Protein 9KGY (pdb70)

Sequence (500 aa):
KKIKLNIKEFKATAEGLSPEEKELWDKFAEKLKKELNNKIINLGEKIEIEEELKTPTKSIIKIITFSSLELVSEDTFKATTLKLEIKGKETIVEEETVEFKAGETVKLTIKLPDGKTTFTLELLKLEATKIKKIKLNIKEFKATAEGLSPEEKELWDKFAEKLKKELNNKIINLGEKIEIEEELKTPTKSIKITFSSLELVSEDTFKATLKLEIKGKETTIVEEETVEFKAGETVKLTIKLPDGKTFTLELLKLEATKIKKIKLNIKEFKATAEGLSPEEKELWDKFAEKLKKELNNKIINLGEKIEIEEELKTPTKSIIKITFSSLELVSEDTFKATLKLEIKGKETIVEEETVEFKAGETVKLTIKLPDGKTFTLELLKLEATKIKKIKLNIKEFKATAEGLSPEEKELWDKFAEKLKKELNNKIINLGEKIEIEEELKTPTKSIKITFSLELVSEDTFKATLKLEEIKGKETIVEEETVEFKAGETVKLTIKLPDGKTFTLELKLEATKI

Foldseek 3Di:
DKKWKAFPDKDKDKPDDDPVVVVQSVVQRVQCNVDRHRHIDDAAGKDKGKTWDDDPAKIKIWMWIWHNPDPFKIKIKIWIFMDGPDTDIWMDIDMDTQQDWDKYKTADPVGIIIIMITRMHMGDD/DKKFKAWPDKDKDKPDDDPVRVVQLVVQSVQVNVCNHRDIDDAQDKDKGKTWDDDPFKIKMWMWIWHRHDPFKIKIKIWIFMDGVDTDIDMDIDMDGAADKDKTWDADPVGIIIMIITHMHIGDD/DKKWKAFPDKDKDKPDDDPVVVVQQVVQSVQVNVCRHRHMDDAFDKDKGKTWDDDPAKIKMWMWIWHNPDPFKIKIKIWIFIDGPDTDIWMDIDMDGQQDWDKDKTADPVGIIIIMITRMHMGDD/DKWWKAWPDKDKDKPDDDPVRVVQLVVQSVVVCVQRHRHMDDAFDKDKGKTWDDDPFKIKIWMKIWHRPDDFKIKIKIWIWMDGPDTDIDMDIDMDGAQDKDKDWDADPVGIIIIIITHMHIGDD

Radius of gyration: 24.26 Å; Cα contacts (8 Å, |Δi|>4): 1290; chains: 4; bounding box: 66×67×54 Å

B-factor: mean 34.96, std 16.82, range [11.17, 131.75]

Solvent-accessible surface area: 24342 Å² total; per-residue (Å²): 155,44,18,39,0,33,5,65,77,2,28,3,15,0,43,40,7,41,104,79,5,53,82,8,3,35,82,0,7,71,53,0,31,127,61,0,48,82,55,43,2,66,97,43,66,109,6,96,2,72,18,70,27,103,22,109,108,68,26,5,58,2,17,1,15,1,36,6,54,42,155,65,15,2,73,0,16,0,61,1,27,6,92,49,213,90,104,35,87,45,106,55,72,49,112,7,106,44,53,88,57,3,120,2,59,7,120,7,97,87,31,34,17,2,23,4,65,3,65,5,69,30,62,160,41,164,54,9,77,0,43,28,108,59,38,117,36,56,41,112,61,35,30,110,69,9,116,125,9,6,56,114,0,8,126,89,0,103,168,73,0,64,74,58,80,0,5,75,44,20,94,16,116,8,83,21,75,44,154,55,141,97,47,34,3,64,1,16,0,5,0,50,2,53,53,129,46,14,0,25,0,17,0,34,1,34,16,119,38,198,143,31,12,6,1,7,26,8,13,42,2,97,34,42,72,77,9,120,1,34,1,119,14,98,102,34,44,9,5,13,1,42,1,63,0,77,20,68,152,115,168,42,14,46,0,19,4,57,74,1,44,1,21,1,53,34,10,38,88,83,14,47,98,6,4,29,74,0,0,56,67,0,27,128,59,0,41,74,64,16,1,48,98,47,71,117,10,107,6,79,18,30,48,82,27,61,111,43,15,3,51,1,10,1,10,0,34,4,56,44,158,65,13,1,69,0,15,0,56,1,27,6,94,50,170,51,103,40,88,44,106,56,70,53,106,5,110,47,55,86,54,2,118,0,59,7,141,10,104,89,39,40,19,2,23,0,61,2,78,9,73,31,63,122,49,142,43,10,66,1,62,29,118,85,44,131,33,57,36,113,62,32,29,114,69,9,97,129,10,3,53,120,0,9,122,69,0,104,144,64,0,70,78,48,70,2,2,76,38,10,111,12,106,9,79,16,73,47,156,55,138,102,51,17,1,62,2,20,0,6,2,54,2,60,48,140,59,6,0,30,0,20,0,35,2,29,22,120,38,204,145,29,14,6,3,21,25,10,11,45,3,105,27,43,72,62,7,119,0,17,2,114,14,97,102,44,41,10,3,20,0,61,1,50,0,60,26,53,147,106

Structure (mmCIF, N/CA/C/O backbone):
data_9KGY
#
_entry.id   9KGY
#
_cell.length_a   80.879
_cell.length_b   85.163
_cell.length_c   94.642
_cell.angle_alpha   90.00
_cell.angle_beta   90.00
_cell.angle_gamma   90.00
#
_symmetry.space_group_name_H-M   'P 21 21 21'
#
loop_
_entity.id
_entity.type
_entity.pdbx_description
1 polymer 'De novo designed monomeric mainly-beta protein B10'
2 water water
#
loop_
_atom_site.group_PDB
_atom_site.id
_atom_site.type_symbol
_atom_site.label_atom_id
_atom_site.label_alt_id
_atom_site.label_comp_id
_atom_site.label_asym_id
_atom_site.label_entity_id
_atom_site.label_seq_id
_atom_site.pdbx_PDB_ins_code
_atom_site.Cartn_x
_atom_site.Cartn_y
_atom_site.Cartn_z
_atom_site.occupancy
_atom_site.B_iso_or_equiv
_atom_site.auth_seq_id
_atom_site.auth_comp_id
_atom_site.auth_asym_id
_atom_site.auth_atom_id
_atom_site.pdbx_PDB_model_num
ATOM 1 N N . LYS A 1 1 ? -29.520 28.101 -9.237 1.00 64.82 1 LYS A N 1
ATOM 2 C CA . LYS A 1 1 ? -28.470 27.713 -8.284 1.00 57.44 1 LYS A CA 1
ATOM 3 C C . LYS A 1 1 ? -28.782 26.476 -7.403 1.00 47.30 1 LYS A C 1
ATOM 4 O O . LYS A 1 1 ? -28.517 25.321 -7.785 1.00 53.49 1 LYS A O 1
ATOM 10 N N . LYS A 1 2 ? -29.321 26.717 -6.207 1.00 49.52 2 LYS A N 1
ATOM 11 C CA . LYS A 1 2 ? -29.496 25.662 -5.220 1.00 51.40 2 LYS A CA 1
ATOM 12 C C . LYS A 1 2 ? -30.815 24.914 -5.416 1.00 32.63 2 LYS A C 1
ATOM 13 O O . LYS A 1 2 ? -31.855 25.518 -5.727 1.00 37.21 2 LYS A O 1
ATOM 19 N N . ILE A 1 3 ? -30.741 23.600 -5.256 1.00 31.59 3 ILE A N 1
ATOM 20 C CA . ILE A 1 3 ? -31.864 22.700 -5.397 1.00 33.14 3 ILE A CA 1
ATOM 21 C C . ILE A 1 3 ? -32.051 21.996 -4.069 1.00 32.78 3 ILE A C 1
ATOM 22 O O . ILE A 1 3 ? -31.075 21.558 -3.458 1.00 35.53 3 ILE A O 1
ATOM 27 N N . LYS A 1 4 ? -33.299 21.795 -3.673 1.00 26.81 4 LYS A N 1
ATOM 28 C CA . LYS A 1 4 ? -33.618 21.007 -2.491 1.00 25.65 4 LYS A CA 1
ATOM 29 C C . LYS A 1 4 ? -34.185 19.667 -2.919 1.00 23.36 4 LYS A C 1
ATOM 30 O O . LYS A 1 4 ? -35.046 19.610 -3.817 1.00 24.22 4 LYS A O 1
ATOM 36 N N . LEU A 1 5 ? -33.676 18.600 -2.302 1.00 23.22 5 LEU A N 1
ATOM 37 C CA . LEU A 1 5 ? -34.141 17.247 -2.543 1.00 20.56 5 LEU A CA 1
ATOM 38 C C . LEU A 1 5 ? -35.032 16.828 -1.396 1.00 24.28 5 LEU A C 1
ATOM 39 O O . LEU A 1 5 ? -34.715 17.080 -0.222 1.00 27.89 5 LEU A O 1
ATOM 44 N N . ASN A 1 6 ? -36.111 16.124 -1.743 1.00 23.57 6 ASN A N 1
ATOM 45 C CA . ASN A 1 6 ? -36.948 15.469 -0.750 1.00 24.76 6 ASN A CA 1
ATOM 46 C C . ASN A 1 6 ? -37.301 14.076 -1.216 1.00 22.49 6 ASN A C 1
ATOM 47 O O . ASN A 1 6 ? -37.592 13.845 -2.387 1.00 24.04 6 ASN A O 1
ATOM 52 N N . ILE A 1 7 ? -37.276 13.132 -0.309 1.00 20.59 7 ILE A N 1
ATOM 53 C CA . ILE A 1 7 ? -37.614 11.763 -0.674 1.00 18.61 7 ILE A CA 1
ATOM 54 C C . ILE A 1 7 ? -39.123 11.592 -0.613 1.00 29.39 7 ILE A C 1
ATOM 55 O O . ILE A 1 7 ? -39.739 11.867 0.421 1.00 35.60 7 ILE A O 1
ATOM 60 N N . LYS A 1 8 ? -39.735 11.246 -1.741 1.00 20.37 8 LYS A N 1
ATOM 61 C CA . LYS A 1 8 ? -41.182 10.987 -1.746 1.00 21.36 8 LYS A CA 1
ATOM 62 C C . LYS A 1 8 ? -41.449 9.505 -1.554 1.00 21.92 8 LYS A C 1
ATOM 63 O O . LYS A 1 8 ? -42.404 9.134 -0.876 1.00 25.74 8 LYS A O 1
ATOM 69 N N . GLU A 1 9 ? -40.606 8.650 -2.120 1.00 19.34 9 GLU A N 1
ATOM 70 C CA . GLU A 1 9 ? -40.771 7.204 -1.984 1.00 19.38 9 GLU A CA 1
ATOM 71 C C . GLU A 1 9 ? -39.382 6.598 -1.940 1.00 22.92 9 GLU A C 1
ATOM 72 O O . GLU A 1 9 ? -38.480 7.040 -2.663 1.00 19.05 9 GLU A O 1
ATOM 78 N N . PHE A 1 10 ? -39.212 5.607 -1.080 1.00 18.71 10 PHE A N 1
ATOM 79 C CA . PHE A 1 10 ? -37.908 4.959 -0.959 1.00 20.56 10 PHE A CA 1
ATOM 80 C C . PHE A 1 10 ? -38.145 3.487 -0.691 1.00 18.93 10 PHE A C 1
ATOM 81 O O . PHE A 1 10 ? -38.872 3.138 0.246 1.00 20.92 10 PHE A O 1
ATOM 89 N N . LYS A 1 11 ? -37.529 2.624 -1.486 1.00 15.10 11 LYS A N 1
ATOM 90 C CA . LYS A 1 11 ? -37.621 1.194 -1.194 1.00 15.10 11 LYS A CA 1
ATOM 91 C C . LYS A 1 11 ? -36.213 0.616 -1.255 1.00 19.80 11 LYS A C 1
ATOM 92 O O . LYS A 1 11 ? -35.497 0.799 -2.244 1.00 20.47 11 LYS A O 1
ATOM 98 N N . ALA A 1 12 ? -35.836 -0.126 -0.235 1.00 16.75 12 ALA A N 1
ATOM 99 C CA . ALA A 1 12 ? -34.538 -0.771 -0.170 1.00 14.70 12 ALA A CA 1
ATOM 100 C C . ALA A 1 12 ? -34.766 -2.252 0.053 1.00 16.77 12 ALA A C 1
ATOM 101 O O . ALA A 1 12 ? -35.526 -2.612 0.951 1.00 18.68 12 ALA A O 1
ATOM 103 N N . THR A 1 13 ? -34.066 -3.086 -0.722 1.00 14.41 13 THR A N 1
ATOM 104 C CA . THR A 1 13 ? -34.241 -4.533 -0.597 1.00 15.93 13 THR A CA 1
ATOM 105 C C . THR A 1 13 ? -32.862 -5.179 -0.617 1.00 21.60 13 THR A C 1
ATOM 106 O O . THR A 1 13 ? -32.025 -4.854 -1.472 1.00 15.87 13 THR A O 1
ATOM 110 N N . ALA A 1 14 ? -32.647 -6.163 0.252 1.00 17.51 14 ALA A N 1
ATOM 111 C CA . ALA A 1 14 ? -31.382 -6.891 0.183 1.00 15.21 14 ALA A CA 1
ATOM 112 C C . ALA A 1 14 ? -31.666 -8.353 0.451 1.00 20.42 14 ALA A C 1
ATOM 113 O O . ALA A 1 14 ? -32.390 -8.675 1.400 1.00 18.80 14 ALA A O 1
ATOM 115 N N . GLU A 1 15 ? -31.094 -9.224 -0.368 1.00 16.93 15 GLU A N 1
ATOM 116 C CA . GLU A 1 15 ? -31.353 -10.680 -0.231 1.00 19.48 15 GLU A CA 1
ATOM 117 C C . GLU A 1 15 ? -30.064 -11.436 -0.029 1.00 20.08 15 GLU A C 1
ATOM 118 O O . GLU A 1 15 ? -29.048 -11.145 -0.690 1.00 20.79 15 GLU A O 1
ATOM 124 N N . GLY A 1 16 ? -30.136 -12.479 0.832 1.00 20.03 16 GLY A N 1
ATOM 125 C CA . GLY A 1 16 ? -29.008 -13.358 0.998 1.00 21.56 16 GLY A CA 1
ATOM 126 C C . GLY A 1 16 ? -27.952 -12.897 1.969 1.00 19.93 16 GLY A C 1
ATOM 127 O O . GLY A 1 16 ? -26.888 -13.520 2.033 1.00 24.45 16 GLY A O 1
ATOM 128 N N . LEU A 1 17 ? -28.193 -11.817 2.736 1.00 23.53 17 LEU A N 1
ATOM 129 C CA . LEU A 1 17 ? -27.136 -11.272 3.585 1.00 20.01 17 LEU A CA 1
ATOM 130 C C . LEU A 1 17 ? -26.891 -12.087 4.855 1.00 20.32 17 LEU A C 1
ATOM 131 O O . LEU A 1 17 ? -27.822 -12.615 5.470 1.00 26.84 17 LEU A O 1
ATOM 136 N N . SER A 1 18 ? -25.611 -12.141 5.265 1.00 22.80 18 SER A N 1
ATOM 137 C CA . SER A 1 18 ? -25.260 -12.578 6.620 1.00 26.27 18 SER A CA 1
ATOM 138 C C . SER A 1 18 ? -25.770 -11.581 7.669 1.00 27.66 18 SER A C 1
ATOM 139 O O . SER A 1 18 ? -26.115 -10.429 7.352 1.00 24.61 18 SER A O 1
ATOM 142 N N . PRO A 1 19 ? -25.763 -11.961 8.950 1.00 27.41 19 PRO A N 1
ATOM 143 C CA . PRO A 1 19 ? -26.181 -10.969 9.962 1.00 29.05 19 PRO A CA 1
ATOM 144 C C . PRO A 1 19 ? -25.304 -9.710 9.957 1.00 26.96 19 PRO A C 1
ATOM 145 O O . PRO A 1 19 ? -25.853 -8.610 10.042 1.00 27.59 19 PRO A O 1
ATOM 149 N N . GLU A 1 20 ? -23.979 -9.858 9.818 1.00 29.05 20 GLU A N 1
ATOM 150 C CA . GLU A 1 20 ? -23.035 -8.742 9.670 1.00 32.55 20 GLU A CA 1
ATOM 151 C C . GLU A 1 20 ? -23.383 -7.837 8.486 1.00 30.98 20 GLU A C 1
ATOM 152 O O . GLU A 1 20 ? -23.373 -6.588 8.579 1.00 27.46 20 GLU A O 1
ATOM 158 N N . GLU A 1 21 ? -23.609 -8.463 7.321 1.00 27.63 21 GLU A N 1
ATOM 159 C CA . GLU A 1 21 ? -23.965 -7.735 6.115 1.00 24.36 21 GLU A CA 1
ATOM 160 C C . GLU A 1 21 ? -25.302 -7.026 6.277 1.00 24.96 21 GLU A C 1
ATOM 161 O O . GLU A 1 21 ? -25.503 -5.934 5.732 1.00 23.69 21 GLU A O 1
ATOM 167 N N . LYS A 1 22 ? -26.256 -7.669 6.960 1.00 25.99 22 LYS A N 1
ATOM 168 C CA . LYS A 1 22 ? -27.535 -7.005 7.184 1.00 22.11 22 LYS A CA 1
ATOM 169 C C . LYS A 1 22 ? -27.362 -5.757 8.040 1.00 22.88 22 LYS A C 1
ATOM 170 O O . LYS A 1 22 ? -27.979 -4.715 7.762 1.00 23.83 22 LYS A O 1
ATOM 176 N N . GLU A 1 23 ? -26.518 -5.835 9.066 1.00 25.87 23 GLU A N 1
ATOM 177 C CA . GLU A 1 23 ? -26.236 -4.646 9.877 1.00 26.36 23 GLU A CA 1
ATOM 178 C C . GLU A 1 23 ? -25.700 -3.510 9.026 1.00 28.26 23 GLU A C 1
ATOM 179 O O . GLU A 1 23 ? -26.167 -2.354 9.155 1.00 25.77 23 GLU A O 1
ATOM 185 N N . LEU A 1 24 ? -24.696 -3.824 8.157 1.00 24.11 24 LEU A N 1
ATOM 186 C CA . LEU A 1 24 ? -24.151 -2.841 7.208 1.00 20.32 24 LEU A CA 1
ATOM 187 C C . LEU A 1 24 ? -25.234 -2.248 6.310 1.00 21.78 24 LEU A C 1
ATOM 188 O O . LEU A 1 24 ? -25.320 -1.030 6.142 1.00 21.73 24 LEU A O 1
ATOM 193 N N . TRP A 1 25 ? -26.043 -3.107 5.691 1.00 19.28 25 TRP A N 1
ATOM 194 C CA . TRP A 1 25 ? -27.089 -2.625 4.782 1.00 17.94 25 TRP A CA 1
ATOM 195 C C . TRP A 1 25 ? -28.061 -1.696 5.513 1.00 23.16 25 TRP A C 1
ATOM 196 O O . TRP A 1 25 ? -28.443 -0.642 4.993 1.00 21.24 25 TRP A O 1
ATOM 207 N N . ASP A 1 26 ? -28.501 -2.113 6.708 1.00 23.85 26 ASP A N 1
ATOM 208 C CA . ASP A 1 26 ? -29.402 -1.292 7.500 1.00 25.37 26 ASP A CA 1
ATOM 209 C C . ASP A 1 26 ? -28.798 0.070 7.763 1.00 26.24 26 ASP A C 1
ATOM 210 O O . ASP A 1 26 ? -29.488 1.085 7.655 1.00 25.14 26 ASP A O 1
ATOM 215 N N . LYS A 1 27 ? -27.507 0.115 8.102 1.00 22.41 27 LYS A N 1
ATOM 216 C CA . LYS A 1 27 ? -26.865 1.415 8.335 1.00 24.02 27 LYS A CA 1
ATOM 217 C C . LYS A 1 27 ? -26.847 2.246 7.075 1.00 26.03 27 LYS A C 1
ATOM 218 O O . LYS A 1 27 ? -27.089 3.462 7.120 1.00 24.35 27 LYS A O 1
ATOM 224 N N . PHE A 1 28 ? -26.519 1.605 5.949 1.00 20.82 28 PHE A N 1
ATOM 225 C CA . PHE A 1 28 ? -26.420 2.330 4.694 1.00 20.03 28 PHE A CA 1
ATOM 226 C C . PHE A 1 28 ? -27.776 2.917 4.304 1.00 21.65 28 PHE A C 1
ATOM 227 O O . PHE A 1 28 ? -27.861 4.080 3.903 1.00 22.15 28 PHE A O 1
ATOM 235 N N . ALA A 1 29 ? -28.837 2.116 4.412 1.00 23.18 29 ALA A N 1
ATOM 236 C CA . ALA A 1 29 ? -30.197 2.576 4.077 1.00 24.71 29 ALA A CA 1
ATOM 237 C C . ALA A 1 29 ? -30.614 3.746 4.949 1.00 28.10 29 ALA A C 1
ATOM 238 O O . ALA A 1 29 ? -31.158 4.745 4.447 1.00 26.66 29 ALA A O 1
ATOM 240 N N . GLU A 1 30 ? -30.409 3.624 6.261 1.00 23.95 30 GLU A N 1
ATOM 241 C CA . GLU A 1 30 ? -30.714 4.720 7.190 1.00 28.74 30 GLU A CA 1
ATOM 242 C C . GLU A 1 30 ? -29.951 5.983 6.829 1.00 28.39 30 GLU A C 1
ATOM 243 O O . GLU A 1 30 ? -30.524 7.080 6.798 1.00 28.65 30 GLU A O 1
ATOM 249 N N . LYS A 1 31 ? -28.694 5.829 6.432 1.00 27.62 31 LYS A N 1
ATOM 250 C CA . LYS A 1 31 ? -27.886 6.982 6.097 1.00 27.06 31 LYS A CA 1
ATOM 251 C C . LYS A 1 31 ? -28.347 7.633 4.793 1.00 27.94 31 LYS A C 1
ATOM 252 O O . LYS A 1 31 ? -28.359 8.876 4.677 1.00 29.98 31 LYS A O 1
ATOM 258 N N . LEU A 1 32 ? -28.738 6.816 3.811 1.00 22.14 32 LEU A N 1
ATOM 259 C CA . LEU A 1 32 ? -29.277 7.350 2.552 1.00 24.31 32 LEU A CA 1
ATOM 260 C C . LEU A 1 32 ? -30.517 8.189 2.836 1.00 24.92 32 LEU A C 1
ATOM 261 O O . LEU A 1 32 ? -30.648 9.318 2.350 1.00 23.98 32 LEU A O 1
ATOM 266 N N . LYS A 1 33 ? -31.453 7.626 3.615 1.00 23.08 33 LYS A N 1
ATOM 267 C CA . LYS A 1 33 ? -32.696 8.321 3.942 1.00 26.47 33 LYS A CA 1
ATOM 268 C C . LYS A 1 33 ? -32.437 9.639 4.652 1.00 36.78 33 LYS A C 1
ATOM 269 O O . LYS A 1 33 ? -33.072 10.663 4.363 1.00 35.30 33 LYS A O 1
ATOM 275 N N . LYS A 1 34 ? -31.538 9.629 5.623 1.00 28.64 34 LYS A N 1
ATOM 276 C CA . LYS A 1 34 ? -31.274 10.852 6.350 1.00 29.28 34 LYS A CA 1
ATOM 277 C C . LYS A 1 34 ? -30.558 11.878 5.489 1.00 31.79 34 LYS A C 1
ATOM 278 O O . LYS A 1 34 ? -30.877 13.074 5.539 1.00 31.10 34 LYS A O 1
ATOM 284 N N . GLU A 1 35 ? -29.590 11.448 4.701 1.00 27.57 35 GLU A N 1
ATOM 285 C CA . GLU A 1 35 ? -28.768 12.433 4.027 1.00 30.33 35 GLU A CA 1
ATOM 286 C C . GLU A 1 35 ? -29.475 13.034 2.819 1.00 36.32 35 GLU A C 1
ATOM 287 O O . GLU A 1 35 ? -29.254 14.206 2.497 1.00 41.64 35 GLU A O 1
ATOM 293 N N . LEU A 1 36 ? -30.355 12.285 2.181 1.00 26.59 36 LEU A N 1
ATOM 294 C CA . LEU A 1 36 ? -30.969 12.824 0.970 1.00 22.34 36 LEU A CA 1
ATOM 295 C C . LEU A 1 36 ? -32.173 13.665 1.295 1.00 26.94 36 LEU A C 1
ATOM 296 O O . LEU A 1 36 ? -32.432 14.623 0.564 1.00 35.77 36 LEU A O 1
ATOM 301 N N . ASN A 1 37 ? -32.902 13.360 2.370 1.00 28.91 37 ASN A N 1
ATOM 302 C CA . ASN A 1 37 ? -34.113 14.130 2.651 1.00 28.89 37 ASN A CA 1
ATOM 303 C C . ASN A 1 37 ? -33.779 15.538 3.163 1.00 29.96 37 ASN A C 1
ATOM 304 O O . ASN A 1 37 ? -33.019 15.702 4.117 1.00 31.58 37 ASN A O 1
ATOM 309 N N . ASN A 1 38 ? -34.360 16.565 2.511 1.00 29.58 38 ASN A N 1
ATOM 310 C CA . ASN A 1 38 ? -34.088 17.980 2.797 1.00 35.08 38 ASN A CA 1
ATOM 311 C C . ASN A 1 38 ? -32.681 18.402 2.426 1.00 32.03 38 ASN A C 1
ATOM 312 O O . ASN A 1 38 ? -32.159 19.383 2.960 1.00 37.34 38 ASN A O 1
ATOM 317 N N . LYS A 1 39 ? -32.019 17.653 1.564 1.00 31.37 39 LYS A N 1
ATOM 318 C CA . LYS A 1 39 ? -30.641 17.993 1.233 1.00 35.16 39 LYS A CA 1
ATOM 319 C C . LYS A 1 39 ? -30.651 19.146 0.239 1.00 31.22 39 LYS A C 1
ATOM 320 O O . LYS A 1 39 ? -31.463 19.156 -0.672 1.00 29.86 39 LYS A O 1
ATOM 326 N N . ILE A 1 40 ? -29.751 20.112 0.409 1.00 33.28 40 ILE A N 1
ATOM 327 C CA . ILE A 1 40 ? -29.550 21.206 -0.558 1.00 33.92 40 ILE A CA 1
ATOM 328 C C . ILE A 1 40 ? -28.300 20.877 -1.356 1.00 40.48 40 ILE A C 1
ATOM 329 O O . ILE A 1 40 ? -27.240 20.626 -0.771 1.00 43.76 40 ILE A O 1
ATOM 334 N N . ILE A 1 41 ? -28.426 20.784 -2.672 1.00 37.53 41 ILE A N 1
ATOM 335 C CA . ILE A 1 41 ? -27.328 20.441 -3.573 1.00 42.76 41 ILE A CA 1
ATOM 336 C C . ILE A 1 41 ? -27.243 21.539 -4.632 1.00 46.91 41 ILE A C 1
ATOM 337 O O . ILE A 1 41 ? -28.182 22.317 -4.824 1.00 41.53 41 ILE A O 1
ATOM 342 N N . ASN A 1 42 ? -26.095 21.587 -5.330 1.00 43.52 42 ASN A N 1
ATOM 343 C CA . ASN A 1 42 ? -25.888 22.458 -6.479 1.00 41.92 42 ASN A CA 1
ATOM 344 C C . ASN A 1 42 ? -25.688 21.606 -7.732 1.00 43.88 42 ASN A C 1
ATOM 345 O O . ASN A 1 42 ? -25.242 20.459 -7.659 1.00 43.41 42 ASN A O 1
ATOM 350 N N . LEU A 1 43 ? -26.018 22.185 -8.892 1.00 41.71 43 LEU A N 1
ATOM 351 C CA . LEU A 1 43 ? -25.626 21.621 -10.181 1.00 44.85 43 LEU A CA 1
ATOM 352 C C . LEU A 1 43 ? -24.143 21.284 -10.201 1.00 42.79 43 LEU A C 1
ATOM 353 O O . LEU A 1 43 ? -23.299 22.103 -9.825 1.00 44.39 43 LEU A O 1
ATOM 358 N N . GLY A 1 44 ? -23.827 20.095 -10.688 1.00 42.12 44 GLY A N 1
ATOM 359 C CA . GLY A 1 44 ? -22.459 19.635 -10.791 1.00 47.15 44 GLY A CA 1
ATOM 360 C C . GLY A 1 44 ? -21.855 19.084 -9.520 1.00 44.84 44 GLY A C 1
ATOM 361 O O . GLY A 1 44 ? -20.724 18.594 -9.562 1.00 59.70 44 GLY A O 1
ATOM 362 N N . GLU A 1 45 ? -22.552 19.174 -8.394 1.00 42.57 45 GLU A N 1
ATOM 363 C CA . GLU A 1 45 ? -22.025 18.753 -7.098 1.00 46.95 45 GLU A CA 1
ATOM 364 C C . GLU A 1 45 ? -22.395 17.294 -6.880 1.00 41.30 45 GLU A C 1
ATOM 365 O O . GLU A 1 45 ? -23.583 16.956 -6.880 1.00 38.48 45 GLU A O 1
ATOM 371 N N . LYS A 1 46 ? -21.399 16.425 -6.728 1.00 35.56 46 LYS A N 1
ATOM 372 C CA . LYS A 1 46 ? -21.689 15.000 -6.539 1.00 32.61 46 LYS A CA 1
ATOM 373 C C . LYS A 1 46 ? -21.883 14.724 -5.048 1.00 33.83 46 LYS A C 1
ATOM 374 O O . LYS A 1 46 ? -21.102 15.210 -4.216 1.00 43.67 46 LYS A O 1
ATOM 380 N N . ILE A 1 47 ? -22.973 14.044 -4.715 1.00 29.03 47 ILE A N 1
ATOM 381 C CA . ILE A 1 47 ? -23.260 13.535 -3.371 1.00 25.45 47 ILE A CA 1
ATOM 382 C C . ILE A 1 47 ? -22.747 12.097 -3.316 1.00 24.72 47 ILE A C 1
ATOM 383 O O . ILE A 1 47 ? -23.018 11.293 -4.218 1.00 24.46 47 ILE A O 1
ATOM 388 N N . GLU A 1 48 ? -22.054 11.737 -2.241 1.00 22.82 48 GLU A N 1
ATOM 389 C CA . GLU A 1 48 ? -21.606 10.355 -2.100 1.00 21.65 48 GLU A CA 1
ATOM 390 C C . GLU A 1 48 ? -21.905 9.865 -0.687 1.00 23.64 48 GLU A C 1
ATOM 391 O O . GLU A 1 48 ? -21.633 10.579 0.289 1.00 27.47 48 GLU A O 1
ATOM 397 N N . ILE A 1 49 ? -22.478 8.678 -0.582 1.00 21.41 49 ILE A N 1
ATOM 398 C CA . ILE A 1 49 ? -22.920 8.124 0.692 1.00 20.57 49 ILE A CA 1
ATOM 399 C C . ILE A 1 49 ? -22.349 6.717 0.752 1.00 23.39 49 ILE A C 1
ATOM 400 O O . ILE A 1 49 ? -22.604 5.913 -0.147 1.00 22.14 49 ILE A O 1
ATOM 405 N N . GLU A 1 50 ? -21.541 6.429 1.788 1.00 22.15 50 GLU A N 1
ATOM 406 C CA . GLU A 1 50 ? -20.866 5.140 1.795 1.00 22.89 50 GLU A CA 1
ATOM 407 C C . GLU A 1 50 ? -20.919 4.506 3.177 1.00 17.72 50 GLU A C 1
ATOM 408 O O . GLU A 1 50 ? -20.919 5.174 4.219 1.00 24.75 50 GLU A O 1
ATOM 414 N N . GLU A 1 51 ? -20.944 3.179 3.159 1.00 19.04 51 GLU A N 1
ATOM 415 C CA . GLU A 1 51 ? -20.847 2.428 4.402 1.00 19.09 51 GLU A CA 1
ATOM 416 C C . GLU A 1 51 ? -19.905 1.248 4.171 1.00 20.09 51 GLU A C 1
ATOM 417 O O . GLU A 1 51 ? -19.936 0.605 3.117 1.00 20.29 51 GLU A O 1
ATOM 423 N N . GLU A 1 52 ? -19.074 0.962 5.167 1.00 20.73 52 GLU A N 1
ATOM 424 C CA . GLU A 1 52 ? -18.119 -0.133 5.016 1.00 21.94 52 GLU A CA 1
ATOM 425 C C . GLU A 1 52 ? -18.058 -1.019 6.257 1.00 19.57 52 GLU A C 1
ATOM 426 O O . GLU A 1 52 ? -18.328 -0.593 7.384 1.00 21.17 52 GLU A O 1
ATOM 432 N N . LEU A 1 53 ? -17.633 -2.268 6.047 1.00 19.63 53 LEU A N 1
ATOM 433 C CA . LEU A 1 53 ? -17.317 -3.168 7.137 1.00 20.97 53 LEU A CA 1
ATOM 434 C C . LEU A 1 53 ? -16.007 -3.870 6.815 1.00 23.46 53 LEU A C 1
ATOM 435 O O . LEU A 1 53 ? -15.858 -4.461 5.742 1.00 23.10 53 LEU A O 1
ATOM 440 N N . LYS A 1 54 ? -15.057 -3.790 7.737 1.00 22.37 54 LYS A N 1
ATOM 441 C CA . LYS A 1 54 ? -13.823 -4.561 7.670 1.00 23.26 54 LYS A CA 1
ATOM 442 C C . LYS A 1 54 ? -13.795 -5.569 8.795 1.00 24.51 54 LYS A C 1
ATOM 443 O O . LYS A 1 54 ? -13.879 -5.209 9.985 1.00 26.98 54 LYS A O 1
ATOM 449 N N . THR A 1 55 ? -13.565 -6.818 8.432 1.00 28.33 55 THR A N 1
ATOM 450 C CA . THR A 1 55 ? -13.554 -7.984 9.313 1.00 30.59 55 THR A CA 1
ATOM 451 C C . THR A 1 55 ? -12.204 -8.651 9.263 1.00 28.05 55 THR A C 1
ATOM 452 O O . THR A 1 55 ? -11.380 -8.313 8.410 1.00 29.37 55 THR A O 1
ATOM 456 N N . PRO A 1 56 ? -11.891 -9.563 10.195 1.00 32.54 56 PRO A N 1
ATOM 457 C CA . PRO A 1 56 ? -10.620 -10.292 10.064 1.00 39.24 56 PRO A CA 1
ATOM 458 C C . PRO A 1 56 ? -10.447 -11.016 8.741 1.00 41.74 56 PRO A C 1
ATOM 459 O O . PRO A 1 56 ? -9.306 -11.235 8.314 1.00 42.02 56 PRO A O 1
ATOM 463 N N . THR A 1 57 ? -11.529 -11.362 8.046 1.00 38.39 57 THR A N 1
ATOM 464 C CA . THR A 1 57 ? -11.431 -12.146 6.822 1.00 44.02 57 THR A CA 1
ATOM 465 C C . THR A 1 57 ? -11.900 -11.429 5.565 1.00 32.67 57 THR A C 1
ATOM 466 O O . THR A 1 57 ? -11.583 -11.895 4.471 1.00 34.56 57 THR A O 1
ATOM 470 N N . LYS A 1 58 ? -12.630 -10.322 5.682 1.00 30.03 58 LYS A N 1
ATOM 471 C CA . LYS A 1 58 ? -13.407 -9.797 4.569 1.00 29.01 58 LYS A CA 1
ATOM 472 C C . LYS A 1 58 ? -13.556 -8.280 4.724 1.00 27.65 58 LYS A C 1
ATOM 473 O O . LYS A 1 58 ? -13.608 -7.768 5.843 1.00 27.55 58 LYS A O 1
ATOM 479 N N . SER A 1 59 ? -13.639 -7.578 3.595 1.00 25.59 59 SER A N 1
ATOM 480 C CA . SER A 1 59 ? -13.985 -6.158 3.541 1.00 24.18 59 SER A CA 1
ATOM 481 C C . SER A 1 59 ? -15.173 -6.030 2.619 1.00 23.44 59 SER A C 1
ATOM 482 O O . SER A 1 59 ? -15.176 -6.639 1.538 1.00 27.06 59 SER A O 1
ATOM 485 N N A ILE A 1 60 ? -16.174 -5.217 2.993 0.50 21.02 60 ILE A N 1
ATOM 486 N N B ILE A 1 60 ? -16.136 -5.178 2.994 0.50 21.00 60 ILE A N 1
ATOM 487 C CA A ILE A 1 60 ? -17.285 -4.900 2.089 0.50 20.16 60 ILE A CA 1
ATOM 488 C CA B ILE A 1 60 ? -17.255 -4.859 2.118 0.50 20.13 60 ILE A CA 1
ATOM 489 C C A ILE A 1 60 ? -17.561 -3.414 2.159 0.50 22.69 60 ILE A C 1
ATOM 490 C C B ILE A 1 60 ? -17.415 -3.357 2.152 0.50 23.36 60 ILE A C 1
ATOM 491 O O A ILE A 1 60 ? -17.741 -2.874 3.260 0.50 21.22 60 ILE A O 1
ATOM 492 O O B ILE A 1 60 ? -17.350 -2.751 3.231 0.50 21.74 60 ILE A O 1
ATOM 501 N N . LYS A 1 61 ? -17.617 -2.748 0.992 1.00 18.47 61 LYS A N 1
ATOM 502 C CA . LYS A 1 61 ? -17.906 -1.304 0.953 1.00 18.07 61 LYS A CA 1
ATOM 503 C C . LYS A 1 61 ? -19.027 -1.055 -0.031 1.00 18.17 61 LYS A C 1
ATOM 504 O O . LYS A 1 61 ? -18.980 -1.571 -1.144 1.00 20.26 61 LYS A O 1
ATOM 510 N N A ILE A 1 62 ? -20.073 -0.342 0.403 0.50 16.75 62 ILE A N 1
ATOM 511 N N B ILE A 1 62 ? -20.013 -0.267 0.371 0.50 16.98 62 ILE A N 1
ATOM 512 C CA A ILE A 1 62 ? -21.197 0.006 -0.479 0.50 17.16 62 ILE A CA 1
ATOM 513 C CA B ILE A 1 62 ? -21.167 0.017 -0.482 0.50 17.17 62 ILE A CA 1
ATOM 514 C C A ILE A 1 62 ? -21.178 1.517 -0.630 0.50 18.54 62 ILE A C 1
ATOM 515 C C B ILE A 1 62 ? -21.262 1.524 -0.622 0.50 18.57 62 ILE A C 1
ATOM 516 O O A ILE A 1 62 ? -21.058 2.253 0.371 0.50 19.14 62 ILE A O 1
ATOM 517 O O B ILE A 1 62 ? -21.235 2.264 0.384 0.50 19.14 62 ILE A O 1
ATOM 526 N N . THR A 1 63 ? -21.294 1.985 -1.868 1.00 17.03 63 THR A N 1
ATOM 527 C CA . THR A 1 63 ? -21.272 3.423 -2.162 1.00 16.01 63 THR A CA 1
ATOM 528 C C . THR A 1 63 ? -22.436 3.785 -3.076 1.00 18.80 63 THR A C 1
ATOM 529 O O . THR A 1 63 ? -22.641 3.154 -4.104 1.00 19.12 63 THR A O 1
ATOM 533 N N . PHE A 1 64 ? -23.167 4.823 -2.710 1.00 15.39 64 PHE A N 1
ATOM 534 C CA . PHE A 1 64 ? -24.173 5.425 -3.566 1.00 17.69 64 PHE A CA 1
ATOM 535 C C . PHE A 1 64 ? -23.722 6.825 -3.938 1.00 19.06 64 PHE A C 1
ATOM 536 O O . PHE A 1 64 ? -23.212 7.575 -3.096 1.00 18.68 64 PHE A O 1
ATOM 544 N N A SER A 1 65 ? -23.861 7.183 -5.207 0.50 16.27 65 SER A N 1
ATOM 545 N N B SER A 1 65 ? -23.946 7.201 -5.192 0.50 16.27 65 SER A N 1
ATOM 546 C CA A SER A 1 65 ? -23.576 8.561 -5.571 0.50 17.51 65 SER A CA 1
ATOM 547 C CA B SER A 1 65 ? -23.542 8.525 -5.628 0.50 17.66 65 SER A CA 1
ATOM 548 C C A SER A 1 65 ? -24.757 9.143 -6.321 0.50 17.11 65 SER A C 1
ATOM 549 C C B SER A 1 65 ? -24.709 9.149 -6.377 0.50 17.19 65 SER A C 1
ATOM 550 O O A SER A 1 65 ? -25.509 8.439 -6.996 0.50 16.27 65 SER A O 1
ATOM 551 O O B SER A 1 65 ? -25.406 8.471 -7.128 0.50 16.88 65 SER A O 1
ATOM 556 N N . LEU A 1 66 ? -24.900 10.439 -6.183 1.00 17.41 66 LEU A N 1
ATOM 557 C CA . LEU A 1 66 ? -25.921 11.172 -6.922 1.00 19.03 66 LEU A CA 1
ATOM 558 C C . LEU A 1 66 ? -25.338 12.490 -7.410 1.00 21.08 66 LEU A C 1
ATOM 559 O O . LEU A 1 66 ? -24.742 13.250 -6.651 1.00 22.58 66 LEU A O 1
ATOM 564 N N . GLU A 1 67 ? -25.572 12.812 -8.671 1.00 17.99 67 GLU A N 1
ATOM 565 C CA . GLU A 1 67 ? -25.094 14.079 -9.197 1.00 26.29 67 GLU A CA 1
ATOM 566 C C . GLU A 1 67 ? -26.157 14.715 -10.071 1.00 24.11 67 GLU A C 1
ATOM 567 O O . GLU A 1 67 ? -26.745 14.033 -10.918 1.00 19.50 67 GLU A O 1
ATOM 573 N N . LEU A 1 68 ? -26.430 16.007 -9.858 1.00 22.40 68 LEU A N 1
ATOM 574 C CA . LEU A 1 68 ? -27.311 16.740 -10.759 1.00 26.31 68 LEU A CA 1
ATOM 575 C C . LEU A 1 68 ? -26.429 17.193 -11.912 1.00 29.95 68 LEU A C 1
ATOM 576 O O . LEU A 1 68 ? -25.661 18.142 -11.767 1.00 31.72 68 LEU A O 1
ATOM 581 N N . VAL A 1 69 ? -26.537 16.521 -13.064 1.00 24.00 69 VAL A N 1
ATOM 582 C CA . VAL A 1 69 ? -25.583 16.729 -14.142 1.00 27.17 69 VAL A CA 1
ATOM 583 C C . VAL A 1 69 ? -26.044 17.789 -15.142 1.00 38.98 69 VAL A C 1
ATOM 584 O O . VAL A 1 69 ? -25.216 18.290 -15.914 1.00 46.24 69 VAL A O 1
ATOM 588 N N . SER A 1 70 ? -27.340 18.106 -15.185 1.00 33.81 70 SER A N 1
ATOM 589 C CA . SER A 1 70 ? -27.857 19.233 -15.960 1.00 39.32 70 SER A CA 1
ATOM 590 C C . SER A 1 70 ? -29.077 19.727 -15.202 1.00 32.47 70 SER A C 1
ATOM 591 O O . SER A 1 70 ? -29.461 19.128 -14.199 1.00 34.83 70 SER A O 1
ATOM 594 N N . GLU A 1 71 ? -29.714 20.811 -15.695 1.00 32.53 71 GLU A N 1
ATOM 595 C CA . GLU A 1 71 ? -30.769 21.411 -14.885 1.00 35.02 71 GLU A CA 1
ATOM 596 C C . GLU A 1 71 ? -31.903 20.433 -14.567 1.00 36.59 71 GLU A C 1
ATOM 597 O O . GLU A 1 71 ? -32.596 20.629 -13.568 1.00 39.45 71 GLU A O 1
ATOM 603 N N . ASP A 1 72 ? -32.085 19.384 -15.371 1.00 28.78 72 ASP A N 1
ATOM 604 C CA . ASP A 1 72 ? -33.235 18.497 -15.204 1.00 37.49 72 ASP A CA 1
ATOM 605 C C . ASP A 1 72 ? -32.855 17.032 -15.208 1.00 39.82 72 ASP A C 1
ATOM 606 O O . ASP A 1 72 ? -33.758 16.195 -15.340 1.00 29.83 72 ASP A O 1
ATOM 611 N N . THR A 1 73 ? -31.563 16.708 -15.118 1.00 24.61 73 THR A N 1
ATOM 612 C CA . THR A 1 73 ? -31.095 15.332 -15.268 1.00 21.07 73 THR A CA 1
ATOM 613 C C . THR A 1 73 ? -30.129 14.981 -14.144 1.00 26.95 73 THR A C 1
ATOM 614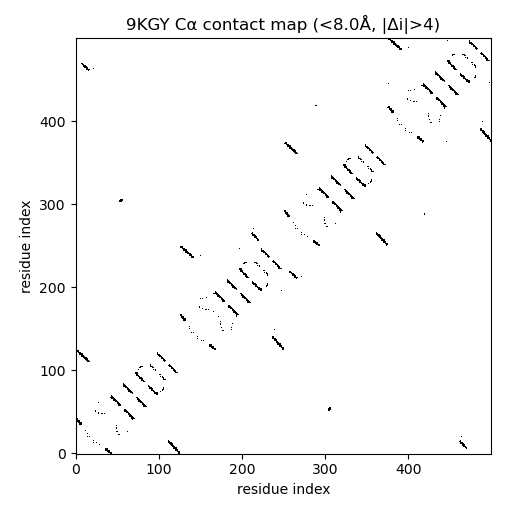 O O . THR A 1 73 ? -29.187 15.724 -13.871 1.00 22.14 73 THR A O 1
ATOM 618 N N . PHE A 1 74 ? -30.337 13.834 -13.547 1.00 20.22 74 PHE A N 1
ATOM 619 C CA . PHE A 1 74 ? -29.496 13.286 -12.507 1.00 16.07 74 PHE A CA 1
ATOM 620 C C . PHE A 1 74 ? -28.750 12.059 -13.020 1.00 16.69 74 PHE A C 1
ATOM 621 O O . PHE A 1 74 ? -29.198 11.363 -13.933 1.00 20.44 74 PHE A O 1
ATOM 629 N N . LYS A 1 75 ? -27.630 11.754 -12.369 1.00 16.51 75 LYS A N 1
ATOM 630 C CA . LYS A 1 75 ? -26.892 10.496 -12.565 1.00 15.75 75 LYS A CA 1
ATOM 631 C C . LYS A 1 75 ? -26.720 9.848 -11.199 1.00 18.47 75 LYS A C 1
ATOM 632 O O . LYS A 1 75 ? -26.195 10.490 -10.291 1.00 18.04 75 LYS A O 1
ATOM 638 N N . ALA A 1 76 ? -27.179 8.591 -11.034 1.00 15.77 76 ALA A N 1
ATOM 639 C CA . ALA A 1 76 ? -27.010 7.923 -9.744 1.00 15.32 76 ALA A CA 1
ATOM 640 C C . ALA A 1 76 ? -26.206 6.648 -9.960 1.00 17.48 76 ALA A C 1
ATOM 641 O O . ALA A 1 76 ? -26.321 5.992 -11.000 1.00 16.07 76 ALA A O 1
ATOM 643 N N A THR A 1 77 ? -25.439 6.276 -8.943 0.50 13.79 77 THR A N 1
ATOM 644 N N B THR A 1 77 ? -25.400 6.285 -8.963 0.50 13.84 77 THR A N 1
ATOM 645 C CA A THR A 1 77 ? -24.609 5.082 -9.047 0.50 16.25 77 THR A CA 1
ATOM 646 C CA B THR A 1 77 ? -24.623 5.057 -9.078 0.50 16.21 77 THR A CA 1
ATOM 647 C C A THR A 1 77 ? -24.740 4.286 -7.761 0.50 15.87 77 THR A C 1
ATOM 648 C C B THR A 1 77 ? -24.760 4.283 -7.777 0.50 15.85 77 THR A C 1
ATOM 649 O O A THR A 1 77 ? -24.867 4.863 -6.674 0.50 15.74 77 THR A O 1
ATOM 650 O O B THR A 1 77 ? -24.872 4.870 -6.695 0.50 15.73 77 THR A O 1
ATOM 657 N N . LEU A 1 78 ? -24.722 2.969 -7.895 1.00 14.57 78 LEU A N 1
ATOM 658 C CA . LEU A 1 78 ? -24.574 2.084 -6.728 1.00 12.59 78 LEU A CA 1
ATOM 659 C C . LEU A 1 78 ? -23.397 1.147 -6.991 1.00 13.21 78 LEU A C 1
ATOM 660 O O . LEU A 1 78 ? -23.293 0.545 -8.072 1.00 14.76 78 LEU A O 1
ATOM 665 N N . LYS A 1 79 ? -22.508 1.030 -6.006 1.00 14.48 79 LYS A N 1
ATOM 666 C CA . LYS A 1 79 ? -21.257 0.296 -6.211 1.00 13.07 79 LYS A CA 1
ATOM 667 C C . LYS A 1 79 ? -21.036 -0.555 -4.980 1.00 11.97 79 LYS A C 1
ATOM 668 O O . LYS A 1 79 ? -21.257 -0.121 -3.837 1.00 17.32 79 LYS A O 1
ATOM 674 N N . LEU A 1 80 ? -20.636 -1.814 -5.227 1.00 12.63 80 LEU A N 1
ATOM 675 C CA . LEU A 1 80 ? -20.297 -2.702 -4.127 1.00 14.41 80 LEU A CA 1
ATOM 676 C C . LEU A 1 80 ? -18.906 -3.251 -4.374 1.00 14.23 80 LEU A C 1
ATOM 677 O O . LEU A 1 80 ? -18.615 -3.705 -5.482 1.00 16.38 80 LEU A O 1
ATOM 682 N N . GLU A 1 81 ? -18.047 -3.188 -3.357 1.00 15.33 81 GLU A N 1
ATOM 683 C CA . GLU A 1 81 ? -16.670 -3.720 -3.433 1.00 16.75 81 GLU A CA 1
ATOM 684 C C . GLU A 1 81 ? -16.479 -4.703 -2.312 1.00 18.22 81 GLU A C 1
ATOM 685 O O . GLU A 1 81 ? -16.658 -4.354 -1.126 1.00 19.72 81 GLU A O 1
ATOM 691 N N . ILE A 1 82 ? -16.072 -5.930 -2.674 1.00 18.79 82 ILE A N 1
ATOM 692 C CA . ILE A 1 82 ? -15.767 -6.993 -1.725 1.00 20.81 82 ILE A CA 1
ATOM 693 C C . ILE A 1 82 ? -14.298 -7.369 -1.875 1.00 23.07 82 ILE A C 1
ATOM 694 O O . ILE A 1 82 ? -13.770 -7.434 -2.993 1.00 22.64 82 ILE A O 1
ATOM 699 N N . LYS A 1 83 ? -13.632 -7.542 -0.747 1.00 24.46 83 LYS A N 1
ATOM 700 C CA . LYS A 1 83 ? -12.222 -7.941 -0.741 1.00 27.21 83 LYS A CA 1
ATOM 701 C C . LYS A 1 83 ? -12.033 -9.034 0.293 1.00 30.03 83 LYS A C 1
ATOM 702 O O . LYS A 1 83 ? -12.789 -9.148 1.272 1.00 29.70 83 LYS A O 1
ATOM 708 N N . GLY A 1 84 ? -10.977 -9.848 0.094 1.00 33.28 84 GLY A N 1
ATOM 709 C CA . GLY A 1 84 ? -10.675 -10.937 1.013 1.00 33.34 84 GLY A CA 1
ATOM 710 C C . GLY A 1 84 ? -10.467 -12.249 0.268 1.00 37.18 84 GLY A C 1
ATOM 711 O O . GLY A 1 84 ? -9.621 -12.320 -0.638 1.00 50.58 84 GLY A O 1
ATOM 712 N N . LYS A 1 85 ? -11.283 -13.268 0.589 1.00 38.55 85 LYS A N 1
ATOM 713 C CA . LYS A 1 85 ? -11.263 -14.521 -0.172 1.00 52.35 85 LYS A CA 1
ATOM 714 C C . LYS A 1 85 ? -11.620 -14.283 -1.630 1.00 47.96 85 LYS A C 1
ATOM 715 O O . LYS A 1 85 ? -11.132 -14.998 -2.511 1.00 45.85 85 LYS A O 1
ATOM 721 N N . GLU A 1 86 ? -12.495 -13.310 -1.888 1.00 31.87 86 GLU A N 1
ATOM 722 C CA . GLU A 1 86 ? -12.917 -12.937 -3.230 1.00 30.26 86 GLU A CA 1
ATOM 723 C C . GLU A 1 86 ? -12.753 -11.438 -3.335 1.00 33.66 86 GLU A C 1
ATOM 724 O O . GLU A 1 86 ? -13.024 -10.719 -2.376 1.00 34.34 86 GLU A O 1
ATOM 730 N N . THR A 1 87 ? -12.337 -10.966 -4.501 1.00 26.12 87 THR A N 1
ATOM 731 C CA . THR A 1 87 ? -12.211 -9.540 -4.761 1.00 24.62 87 THR A CA 1
ATOM 732 C C . THR A 1 87 ? -13.084 -9.262 -5.970 1.00 23.08 87 THR A C 1
ATOM 733 O O . THR A 1 87 ? -12.771 -9.740 -7.075 1.00 24.31 87 THR A O 1
ATOM 737 N N . ILE A 1 88 ? -14.180 -8.547 -5.728 1.00 21.06 88 ILE A N 1
ATOM 738 C CA . ILE A 1 88 ? -15.226 -8.331 -6.730 1.00 19.82 88 ILE A CA 1
ATOM 739 C C . ILE A 1 88 ? -15.666 -6.887 -6.613 1.00 17.95 88 ILE A C 1
ATOM 740 O O . ILE A 1 88 ? -15.800 -6.374 -5.495 1.00 20.46 88 ILE A O 1
ATOM 745 N N . VAL A 1 89 ? -15.919 -6.253 -7.747 1.00 17.35 89 VAL A N 1
ATOM 746 C CA . VAL A 1 89 ? -16.572 -4.945 -7.771 1.00 16.46 89 VAL A CA 1
ATOM 747 C C . VAL A 1 89 ? -17.782 -5.052 -8.692 1.00 15.08 89 VAL A C 1
ATOM 748 O O . VAL A 1 89 ? -17.685 -5.584 -9.820 1.00 16.30 89 VAL A O 1
ATOM 752 N N . GLU A 1 90 ? -18.909 -4.538 -8.236 1.00 14.44 90 GLU A N 1
ATOM 753 C CA . GLU A 1 90 ? -20.103 -4.438 -9.054 1.00 15.72 90 GLU A CA 1
ATOM 754 C C . GLU A 1 90 ? -20.537 -2.982 -9.078 1.00 13.03 90 GLU A C 1
ATOM 755 O O . GLU A 1 90 ? -20.624 -2.345 -8.019 1.00 15.94 90 GLU A O 1
ATOM 761 N N . GLU A 1 91 ? -20.879 -2.485 -10.253 1.00 13.49 91 GLU A N 1
ATOM 762 C CA . GLU A 1 91 ? -21.311 -1.083 -10.259 1.00 15.20 91 GLU A CA 1
ATOM 763 C C . GLU A 1 91 ? -22.401 -0.908 -11.320 1.00 11.52 91 GLU A C 1
ATOM 764 O O . GLU A 1 91 ? -22.344 -1.492 -12.426 1.00 17.14 91 GLU A O 1
ATOM 770 N N . GLU A 1 92 ? -23.412 -0.107 -10.971 1.00 12.51 92 GLU A N 1
ATOM 771 C CA . GLU A 1 92 ? -24.465 0.257 -11.940 1.00 11.17 92 GLU A CA 1
ATOM 772 C C . GLU A 1 92 ? -24.689 1.758 -11.841 1.00 12.49 92 GLU A C 1
ATOM 773 O O . GLU A 1 92 ? -24.839 2.296 -10.726 1.00 15.46 92 GLU A O 1
ATOM 779 N N . THR A 1 93 ? -24.748 2.397 -13.020 1.00 14.42 93 THR A N 1
ATOM 780 C CA . THR A 1 93 ? -25.021 3.834 -13.170 1.00 15.50 93 THR A CA 1
ATOM 781 C C . THR A 1 93 ? -26.246 4.027 -14.054 1.00 12.06 93 THR A C 1
ATOM 782 O O . THR A 1 93 ? -26.319 3.459 -15.155 1.00 16.40 93 THR A O 1
ATOM 786 N N . VAL A 1 94 ? -27.198 4.886 -13.606 1.00 14.78 94 VAL A N 1
ATOM 787 C CA . VAL A 1 94 ? -28.416 5.178 -14.391 1.00 13.91 94 VAL A CA 1
ATOM 788 C C . VAL A 1 94 ? -28.598 6.689 -14.408 1.00 15.93 94 VAL A C 1
ATOM 789 O O . VAL A 1 94 ? -28.579 7.323 -13.343 1.00 17.49 94 VAL A O 1
ATOM 793 N N . GLU A 1 95 ? -28.777 7.267 -15.597 1.00 15.58 95 GLU A N 1
ATOM 794 C CA . GLU A 1 95 ? -29.212 8.672 -15.682 1.00 17.89 95 GLU A CA 1
ATOM 795 C C . GLU A 1 95 ? -30.741 8.706 -15.670 1.00 21.20 95 GLU A C 1
ATOM 796 O O . GLU A 1 95 ? -31.393 7.840 -16.268 1.00 23.46 95 GLU A O 1
ATOM 802 N N . PHE A 1 96 ? -31.321 9.735 -15.040 1.00 16.99 96 PHE A N 1
ATOM 803 C CA . PHE A 1 96 ? -32.781 9.850 -15.007 1.00 16.33 96 PHE A CA 1
ATOM 804 C C . PHE A 1 96 ? -33.156 11.310 -14.938 1.00 20.01 96 PHE A C 1
ATOM 805 O O . PHE A 1 96 ? -32.389 12.133 -14.458 1.00 21.18 96 PHE A O 1
ATOM 813 N N . LYS A 1 97 ? -34.365 11.610 -15.399 1.00 20.63 97 LYS A N 1
ATOM 814 C CA . LYS A 1 97 ? -34.856 12.968 -15.348 1.00 19.89 97 LYS A CA 1
ATOM 815 C C . LYS A 1 97 ? -35.388 13.287 -13.954 1.00 23.08 97 LYS A C 1
ATOM 816 O O . LYS A 1 97 ? -35.935 12.438 -13.277 1.00 23.42 97 LYS A O 1
ATOM 822 N N . ALA A 1 98 ? -35.302 14.554 -13.541 1.00 22.62 98 ALA A N 1
ATOM 823 C CA . ALA A 1 98 ? -36.032 14.939 -12.329 1.00 22.06 98 ALA A CA 1
ATOM 824 C C . ALA A 1 98 ? -37.545 14.700 -12.494 1.00 22.20 98 ALA A C 1
ATOM 825 O O . ALA A 1 98 ? -38.123 15.070 -13.521 1.00 25.84 98 ALA A O 1
ATOM 827 N N . GLY A 1 99 ? -38.151 14.037 -11.509 1.00 22.20 99 GLY A N 1
ATOM 828 C CA . GLY A 1 99 ? -39.511 13.551 -11.607 1.00 30.11 99 GLY A CA 1
ATOM 829 C C . GLY A 1 99 ? -39.603 12.082 -11.933 1.00 28.14 99 GLY A C 1
ATOM 830 O O . GLY A 1 99 ? -40.704 11.495 -11.874 1.00 25.25 99 GLY A O 1
ATOM 831 N N . GLU A 1 100 ? -38.504 11.468 -12.313 1.00 18.71 100 GLU A N 1
ATOM 832 C CA . GLU A 1 100 ? -38.483 10.029 -12.543 1.00 21.76 100 GLU A CA 1
ATOM 833 C C . GLU A 1 100 ? -38.002 9.320 -11.279 1.00 20.79 100 GLU A C 1
ATOM 834 O O . GLU A 1 100 ? -37.073 9.780 -10.613 1.00 20.64 100 GLU A O 1
ATOM 840 N N . THR A 1 101 ? -38.561 8.145 -11.039 1.00 16.59 101 THR A N 1
ATOM 841 C CA . THR A 1 101 ? -38.018 7.237 -10.047 1.00 17.50 101 THR A CA 1
ATOM 842 C C . THR A 1 101 ? -36.746 6.624 -10.621 1.00 21.50 101 THR A C 1
ATOM 843 O O . THR A 1 101 ? -36.652 6.369 -11.833 1.00 21.04 101 THR A O 1
ATOM 847 N N . VAL A 1 102 ? -35.761 6.389 -9.775 1.00 17.19 102 VAL A N 1
ATOM 848 C CA . VAL A 1 102 ? -34.549 5.693 -10.219 1.00 16.59 102 VAL A CA 1
ATOM 849 C C . VAL A 1 102 ? -34.471 4.363 -9.491 1.00 17.41 102 VAL A C 1
ATOM 850 O O . VAL A 1 102 ? -34.769 4.298 -8.301 1.00 18.12 102 VAL A O 1
ATOM 854 N N . LYS A 1 103 ? -34.099 3.291 -10.211 1.00 14.76 103 LYS A N 1
ATOM 855 C CA . LYS A 1 103 ? -33.953 1.992 -9.558 1.00 17.98 103 LYS A CA 1
ATOM 856 C C . LYS A 1 103 ? -32.522 1.559 -9.818 1.00 16.38 103 LYS A C 1
ATOM 857 O O . LYS A 1 103 ? -32.109 1.567 -10.977 1.00 18.22 103 LYS A O 1
ATOM 863 N N . LEU A 1 104 ? -31.816 1.123 -8.769 1.00 12.64 104 LEU A N 1
ATOM 864 C CA . LEU A 1 104 ? -30.432 0.665 -8.917 1.00 15.03 104 LEU A CA 1
ATOM 865 C C . LEU A 1 104 ? -30.366 -0.728 -8.322 1.00 20.17 104 LEU A C 1
ATOM 866 O O . LEU A 1 104 ? -30.860 -0.936 -7.232 1.00 17.19 104 LEU A O 1
ATOM 871 N N . THR A 1 105 ? -29.752 -1.685 -9.018 1.00 15.53 105 THR A N 1
ATOM 872 C CA . THR A 1 105 ? -29.651 -2.998 -8.379 1.00 14.22 105 THR A CA 1
ATOM 873 C C . THR A 1 105 ? -28.262 -3.550 -8.669 1.00 15.62 105 THR A C 1
ATOM 874 O O . THR A 1 105 ? -27.724 -3.363 -9.780 1.00 20.27 105 THR A O 1
ATOM 878 N N . ILE A 1 106 ? -27.730 -4.257 -7.683 1.00 12.84 106 ILE A N 1
ATOM 879 C CA . ILE A 1 106 ? -26.426 -4.935 -7.759 1.00 14.52 106 ILE A CA 1
ATOM 880 C C . ILE A 1 106 ? -26.643 -6.386 -7.388 1.00 18.82 106 ILE A C 1
ATOM 881 O O . ILE A 1 106 ? -27.351 -6.664 -6.429 1.00 20.02 106 ILE A O 1
ATOM 886 N N . LYS A 1 107 ? -25.989 -7.310 -8.084 1.00 15.94 107 LYS A N 1
ATOM 887 C CA . LYS A 1 107 ? -26.077 -8.714 -7.668 1.00 16.57 107 LYS A CA 1
ATOM 888 C C . LYS A 1 107 ? -24.671 -9.258 -7.683 1.00 17.28 107 LYS A C 1
ATOM 889 O O . LYS A 1 107 ? -23.981 -9.165 -8.724 1.00 21.30 107 LYS A O 1
ATOM 895 N N . LEU A 1 108 ? -24.272 -9.922 -6.585 1.00 15.90 108 LEU A N 1
ATOM 896 C CA . LEU A 1 108 ? -22.957 -10.528 -6.555 1.00 15.61 108 LEU A CA 1
ATOM 897 C C . LEU A 1 108 ? -23.004 -11.896 -7.191 1.00 20.90 108 LEU A C 1
ATOM 898 O O . LEU A 1 108 ? -24.070 -12.512 -7.296 1.00 23.87 108 LEU A O 1
ATOM 903 N N . PRO A 1 109 ? -21.854 -12.421 -7.596 1.00 22.18 109 PRO A N 1
ATOM 904 C CA . PRO A 1 109 ? -21.867 -13.754 -8.212 1.00 21.49 109 PRO A CA 1
ATOM 905 C C . PRO A 1 109 ? -22.445 -14.824 -7.305 1.00 29.92 109 PRO A C 1
ATOM 906 O O . PRO A 1 109 ? -22.985 -15.798 -7.828 1.00 34.54 109 PRO A O 1
ATOM 910 N N . ASP A 1 110 ? -22.417 -14.650 -5.976 1.00 23.10 110 ASP A N 1
ATOM 911 C CA . ASP A 1 110 ? -22.953 -15.656 -5.063 1.00 27.90 110 ASP A CA 1
ATOM 912 C C . ASP A 1 110 ? -24.451 -15.508 -4.837 1.00 26.80 110 ASP A C 1
ATOM 913 O O . ASP A 1 110 ? -25.022 -16.274 -4.055 1.00 31.69 110 ASP A O 1
ATOM 918 N N . GLY A 1 111 ? -25.092 -14.572 -5.523 1.00 24.52 111 GLY A N 1
ATOM 919 C CA . GLY A 1 111 ? -26.524 -14.426 -5.484 1.00 24.24 111 GLY A CA 1
ATOM 920 C C . GLY A 1 111 ? -27.020 -13.339 -4.559 1.00 24.06 111 GLY A C 1
ATOM 921 O O . GLY A 1 111 ? -28.215 -12.997 -4.639 1.00 26.49 111 GLY A O 1
ATOM 922 N N . LYS A 1 112 ? -26.154 -12.783 -3.691 1.00 21.31 112 LYS A N 1
ATOM 923 C CA . LYS A 1 112 ? -26.585 -11.667 -2.837 1.00 20.09 112 LYS A CA 1
ATOM 924 C C . LYS A 1 112 ? -27.018 -10.522 -3.698 1.00 21.53 112 LYS A C 1
ATOM 925 O O . LYS A 1 112 ? -26.353 -10.195 -4.692 1.00 19.96 112 LYS A O 1
ATOM 931 N N A THR A 1 113 ? -28.140 -9.879 -3.331 0.50 15.93 113 THR A N 1
ATOM 932 N N B THR A 1 113 ? -28.107 -9.866 -3.315 0.50 15.93 113 THR A N 1
ATOM 933 C CA A THR A 1 113 ? -28.663 -8.792 -4.169 0.50 16.79 113 THR A CA 1
ATOM 934 C CA B THR A 1 113 ? -28.579 -8.780 -4.166 0.50 16.84 113 THR A CA 1
ATOM 935 C C A THR A 1 113 ? -29.036 -7.598 -3.323 0.50 16.27 113 THR A C 1
ATOM 936 C C B THR A 1 113 ? -28.958 -7.598 -3.298 0.50 16.43 113 THR A C 1
ATOM 937 O O A THR A 1 113 ? -29.587 -7.751 -2.227 0.50 16.59 113 THR A O 1
ATOM 938 O O B THR A 1 113 ? -29.339 -7.751 -2.129 0.50 17.59 113 THR A O 1
ATOM 945 N N . PHE A 1 114 ? -28.749 -6.415 -3.873 1.00 14.76 114 PHE A N 1
ATOM 946 C CA . PHE A 1 114 ? -28.976 -5.151 -3.183 1.00 16.42 114 PHE A CA 1
ATOM 947 C C . PHE A 1 114 ? -29.739 -4.237 -4.122 1.00 17.45 114 PHE A C 1
ATOM 948 O O . PHE A 1 114 ? -29.280 -4.011 -5.245 1.00 17.24 114 PHE A O 1
ATOM 956 N N . THR A 1 115 ? -30.880 -3.697 -3.678 1.00 14.39 115 THR A N 1
ATOM 957 C CA . THR A 1 115 ? -31.669 -2.872 -4.592 1.00 14.53 115 THR A CA 1
ATOM 958 C C . THR A 1 115 ? -32.134 -1.605 -3.885 1.00 11.88 115 THR A C 1
ATOM 959 O O . THR A 1 115 ? -32.540 -1.665 -2.731 1.00 15.01 115 THR A O 1
ATOM 963 N N . LEU A 1 116 ? -32.076 -0.481 -4.605 1.00 13.72 116 LEU A N 1
ATOM 964 C CA . LEU A 1 116 ? -32.614 0.794 -4.118 1.00 15.40 116 LEU A CA 1
ATOM 965 C C . LEU A 1 116 ? -33.597 1.313 -5.143 1.00 16.74 116 LEU A C 1
ATOM 966 O O . LEU A 1 116 ? -33.308 1.302 -6.343 1.00 19.91 116 LEU A O 1
ATOM 971 N N . GLU A 1 117 ? -34.770 1.781 -4.698 1.00 13.59 117 GLU A N 1
ATOM 972 C CA . GLU A 1 117 ? -35.663 2.447 -5.623 1.00 14.44 117 GLU A CA 1
ATOM 973 C C . GLU A 1 117 ? -36.026 3.768 -4.966 1.00 20.01 117 GLU A C 1
ATOM 974 O O . GLU A 1 117 ? -36.513 3.774 -3.839 1.00 17.93 117 GLU A O 1
ATOM 980 N N A LEU A 1 118 ? -35.806 4.874 -5.666 0.50 15.19 118 LEU A N 1
ATOM 981 N N B LEU A 1 118 ? -35.749 4.878 -5.653 0.50 15.10 118 LEU A N 1
ATOM 982 C CA A LEU A 1 118 ? -35.883 6.156 -4.984 0.50 16.25 118 LEU A CA 1
ATOM 983 C CA B LEU A 1 118 ? -35.826 6.206 -5.052 0.50 16.54 118 LEU A CA 1
ATOM 984 C C A LEU A 1 118 ? -36.628 7.134 -5.871 0.50 16.65 118 LEU A C 1
ATOM 985 C C B LEU A 1 118 ? -36.686 7.103 -5.924 0.50 16.55 118 LEU A C 1
ATOM 986 O O A LEU A 1 118 ? -36.213 7.333 -7.018 0.50 17.06 118 LEU A O 1
ATOM 987 O O B LEU A 1 118 ? -36.383 7.257 -7.108 0.50 18.99 118 LEU A O 1
ATOM 996 N N . LYS A 1 119 ? -37.691 7.749 -5.333 1.00 16.80 119 LYS A N 1
ATOM 997 C CA . LYS A 1 119 ? -38.409 8.817 -6.032 1.00 17.20 119 LYS A CA 1
ATOM 998 C C . LYS A 1 119 ? -38.067 10.106 -5.290 1.00 17.15 119 LYS A C 1
ATOM 999 O O . LYS A 1 119 ? -38.537 10.317 -4.167 1.00 19.71 119 LYS A O 1
ATOM 1005 N N . LEU A 1 120 ? -37.228 10.934 -5.908 1.00 17.28 120 LEU A N 1
ATOM 1006 C CA . LEU A 1 120 ? -36.827 12.216 -5.316 1.00 19.10 120 LEU A CA 1
ATOM 1007 C C . LEU A 1 120 ? -37.645 13.309 -5.946 1.00 19.65 120 LEU A C 1
ATOM 1008 O O . LEU A 1 120 ? -37.864 13.275 -7.157 1.00 20.68 120 LEU A O 1
ATOM 1013 N N . GLU A 1 121 ? -38.035 14.303 -5.147 1.00 17.47 121 GLU A N 1
ATOM 1014 C CA . GLU A 1 121 ? -38.567 15.540 -5.656 1.00 17.38 121 GLU A CA 1
ATOM 1015 C C . GLU A 1 121 ? -37.440 16.565 -5.544 1.00 23.48 121 GLU A C 1
ATOM 1016 O O . GLU A 1 121 ? -36.898 16.759 -4.453 1.00 23.77 121 GLU A O 1
ATOM 1022 N N . ALA A 1 122 ? -37.079 17.193 -6.651 1.00 18.47 122 ALA A N 1
ATOM 1023 C CA . ALA A 1 122 ? -36.046 18.231 -6.651 1.00 18.65 122 ALA A CA 1
ATOM 1024 C C . ALA A 1 122 ? -36.676 19.551 -7.026 1.00 26.05 122 ALA A C 1
ATOM 1025 O O . ALA A 1 122 ? -37.327 19.634 -8.065 1.00 22.85 122 ALA A O 1
ATOM 1027 N N . THR A 1 123 ? -36.502 20.590 -6.188 1.00 22.12 123 THR A N 1
ATOM 1028 C CA . THR A 1 123 ? -37.115 21.889 -6.442 1.00 24.02 123 THR A CA 1
ATOM 1029 C C . THR A 1 123 ? -36.088 22.978 -6.273 1.00 31.79 123 THR A C 1
ATOM 1030 O O . THR A 1 123 ? -35.129 22.814 -5.532 1.00 27.65 123 THR A O 1
ATOM 1034 N N . LYS A 1 124 ? -36.278 24.065 -7.007 1.00 27.80 124 LYS A N 1
ATOM 1035 C CA . LYS A 1 124 ? -35.353 25.187 -6.913 1.00 30.39 124 LYS A CA 1
ATOM 1036 C C . LYS A 1 124 ? -35.591 25.895 -5.593 1.00 40.66 124 LYS A C 1
ATOM 1037 O O . LYS A 1 124 ? -36.719 25.966 -5.102 1.00 44.24 124 LYS A O 1
ATOM 1043 N N . ILE A 1 125 ? -34.508 26.355 -4.981 1.00 44.54 125 ILE A N 1
ATOM 1044 C CA . ILE A 1 125 ? -34.642 27.092 -3.739 1.00 54.02 125 ILE A CA 1
ATOM 1045 C C . ILE A 1 125 ? -33.649 28.243 -3.754 1.00 43.58 125 ILE A C 1
ATOM 1046 O O . ILE A 1 125 ? -34.095 29.382 -3.746 1.00 47.37 125 ILE A O 1
ATOM 1051 N N . LYS B 1 1 ? -39.833 31.182 5.042 1.00 74.14 1 LYS B N 1
ATOM 1052 C CA . LYS B 1 1 ? -39.278 31.009 3.701 1.00 67.41 1 LYS B CA 1
ATOM 1053 C C . LYS B 1 1 ? -37.768 31.353 3.648 1.00 50.52 1 LYS B C 1
ATOM 1054 O O . LYS B 1 1 ? -36.925 30.476 3.861 1.00 55.54 1 LYS B O 1
ATOM 1060 N N . LYS B 1 2 ? -37.453 32.615 3.336 1.00 49.51 2 LYS B N 1
ATOM 1061 C CA . LYS B 1 2 ? -36.092 33.143 3.329 1.00 51.66 2 LYS B CA 1
ATOM 1062 C C . LYS B 1 2 ? -36.002 34.273 4.344 1.00 51.62 2 LYS B C 1
ATOM 1063 O O . LYS B 1 2 ? -36.957 35.036 4.515 1.00 49.13 2 LYS B O 1
ATOM 1069 N N . ILE B 1 3 ? -34.851 34.397 5.013 1.00 44.88 3 ILE B N 1
ATOM 1070 C CA . ILE B 1 3 ? -34.595 35.578 5.824 1.00 45.94 3 ILE B CA 1
ATOM 1071 C C . ILE B 1 3 ? -33.203 36.109 5.511 1.00 41.29 3 ILE B C 1
ATOM 1072 O O . ILE B 1 3 ? -32.320 35.370 5.072 1.00 45.43 3 ILE B O 1
ATOM 1077 N N . LYS B 1 4 ? -33.023 37.413 5.703 1.00 38.50 4 LYS B N 1
ATOM 1078 C CA . LYS B 1 4 ? -31.717 38.067 5.676 1.00 37.62 4 LYS B CA 1
ATOM 1079 C C . LYS B 1 4 ? -31.254 38.310 7.102 1.00 31.37 4 LYS B C 1
ATOM 1080 O O . LYS B 1 4 ? -32.008 38.865 7.906 1.00 35.93 4 LYS B O 1
ATOM 1086 N N . LEU B 1 5 ? -30.012 37.892 7.404 1.00 29.81 5 LEU B N 1
ATOM 1087 C CA . LEU B 1 5 ? -29.434 38.001 8.731 1.00 28.74 5 LEU B CA 1
ATOM 1088 C C . LEU B 1 5 ? -28.732 39.327 8.874 1.00 41.62 5 LEU B C 1
ATOM 1089 O O . LEU B 1 5 ? -28.016 39.750 7.970 1.00 42.38 5 LEU B O 1
ATOM 1094 N N . ASN B 1 6 ? -28.883 39.962 10.028 1.00 34.29 6 ASN B N 1
ATOM 1095 C CA . ASN B 1 6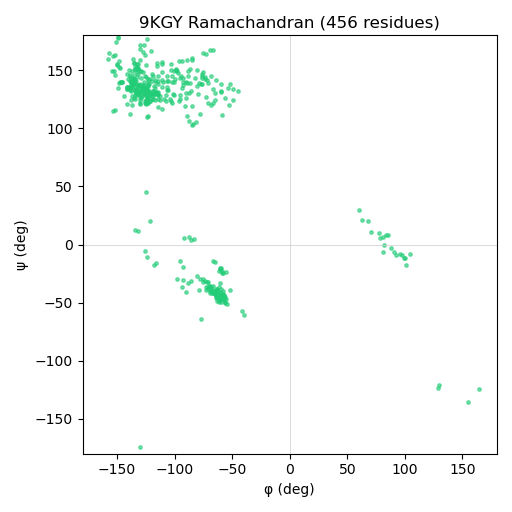 ? -28.014 41.093 10.313 1.00 47.05 6 ASN B CA 1
ATOM 1096 C C . ASN B 1 6 ? -27.390 40.950 11.697 1.00 36.91 6 ASN B C 1
ATOM 1097 O O . ASN B 1 6 ? -28.089 40.687 12.682 1.00 42.52 6 ASN B O 1
ATOM 1102 N N . ILE B 1 7 ? -26.064 41.052 11.742 1.00 42.71 7 ILE B N 1
ATOM 1103 C CA . ILE B 1 7 ? -25.327 40.993 12.999 1.00 34.32 7 ILE B CA 1
ATOM 1104 C C . ILE B 1 7 ? -25.649 42.252 13.791 1.00 39.20 7 ILE B C 1
ATOM 1105 O O . ILE B 1 7 ? -25.418 43.374 13.318 1.00 40.07 7 ILE B O 1
ATOM 1110 N N . LYS B 1 8 ? -26.209 42.085 14.983 1.00 34.44 8 LYS B N 1
ATOM 1111 C CA . LYS B 1 8 ? -26.410 43.180 15.922 1.00 34.67 8 LYS B CA 1
ATOM 1112 C C . LYS B 1 8 ? -25.319 43.256 16.974 1.00 36.98 8 LYS B C 1
ATOM 1113 O O . LYS B 1 8 ? -25.032 44.343 17.484 1.00 40.69 8 LYS B O 1
ATOM 1119 N N . GLU B 1 9 ? -24.733 42.129 17.328 1.00 31.28 9 GLU B N 1
ATOM 1120 C CA . GLU B 1 9 ? -23.613 42.097 18.262 1.00 33.01 9 GLU B CA 1
ATOM 1121 C C . GLU B 1 9 ? -22.729 40.927 17.873 1.00 31.62 9 GLU B C 1
ATOM 1122 O O . GLU B 1 9 ? -23.243 39.866 17.501 1.00 28.21 9 GLU B O 1
ATOM 1128 N N . PHE B 1 10 ? -21.414 41.135 17.926 1.00 29.41 10 PHE B N 1
ATOM 1129 C CA . PHE B 1 10 ? -20.464 40.089 17.578 1.00 23.38 10 PHE B CA 1
ATOM 1130 C C . PHE B 1 10 ? -19.187 40.329 18.354 1.00 29.43 10 PHE B C 1
ATOM 1131 O O . PHE B 1 10 ? -18.515 41.339 18.145 1.00 32.06 10 PHE B O 1
ATOM 1139 N N . LYS B 1 11 ? -18.821 39.417 19.239 1.00 23.96 11 LYS B N 1
ATOM 1140 C CA . LYS B 1 11 ? -17.592 39.588 20.006 1.00 26.25 11 LYS B CA 1
ATOM 1141 C C . LYS B 1 11 ? -16.934 38.228 20.150 1.00 26.48 11 LYS B C 1
ATOM 1142 O O . LYS B 1 11 ? -17.554 37.311 20.687 1.00 26.80 11 LYS B O 1
ATOM 1148 N N . ALA B 1 12 ? -15.692 38.101 19.668 1.00 24.07 12 ALA B N 1
ATOM 1149 C CA . ALA B 1 12 ? -14.887 36.903 19.855 1.00 20.64 12 ALA B CA 1
ATOM 1150 C C . ALA B 1 12 ? -13.791 37.201 20.867 1.00 36.43 12 ALA B C 1
ATOM 1151 O O . ALA B 1 12 ? -13.101 38.229 20.763 1.00 32.15 12 ALA B O 1
ATOM 1153 N N . THR B 1 13 ? -13.677 36.354 21.890 1.00 23.60 13 THR B N 1
ATOM 1154 C CA . THR B 1 13 ? -12.614 36.505 22.876 1.00 26.31 13 THR B CA 1
ATOM 1155 C C . THR B 1 13 ? -11.928 35.158 23.054 1.00 30.54 13 THR B C 1
ATOM 1156 O O . THR B 1 13 ? -12.428 34.123 22.607 1.00 26.91 13 THR B O 1
ATOM 1160 N N . ALA B 1 14 ? -10.787 35.173 23.732 1.00 27.22 14 ALA B N 1
ATOM 1161 C CA . ALA B 1 14 ? -10.069 33.924 23.951 1.00 24.65 14 ALA B CA 1
ATOM 1162 C C . ALA B 1 14 ? -9.155 34.089 25.151 1.00 31.34 14 ALA B C 1
ATOM 1163 O O . ALA B 1 14 ? -8.825 35.211 25.564 1.00 34.95 14 ALA B O 1
ATOM 1165 N N . GLU B 1 15 ? -8.761 32.968 25.724 1.00 25.67 15 GLU B N 1
ATOM 1166 C CA . GLU B 1 15 ? -7.821 32.974 26.842 1.00 26.33 15 GLU B CA 1
ATOM 1167 C C . GLU B 1 15 ? -6.796 31.886 26.636 1.00 27.23 15 GLU B C 1
ATOM 1168 O O . GLU B 1 15 ? -7.133 30.773 26.213 1.00 27.56 15 GLU B O 1
ATOM 1174 N N . GLY B 1 16 ? -5.538 32.221 26.915 1.00 28.37 16 GLY B N 1
ATOM 1175 C CA . GLY B 1 16 ? -4.487 31.228 26.954 1.00 27.95 16 GLY B CA 1
ATOM 1176 C C . GLY B 1 16 ? -3.943 30.739 25.626 1.00 24.81 16 GLY B C 1
ATOM 1177 O O . GLY B 1 16 ? -3.179 29.773 25.628 1.00 31.58 16 GLY B O 1
ATOM 1178 N N . LEU B 1 17 ? -4.289 31.363 24.505 1.00 23.59 17 LEU B N 1
ATOM 1179 C CA . LEU B 1 17 ? -3.946 30.802 23.206 1.00 22.30 17 LEU B CA 1
ATOM 1180 C C . LEU B 1 17 ? -2.467 31.028 22.885 1.00 23.14 17 LEU B C 1
ATOM 1181 O O . LEU B 1 17 ? -1.886 32.067 23.214 1.00 25.83 17 LEU B O 1
ATOM 1186 N N . SER B 1 18 ? -1.884 30.064 22.177 1.00 25.10 18 SER B N 1
ATOM 1187 C CA . SER B 1 18 ? -0.565 30.289 21.582 1.00 27.61 18 SER B CA 1
ATOM 1188 C C . SER B 1 18 ? -0.684 31.245 20.386 1.00 28.06 18 SER B C 1
ATOM 1189 O O . SER B 1 18 ? -1.774 31.443 19.855 1.00 27.26 18 SER B O 1
ATOM 1192 N N . PRO B 1 19 ? 0.432 31.837 19.914 1.00 27.88 19 PRO B N 1
ATOM 1193 C CA . PRO B 1 19 ? 0.296 32.839 18.835 1.00 26.46 19 PRO B CA 1
ATOM 1194 C C . PRO B 1 19 ? -0.352 32.316 17.555 1.00 23.47 19 PRO B C 1
ATOM 1195 O O . PRO B 1 19 ? -1.148 33.054 16.946 1.00 23.90 19 PRO B O 1
ATOM 1199 N N . GLU B 1 20 ? -0.058 31.075 17.139 1.00 25.47 20 GLU B N 1
ATOM 1200 C CA . GLU B 1 20 ? -0.716 30.561 15.933 1.00 24.18 20 GLU B CA 1
ATOM 1201 C C . GLU B 1 20 ? -2.177 30.247 16.176 1.00 25.75 20 GLU B C 1
ATOM 1202 O O . GLU B 1 20 ? -3.000 30.416 15.254 1.00 22.68 20 GLU B O 1
ATOM 1208 N N . GLU B 1 21 ? -2.535 29.821 17.411 1.00 21.84 21 GLU B N 1
ATOM 1209 C CA . GLU B 1 21 ? -3.945 29.622 17.729 1.00 24.28 21 GLU B CA 1
ATOM 1210 C C . GLU B 1 21 ? -4.690 30.944 17.726 1.00 22.79 21 GLU B C 1
ATOM 1211 O O . GLU B 1 21 ? -5.837 31.017 17.259 1.00 20.00 21 GLU B O 1
ATOM 1217 N N . LYS B 1 22 ? -4.057 32.001 18.250 1.00 23.37 22 LYS B N 1
ATOM 1218 C CA . LYS B 1 22 ? -4.774 33.263 18.301 1.00 19.88 22 LYS B CA 1
ATOM 1219 C C . LYS B 1 22 ? -4.929 33.812 16.890 1.00 24.27 22 LYS B C 1
ATOM 1220 O O . LYS B 1 22 ? -5.976 34.384 16.557 1.00 22.32 22 LYS B O 1
ATOM 1226 N N . GLU B 1 23 ? -3.920 33.608 16.024 1.00 22.82 23 GLU B N 1
ATOM 1227 C CA . GLU B 1 23 ? -4.059 34.084 14.647 1.00 21.86 23 GLU B CA 1
ATOM 1228 C C . GLU B 1 23 ? -5.195 33.349 13.935 1.00 21.21 23 GLU B C 1
ATOM 1229 O O . GLU B 1 23 ? -5.983 33.964 13.189 1.00 21.43 23 GLU B O 1
ATOM 1235 N N . LEU B 1 24 ? -5.257 32.023 14.120 1.00 17.94 24 LEU B N 1
ATOM 1236 C CA . LEU B 1 24 ? -6.342 31.227 13.534 1.00 16.43 24 LEU B CA 1
ATOM 1237 C C . LEU B 1 24 ? -7.721 31.680 14.045 1.00 19.66 24 LEU B C 1
ATOM 1238 O O . LEU B 1 24 ? -8.660 31.886 13.266 1.00 18.90 24 LEU B O 1
ATOM 1243 N N . TRP B 1 25 ? -7.846 31.887 15.348 1.00 18.96 25 TRP B N 1
ATOM 1244 C CA . TRP B 1 25 ? -9.132 32.306 15.909 1.00 22.21 25 TRP B CA 1
ATOM 1245 C C . TRP B 1 25 ? -9.535 33.694 15.414 1.00 23.90 25 TRP B C 1
ATOM 1246 O O . TRP B 1 25 ? -10.704 33.920 15.093 1.00 20.16 25 TRP B O 1
ATOM 1257 N N . ASP B 1 26 ? -8.589 34.617 15.327 1.00 20.89 26 ASP B N 1
ATOM 1258 C CA . ASP B 1 26 ? -8.912 35.955 14.827 1.00 22.96 26 ASP B CA 1
ATOM 1259 C C . ASP B 1 26 ? -9.344 35.899 13.359 1.00 24.46 26 ASP 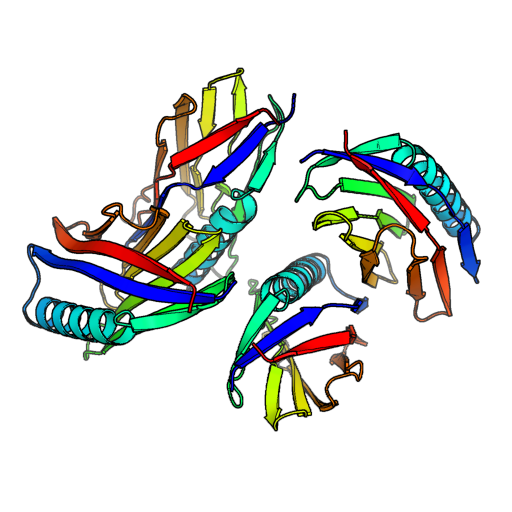B C 1
ATOM 1260 O O . ASP B 1 26 ? -10.268 36.621 12.936 1.00 25.16 26 ASP B O 1
ATOM 1265 N N . LYS B 1 27 ? -8.662 35.073 12.555 1.00 20.58 27 LYS B N 1
ATOM 1266 C CA . LYS B 1 27 ? -9.015 34.960 11.149 1.00 25.63 27 LYS B CA 1
ATOM 1267 C C . LYS B 1 27 ? -10.401 34.366 11.011 1.00 25.31 27 LYS B C 1
ATOM 1268 O O . LYS B 1 27 ? -11.236 34.857 10.221 1.00 23.70 27 LYS B O 1
ATOM 1274 N N . PHE B 1 28 ? -10.674 33.333 11.815 1.00 19.45 28 PHE B N 1
ATOM 1275 C CA . PHE B 1 28 ? -11.967 32.669 11.798 1.00 18.52 28 PHE B CA 1
ATOM 1276 C C . PHE B 1 28 ? -13.056 33.651 12.187 1.00 23.53 28 PHE B C 1
ATOM 1277 O O . PHE B 1 28 ? -14.101 33.707 11.548 1.00 21.50 28 PHE B O 1
ATOM 1285 N N . ALA B 1 29 ? -12.840 34.393 13.281 1.00 21.43 29 ALA B N 1
ATOM 1286 C CA . ALA B 1 29 ? -13.866 35.317 13.766 1.00 26.78 29 ALA B CA 1
ATOM 1287 C C . ALA B 1 29 ? -14.169 36.420 12.749 1.00 24.41 29 ALA B C 1
ATOM 1288 O O . ALA B 1 29 ? -15.343 36.765 12.541 1.00 24.23 29 ALA B O 1
ATOM 1290 N N . GLU B 1 30 ? -13.140 36.967 12.084 1.00 23.47 30 GLU B N 1
ATOM 1291 C CA . GLU B 1 30 ? -13.385 37.975 11.050 1.00 29.17 30 GLU B CA 1
ATOM 1292 C C . GLU B 1 30 ? -14.133 37.380 9.867 1.00 24.36 30 GLU B C 1
ATOM 1293 O O . GLU B 1 30 ? -15.050 38.025 9.304 1.00 27.89 30 GLU B O 1
ATOM 1299 N N . LYS B 1 31 ? -13.773 36.142 9.483 1.00 21.65 31 LYS B N 1
ATOM 1300 C CA . LYS B 1 31 ? -14.443 35.492 8.361 1.00 23.85 31 LYS B CA 1
ATOM 1301 C C . LYS B 1 31 ? -15.905 35.217 8.689 1.00 24.63 31 LYS B C 1
ATOM 1302 O O . LYS B 1 31 ? -16.794 35.417 7.851 1.00 25.82 31 LYS B O 1
ATOM 1308 N N . LEU B 1 32 ? -16.166 34.765 9.914 1.00 21.12 32 LEU B N 1
ATOM 1309 C CA . LEU B 1 32 ? -17.529 34.465 10.360 1.00 22.64 32 LEU B CA 1
ATOM 1310 C C . LEU B 1 32 ? -18.387 35.729 10.372 1.00 22.07 32 LEU B C 1
ATOM 1311 O O . LEU B 1 32 ? -19.522 35.721 9.879 1.00 25.48 32 LEU B O 1
ATOM 1316 N N . LYS B 1 33 ? -17.870 36.811 10.972 1.00 22.45 33 LYS B N 1
ATOM 1317 C CA . LYS B 1 33 ? -18.641 38.059 11.025 1.00 24.42 33 LYS B CA 1
ATOM 1318 C C . LYS B 1 33 ? -19.027 38.512 9.639 1.00 30.70 33 LYS B C 1
ATOM 1319 O O . LYS B 1 33 ? -20.186 38.886 9.385 1.00 29.66 33 LYS B O 1
ATOM 1325 N N . LYS B 1 34 ? -18.072 38.474 8.718 1.00 23.67 34 LYS B N 1
ATOM 1326 C CA . LYS B 1 34 ? -18.373 38.966 7.389 1.00 31.25 34 LYS B CA 1
ATOM 1327 C C . LYS B 1 34 ? -19.348 38.046 6.670 1.00 29.87 34 LYS B C 1
ATOM 1328 O O . LYS B 1 34 ? -20.216 38.516 5.917 1.00 32.40 34 LYS B O 1
ATOM 1334 N N . GLU B 1 35 ? -19.240 36.738 6.887 1.00 24.02 35 GLU B N 1
ATOM 1335 C CA . GLU B 1 35 ? -20.142 35.845 6.176 1.00 23.27 35 GLU B CA 1
ATOM 1336 C C . GLU B 1 35 ? -21.556 35.916 6.713 1.00 31.09 35 GLU B C 1
ATOM 1337 O O . GLU B 1 35 ? -22.507 35.865 5.931 1.00 33.15 35 GLU B O 1
ATOM 1343 N N . LEU B 1 36 ? -21.716 36.081 8.024 1.00 26.36 36 LEU B N 1
ATOM 1344 C CA . LEU B 1 36 ? -23.056 36.146 8.595 1.00 26.34 36 LEU B CA 1
ATOM 1345 C C . LEU B 1 36 ? -23.760 37.454 8.232 1.00 25.98 36 LEU B C 1
ATOM 1346 O O . LEU B 1 36 ? -24.982 37.469 8.073 1.00 29.74 36 LEU B O 1
ATOM 1351 N N . ASN B 1 37 ? -23.030 38.570 8.169 1.00 27.83 37 ASN B N 1
ATOM 1352 C CA . ASN B 1 37 ? -23.701 39.840 7.930 1.00 28.48 37 ASN B CA 1
ATOM 1353 C C . ASN B 1 37 ? -24.352 39.887 6.553 1.00 32.01 37 ASN B C 1
ATOM 1354 O O . ASN B 1 37 ? -23.690 39.694 5.531 1.00 37.45 37 ASN B O 1
ATOM 1359 N N . ASN B 1 38 ? -25.658 40.159 6.539 1.00 32.47 38 ASN B N 1
ATOM 1360 C CA . ASN B 1 38 ? -26.460 40.274 5.327 1.00 34.14 38 ASN B CA 1
ATOM 1361 C C . ASN B 1 38 ? -26.677 38.939 4.639 1.00 38.84 38 ASN B C 1
ATOM 1362 O O . ASN B 1 38 ? -27.222 38.912 3.513 1.00 44.62 38 ASN B O 1
ATOM 1367 N N . LYS B 1 39 ? -26.322 37.834 5.291 1.00 33.36 39 LYS B N 1
ATOM 1368 C CA . LYS B 1 39 ? -26.504 36.509 4.713 1.00 35.46 39 LYS B CA 1
ATOM 1369 C C . LYS B 1 39 ? -27.988 36.204 4.519 1.00 34.84 39 LYS B C 1
ATOM 1370 O O . LYS B 1 39 ? -28.800 36.391 5.426 1.00 37.90 39 LYS B O 1
ATOM 1376 N N . ILE B 1 40 ? -28.350 35.752 3.334 1.00 34.49 40 ILE B N 1
ATOM 1377 C CA . ILE B 1 40 ? -29.686 35.203 3.119 1.00 32.05 40 ILE B CA 1
ATOM 1378 C C . ILE B 1 40 ? -29.641 33.711 3.405 1.00 47.84 40 ILE B C 1
ATOM 1379 O O . ILE B 1 40 ? -28.745 33.011 2.915 1.00 48.21 40 ILE B O 1
ATOM 1384 N N . ILE B 1 41 ? -30.586 33.231 4.233 1.00 38.33 41 ILE B N 1
ATOM 1385 C CA . ILE B 1 41 ? -30.613 31.835 4.683 1.00 37.67 41 ILE B CA 1
ATOM 1386 C C . ILE B 1 41 ? -32.046 31.312 4.583 1.00 47.31 41 ILE B C 1
ATOM 1387 O O . ILE B 1 41 ? -33.015 32.058 4.760 1.00 39.28 41 ILE B O 1
ATOM 1392 N N . ASN B 1 42 ? -32.182 30.029 4.253 1.00 44.26 42 ASN B N 1
ATOM 1393 C CA . ASN B 1 42 ? -33.500 29.437 4.064 1.00 42.41 42 ASN B CA 1
ATOM 1394 C C . ASN B 1 42 ? -33.938 28.692 5.312 1.00 45.46 42 ASN B C 1
ATOM 1395 O O . ASN B 1 42 ? -33.114 28.161 6.063 1.00 47.23 42 ASN B O 1
ATOM 1400 N N . LEU B 1 43 ? -35.254 28.670 5.529 1.00 43.91 43 LEU B N 1
ATOM 1401 C CA . LEU B 1 43 ? -35.830 27.833 6.572 1.00 47.92 43 LEU B CA 1
ATOM 1402 C C . LEU B 1 43 ? -35.368 26.386 6.432 1.00 52.37 43 LEU B C 1
ATOM 1403 O O . LEU B 1 43 ? -35.603 25.735 5.413 1.00 49.04 43 LEU B O 1
ATOM 1408 N N . GLY B 1 44 ? -34.707 25.887 7.472 1.00 50.96 44 GLY B N 1
ATOM 1409 C CA . GLY B 1 44 ? -34.270 24.517 7.503 1.00 49.37 44 GLY B CA 1
ATOM 1410 C C . GLY B 1 44 ? -32.877 24.307 6.988 1.00 44.95 44 GLY B C 1
ATOM 1411 O O . GLY B 1 44 ? -32.342 23.205 7.132 1.00 53.45 44 GLY B O 1
ATOM 1412 N N . GLU B 1 45 ? -32.277 25.336 6.400 1.00 37.58 45 GLU B N 1
ATOM 1413 C CA . GLU B 1 45 ? -30.940 25.262 5.857 1.00 35.98 45 GLU B CA 1
ATOM 1414 C C . GLU B 1 45 ? -29.942 25.451 6.987 1.00 40.94 45 GLU B C 1
ATOM 1415 O O . GLU B 1 45 ? -30.186 26.228 7.918 1.00 42.05 45 GLU B O 1
ATOM 1421 N N . LYS B 1 46 ? -28.831 24.716 6.913 1.00 35.18 46 LYS B N 1
ATOM 1422 C CA . LYS B 1 46 ? -27.714 24.828 7.840 1.00 32.90 46 LYS B CA 1
ATOM 1423 C C . LYS B 1 46 ? -26.520 25.351 7.058 1.00 40.33 46 LYS B C 1
ATOM 1424 O O . LYS B 1 46 ? -26.071 24.702 6.108 1.00 48.09 46 LYS B O 1
ATOM 1430 N N . ILE B 1 47 ? -26.027 26.515 7.431 1.00 35.60 47 ILE B N 1
ATOM 1431 C CA . ILE B 1 47 ? -24.857 27.102 6.787 1.00 29.72 47 ILE B CA 1
ATOM 1432 C C . ILE B 1 47 ? -23.643 26.859 7.663 1.00 27.87 47 ILE B C 1
ATOM 1433 O O . ILE B 1 47 ? -23.752 26.724 8.893 1.00 29.64 47 ILE B O 1
ATOM 1438 N N . GLU B 1 48 ? -22.471 26.736 7.036 1.00 30.10 48 GLU B N 1
ATOM 1439 C CA . GLU B 1 48 ? -21.253 26.415 7.782 1.00 26.82 48 GLU B CA 1
ATOM 1440 C C . GLU B 1 48 ? -20.114 27.332 7.344 1.00 27.30 48 GLU B C 1
ATOM 1441 O O . GLU B 1 48 ? -19.976 27.657 6.158 1.00 29.60 48 GLU B O 1
ATOM 1447 N N . ILE B 1 49 ? -19.307 27.755 8.303 1.00 22.56 49 ILE B N 1
ATOM 1448 C CA . ILE B 1 49 ? -18.105 28.547 8.070 1.00 24.81 49 ILE B CA 1
ATOM 1449 C C . ILE B 1 49 ? -16.950 27.833 8.754 1.00 23.35 49 ILE B C 1
ATOM 1450 O O . ILE B 1 49 ? -17.034 27.507 9.942 1.00 23.45 49 ILE B O 1
ATOM 1455 N N . GLU B 1 50 ? -15.869 27.598 8.020 1.00 22.25 50 GLU B N 1
ATOM 1456 C CA . GLU B 1 50 ? -14.752 26.866 8.623 1.00 22.84 50 GLU B CA 1
ATOM 1457 C C . GLU B 1 50 ? -13.420 27.550 8.316 1.00 21.12 50 GLU B C 1
ATOM 1458 O O . GLU B 1 50 ? -13.255 28.186 7.270 1.00 25.83 50 GLU B O 1
ATOM 1464 N N . GLU B 1 51 ? -12.467 27.395 9.239 1.00 20.26 51 GLU B N 1
ATOM 1465 C CA . GLU B 1 51 ? -11.093 27.834 9.023 1.00 21.19 51 GLU B CA 1
ATOM 1466 C C . GLU B 1 51 ? -10.154 26.781 9.616 1.00 22.90 51 GLU B C 1
ATOM 1467 O O . GLU B 1 51 ? -10.396 26.264 10.717 1.00 21.35 51 GLU B O 1
ATOM 1473 N N . GLU B 1 52 ? -9.117 26.417 8.864 1.00 18.57 52 GLU B N 1
ATOM 1474 C CA . GLU B 1 52 ? -8.214 25.348 9.292 1.00 17.71 52 GLU B CA 1
ATOM 1475 C C . GLU B 1 52 ? -6.773 25.856 9.300 1.00 20.15 52 GLU B C 1
ATOM 1476 O O . GLU B 1 52 ? -6.360 26.656 8.437 1.00 21.29 52 GLU B O 1
ATOM 1482 N N . LEU B 1 53 ? -6.008 25.380 10.262 1.00 16.07 53 LEU B N 1
ATOM 1483 C CA . LEU B 1 53 ? -4.558 25.567 10.286 1.00 17.64 53 LEU B CA 1
ATOM 1484 C C . LEU B 1 53 ? -3.900 24.201 10.199 1.00 18.41 53 LEU B C 1
ATOM 1485 O O . LEU B 1 53 ? -4.173 23.333 11.028 1.00 18.57 53 LEU B O 1
ATOM 1490 N N . LYS B 1 54 ? -2.947 24.066 9.282 1.00 19.03 54 LYS B N 1
ATOM 1491 C CA . LYS B 1 54 ? -2.135 22.833 9.219 1.00 18.99 54 LYS B CA 1
ATOM 1492 C C . LYS B 1 54 ? -0.677 23.215 9.534 1.00 20.45 54 LYS B C 1
ATOM 1493 O O . LYS B 1 54 ? -0.202 24.204 8.975 1.00 23.04 54 LYS B O 1
ATOM 1499 N N . THR B 1 55 ? -0.044 22.480 10.433 1.00 18.34 55 THR B N 1
ATOM 1500 C CA . THR B 1 55 ? 1.347 22.722 10.821 1.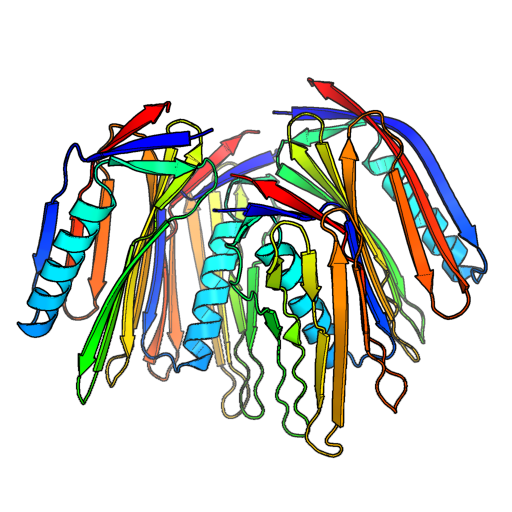00 20.44 55 THR B CA 1
ATOM 1501 C C . THR B 1 55 ? 2.072 21.389 10.731 1.00 21.96 55 THR B C 1
ATOM 1502 O O . THR B 1 55 ? 1.420 20.380 10.475 1.00 25.11 55 THR B O 1
ATOM 1506 N N . PRO B 1 56 ? 3.409 21.344 10.867 1.00 22.37 56 PRO B N 1
ATOM 1507 C CA . PRO B 1 56 ? 4.170 20.067 10.834 1.00 25.07 56 PRO B CA 1
ATOM 1508 C C . PRO B 1 56 ? 3.754 19.079 11.923 1.00 29.84 56 PRO B C 1
ATOM 1509 O O . PRO B 1 56 ? 4.034 17.878 11.755 1.00 35.99 56 PRO B O 1
ATOM 1513 N N . THR B 1 57 ? 3.121 19.546 12.989 1.00 25.64 57 THR B N 1
ATOM 1514 C CA . THR B 1 57 ? 2.815 18.648 14.123 1.00 32.14 57 THR B CA 1
ATOM 1515 C C . THR B 1 57 ? 1.352 18.634 14.509 1.00 35.03 57 THR B C 1
ATOM 1516 O O . THR B 1 57 ? 1.000 17.777 15.325 1.00 28.88 57 THR B O 1
ATOM 1520 N N . LYS B 1 58 ? 0.509 19.468 13.908 1.00 25.32 58 LYS B N 1
ATOM 1521 C CA . LYS B 1 58 ? -0.862 19.653 14.422 1.00 27.36 58 LYS B CA 1
ATOM 1522 C C . LYS B 1 58 ? -1.731 20.105 13.252 1.00 26.91 58 LYS B C 1
ATOM 1523 O O . LYS B 1 58 ? -1.262 20.794 12.353 1.00 25.15 58 LYS B O 1
ATOM 1529 N N . SER B 1 59 ? -3.003 19.761 13.268 1.00 20.33 59 SER B N 1
ATOM 1530 C CA . SER B 1 59 ? -4.026 20.466 12.503 1.00 21.72 59 SER B CA 1
ATOM 1531 C C . SER B 1 59 ? -5.058 20.972 13.493 1.00 20.44 59 SER B C 1
ATOM 1532 O O . SER B 1 59 ? -5.418 20.262 14.432 1.00 22.10 59 SER B O 1
ATOM 1535 N N . ILE B 1 60 ? -5.583 22.167 13.257 1.00 17.65 60 ILE B N 1
ATOM 1536 C CA . ILE B 1 60 ? -6.682 22.670 14.063 1.00 17.89 60 ILE B CA 1
ATOM 1537 C C . ILE B 1 60 ? -7.740 23.150 13.094 1.00 20.92 60 ILE B C 1
ATOM 1538 O O . ILE B 1 60 ? -7.447 23.940 12.193 1.00 22.05 60 ILE B O 1
ATOM 1543 N N . LYS B 1 61 ? -8.977 22.717 13.279 1.00 15.57 61 LYS B N 1
ATOM 1544 C CA . LYS B 1 61 ? -10.081 23.177 12.431 1.00 14.98 61 LYS B CA 1
ATOM 1545 C C . LYS B 1 61 ? -11.188 23.742 13.314 1.00 18.41 61 LYS B C 1
ATOM 1546 O O . LYS B 1 61 ? -11.609 23.085 14.267 1.00 19.59 61 LYS B O 1
ATOM 1552 N N . ILE B 1 62 ? -11.654 24.949 12.996 1.00 15.60 62 ILE B N 1
ATOM 1553 C CA . ILE B 1 62 ? -12.756 25.590 13.726 1.00 18.27 62 ILE B CA 1
ATOM 1554 C C . ILE B 1 62 ? -13.911 25.713 12.761 1.00 18.80 62 ILE B C 1
ATOM 1555 O O . ILE B 1 62 ? -13.725 26.164 11.629 1.00 20.27 62 ILE B O 1
ATOM 1560 N N . THR B 1 63 ? -15.088 25.294 13.190 1.00 18.33 63 THR B N 1
ATOM 1561 C CA . THR B 1 63 ? -16.272 25.326 12.338 1.00 20.32 63 THR B CA 1
ATOM 1562 C C . THR B 1 63 ? -17.389 25.998 13.120 1.00 21.47 63 THR B C 1
ATOM 1563 O O . THR B 1 63 ? -17.564 25.741 14.309 1.00 23.04 63 THR B O 1
ATOM 1567 N N . PHE B 1 64 ? -18.140 26.861 12.465 1.00 17.51 64 PHE B N 1
ATOM 1568 C CA . PHE B 1 64 ? -19.377 27.387 13.023 1.00 18.17 64 PHE B CA 1
ATOM 1569 C C . PHE B 1 64 ? -20.499 27.013 12.076 1.00 23.41 64 PHE B C 1
ATOM 1570 O O . PHE B 1 64 ? -20.368 27.205 10.869 1.00 23.54 64 PHE B O 1
ATOM 1578 N N A SER B 1 65 ? -21.593 26.472 12.600 0.50 19.97 65 SER B N 1
ATOM 1579 N N B SER B 1 65 ? -21.612 26.554 12.636 0.50 20.03 65 SER B N 1
ATOM 1580 C CA A SER B 1 65 ? -22.767 26.239 11.778 0.50 23.70 65 SER B CA 1
ATOM 1581 C CA B SER B 1 65 ? -22.789 26.159 11.886 0.50 23.43 65 SER B CA 1
ATOM 1582 C C A SER B 1 65 ? -23.964 26.982 12.354 0.50 25.82 65 SER B C 1
ATOM 1583 C C B SER B 1 65 ? -23.987 26.965 12.380 0.50 25.86 65 SER B C 1
ATOM 1584 O O A SER B 1 65 ? -24.073 27.188 13.566 0.50 22.81 65 SER B O 1
ATOM 1585 O O B SER B 1 65 ? -24.120 27.213 13.582 0.50 22.74 65 SER B O 1
ATOM 1590 N N . LEU B 1 66 ? -24.878 27.347 11.472 1.00 24.02 66 LEU B N 1
ATOM 1591 C CA . LEU B 1 66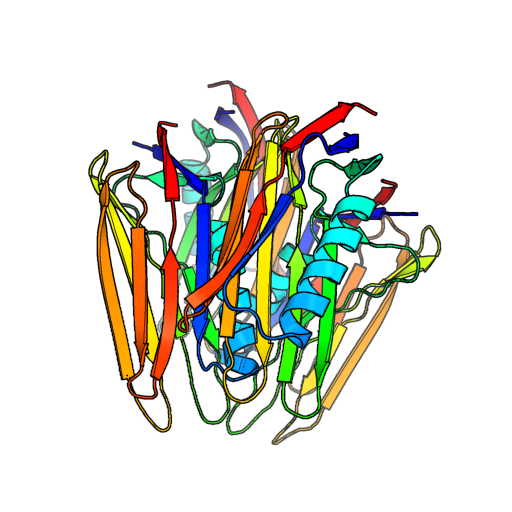 ? -26.086 28.063 11.873 1.00 22.61 66 LEU B CA 1
ATOM 1592 C C . LEU B 1 66 ? -27.258 27.463 11.133 1.00 26.98 66 LEU B C 1
ATOM 1593 O O . LEU B 1 66 ? -27.223 27.324 9.903 1.00 29.68 66 LEU B O 1
ATOM 1598 N N . GLU B 1 67 ? -28.299 27.120 11.881 1.00 29.87 67 GLU B N 1
ATOM 1599 C CA . GLU B 1 67 ? -29.515 26.542 11.320 1.00 30.00 67 GLU B CA 1
ATOM 1600 C C . GLU B 1 67 ? -30.684 27.415 11.717 1.00 31.79 67 GLU B C 1
ATOM 1601 O O . GLU B 1 67 ? -30.876 27.720 12.901 1.00 37.42 67 GLU B O 1
ATOM 1607 N N . LEU B 1 68 ? -31.446 27.830 10.726 1.00 35.83 68 LEU B N 1
ATOM 1608 C CA . LEU B 1 68 ? -32.733 28.475 10.964 1.00 35.29 68 LEU B CA 1
ATOM 1609 C C . LEU B 1 68 ? -33.785 27.382 11.141 1.00 39.77 68 LEU B C 1
ATOM 1610 O O . LEU B 1 68 ? -34.219 26.773 10.169 1.00 42.36 68 LEU B O 1
ATOM 1615 N N . VAL B 1 69 ? -34.191 27.116 12.383 1.00 37.06 69 VAL B N 1
ATOM 1616 C CA . VAL B 1 69 ? -35.098 25.996 12.638 1.00 43.63 69 VAL B CA 1
ATOM 1617 C C . VAL B 1 69 ? -36.550 26.433 12.567 1.00 54.63 69 VAL B C 1
ATOM 1618 O O . VAL B 1 69 ? -37.388 25.721 12.014 1.00 54.32 69 VAL B O 1
ATOM 1622 N N . SER B 1 70 ? -36.854 27.608 13.107 1.00 43.88 70 SER B N 1
ATOM 1623 C CA . SER B 1 70 ? -38.188 28.175 13.060 1.00 49.67 70 SER B CA 1
ATOM 1624 C C . SER B 1 70 ? -38.110 29.602 12.556 1.00 54.82 70 SER B C 1
ATOM 1625 O O . SER B 1 70 ? -37.028 30.055 12.170 1.00 56.94 70 SER B O 1
ATOM 1628 N N . GLU B 1 71 ? -39.249 30.310 12.576 1.00 52.51 71 GLU B N 1
ATOM 1629 C CA . GLU B 1 71 ? -39.333 31.655 12.014 1.00 65.22 71 GLU B CA 1
ATOM 1630 C C . GLU B 1 71 ? -38.295 32.592 12.620 1.00 74.26 71 GLU B C 1
ATOM 1631 O O . GLU B 1 71 ? -37.612 33.342 11.903 1.00 68.24 71 GLU B O 1
ATOM 1637 N N . ASP B 1 72 ? -38.185 32.577 13.950 1.00 49.62 72 ASP B N 1
ATOM 1638 C CA . ASP B 1 72 ? -37.307 33.462 14.708 1.00 44.05 72 ASP B CA 1
ATOM 1639 C C . ASP B 1 72 ? -36.309 32.671 15.556 1.00 42.99 72 ASP B C 1
ATOM 1640 O O . ASP B 1 72 ? -35.810 33.197 16.557 1.00 47.93 72 ASP B O 1
ATOM 1645 N N . THR B 1 73 ? -36.064 31.404 15.231 1.00 43.72 73 THR B N 1
ATOM 1646 C CA . THR B 1 73 ? -35.284 30.533 16.121 1.00 37.20 73 THR B CA 1
ATOM 1647 C C . THR B 1 73 ? -34.132 29.846 15.394 1.00 34.80 73 THR B C 1
ATOM 1648 O O . THR B 1 73 ? -34.295 29.322 14.287 1.00 38.72 73 THR B O 1
ATOM 1652 N N . PHE B 1 74 ? -32.966 29.832 16.036 1.00 32.99 74 PHE B N 1
ATOM 1653 C CA . PHE B 1 74 ? -31.722 29.364 15.451 1.00 30.10 74 PHE B CA 1
ATOM 1654 C C . PHE B 1 74 ? -31.105 28.289 16.328 1.00 28.32 74 PHE B C 1
ATOM 1655 O O . PHE B 1 74 ? -31.277 28.299 17.546 1.00 31.80 74 PHE B O 1
ATOM 1663 N N . LYS B 1 75 ? -30.308 27.434 15.711 1.00 28.66 75 LYS B N 1
ATOM 1664 C CA . LYS B 1 75 ? -29.376 26.594 16.458 1.00 28.28 75 LYS B CA 1
ATOM 1665 C C . LYS B 1 75 ? -27.998 26.919 15.923 1.00 25.46 75 LYS B C 1
ATOM 1666 O O . LYS B 1 75 ? -27.777 26.848 14.705 1.00 27.43 75 LYS B O 1
ATOM 1672 N N . ALA B 1 76 ? -27.086 27.336 16.810 1.00 22.97 76 ALA B N 1
ATOM 1673 C CA . ALA B 1 76 ? -25.705 27.641 16.437 1.00 23.63 76 ALA B CA 1
ATOM 1674 C C . ALA B 1 76 ? -24.800 26.569 17.023 1.00 24.88 76 ALA B C 1
ATOM 1675 O O . ALA B 1 76 ? -25.013 26.149 18.156 1.00 23.76 76 ALA B O 1
ATOM 1677 N N . THR B 1 77 ? -23.786 26.144 16.253 1.00 19.41 77 THR B N 1
ATOM 1678 C CA . THR B 1 77 ? -22.799 25.170 16.723 1.00 20.33 77 THR B CA 1
ATOM 1679 C C . THR B 1 77 ? -21.403 25.759 16.547 1.00 21.96 77 THR B C 1
ATOM 1680 O O . THR B 1 77 ? -21.097 26.326 15.498 1.00 22.49 77 THR B O 1
ATOM 1684 N N . LEU B 1 78 ? -20.572 25.691 17.589 1.00 19.15 78 LEU B N 1
ATOM 1685 C CA . LEU B 1 78 ? -19.149 26.031 17.449 1.00 15.11 78 LEU B CA 1
ATOM 1686 C C . LEU B 1 78 ? -18.387 24.738 17.712 1.00 18.66 78 LEU B C 1
ATOM 1687 O O . LEU B 1 78 ? -18.646 24.067 18.717 1.00 18.23 78 LEU B O 1
ATOM 1692 N N . LYS B 1 79 ? -17.455 24.385 16.819 1.00 17.56 79 LYS B N 1
ATOM 1693 C CA . LYS B 1 79 ? -16.760 23.103 16.954 1.00 17.99 79 LYS B CA 1
ATOM 1694 C C . LYS B 1 79 ? -15.276 23.340 16.739 1.00 18.89 79 LYS B C 1
ATOM 1695 O O . LYS B 1 79 ? -14.874 24.123 15.862 1.00 20.34 79 LYS B O 1
ATOM 1701 N N . LEU B 1 80 ? -14.465 22.647 17.520 1.00 19.01 80 LEU B N 1
ATOM 1702 C CA . LEU B 1 80 ? -13.007 22.756 17.367 1.00 16.42 80 LEU B CA 1
ATOM 1703 C C . LEU B 1 80 ? -12.471 21.343 17.344 1.00 17.48 80 LEU B C 1
ATOM 1704 O O . LEU B 1 80 ? -12.855 20.498 18.166 1.00 18.31 80 LEU B O 1
ATOM 1709 N N . GLU B 1 81 ? -11.586 21.079 16.376 1.00 18.22 81 GLU B N 1
ATOM 1710 C CA . GLU B 1 81 ? -10.965 19.750 16.260 1.00 19.33 81 GLU B CA 1
ATOM 1711 C C . GLU B 1 81 ? -9.460 19.938 16.173 1.00 18.94 81 GLU B C 1
ATOM 1712 O O . GLU B 1 81 ? -8.985 20.696 15.311 1.00 18.03 81 GLU B O 1
ATOM 1718 N N . ILE B 1 82 ? -8.718 19.258 17.055 1.00 18.40 82 ILE B N 1
ATOM 1719 C CA . ILE B 1 82 ? -7.252 19.272 16.994 1.00 19.45 82 ILE B CA 1
ATOM 1720 C C . ILE B 1 82 ? -6.766 17.859 16.745 1.00 23.06 82 ILE B C 1
ATOM 1721 O O . ILE B 1 82 ? -7.190 16.902 17.427 1.00 24.54 82 ILE B O 1
ATOM 1726 N N . LYS B 1 83 ? -5.917 17.714 15.727 1.00 24.23 83 LYS B N 1
ATOM 1727 C CA . LYS B 1 83 ? -5.262 16.435 15.477 1.00 29.33 83 LYS B CA 1
ATOM 1728 C C . LYS B 1 83 ? -3.763 16.635 15.645 1.00 30.57 83 LYS B C 1
ATOM 1729 O O . LYS B 1 83 ? -3.206 17.593 15.139 1.00 29.08 83 LYS B O 1
ATOM 1735 N N . GLY B 1 84 ? -3.092 15.717 16.344 1.00 35.47 84 GLY B N 1
ATOM 1736 C CA . GLY B 1 84 ? -1.643 15.746 16.442 1.00 40.17 84 GLY B CA 1
ATOM 1737 C C . GLY B 1 84 ? -1.233 14.846 17.581 1.00 54.79 84 GLY B C 1
ATOM 1738 O O . GLY B 1 84 ? -1.618 13.673 17.599 1.00 81.27 84 GLY B O 1
ATOM 1739 N N . LYS B 1 85 ? -0.484 15.374 18.552 1.00 53.19 85 LYS B N 1
ATOM 1740 C CA . LYS B 1 85 ? -0.280 14.622 19.792 1.00 69.02 85 LYS B CA 1
ATOM 1741 C C . LYS B 1 85 ? -1.523 14.727 20.665 1.00 64.78 85 LYS B C 1
ATOM 1742 O O . LYS B 1 85 ? -2.178 13.724 20.966 1.00 84.16 85 LYS B O 1
ATOM 1748 N N . GLU B 1 86 ? -1.838 15.944 21.104 1.00 57.01 86 GLU B N 1
ATOM 1749 C CA . GLU B 1 86 ? -3.064 16.206 21.840 1.00 56.14 86 GLU B CA 1
ATOM 1750 C C . GLU B 1 86 ? -4.181 16.252 20.812 1.00 51.02 86 GLU B C 1
ATOM 1751 O O . GLU B 1 86 ? -4.357 17.247 20.111 1.00 58.58 86 GLU B O 1
ATOM 1757 N N A THR B 1 87 ? -4.904 15.144 20.646 0.50 36.63 87 THR B N 1
ATOM 1758 N N B THR B 1 87 ? -4.936 15.179 20.739 0.50 36.65 87 THR B N 1
ATOM 1759 C CA A THR B 1 87 ? -6.109 15.191 19.831 0.50 29.48 87 THR B CA 1
ATOM 1760 C CA B THR B 1 87 ? -6.105 15.124 19.894 0.50 29.49 87 THR B CA 1
ATOM 1761 C C A THR B 1 87 ? -7.300 15.439 20.736 0.50 27.17 87 THR B C 1
ATOM 1762 C C B THR B 1 87 ? -7.339 15.393 20.741 0.50 27.20 87 THR B C 1
ATOM 1763 O O A THR B 1 87 ? -7.357 14.948 21.872 0.50 27.81 87 THR B O 1
ATOM 1764 O O B THR B 1 87 ? -7.441 14.901 21.871 0.50 27.97 87 THR B O 1
ATOM 1771 N N . ILE B 1 88 ? -8.221 16.246 20.229 1.00 24.30 88 ILE B N 1
ATOM 1772 C CA . ILE B 1 88 ? -9.432 16.610 20.968 1.00 22.67 88 ILE B CA 1
ATOM 1773 C C . ILE B 1 88 ? -10.447 17.099 19.976 1.00 21.13 88 ILE B C 1
ATOM 1774 O O . ILE B 1 88 ? -10.112 17.734 18.967 1.00 22.82 88 ILE B O 1
ATOM 1779 N N . VAL B 1 89 ? -11.703 16.792 20.242 1.00 19.32 89 VAL B N 1
ATOM 1780 C CA . VAL B 1 89 ? -12.792 17.358 19.461 1.00 17.98 89 VAL B CA 1
ATOM 1781 C C . VAL B 1 89 ? -13.811 17.838 20.484 1.00 17.33 89 VAL B C 1
ATOM 1782 O O . VAL B 1 89 ? -14.060 17.157 21.488 1.00 19.74 89 VAL B O 1
ATOM 1786 N N . GLU B 1 90 ? -14.262 19.067 20.311 1.00 17.08 90 GLU B N 1
ATOM 1787 C CA . GLU B 1 90 ? -15.300 19.612 21.178 1.00 16.81 90 GLU B CA 1
ATOM 1788 C C . GLU B 1 90 ? -16.306 20.391 20.344 1.00 16.27 90 GLU B C 1
ATOM 1789 O O . GLU B 1 90 ? -15.922 21.200 19.484 1.00 20.70 90 GLU B O 1
ATOM 1795 N N . GLU B 1 91 ? -17.596 20.256 20.677 1.00 17.92 91 GLU B N 1
ATOM 1796 C CA . GLU B 1 91 ? -18.580 21.104 20.042 1.00 21.33 91 GLU B CA 1
ATOM 1797 C C . GLU B 1 91 ? -19.607 21.570 21.064 1.00 22.66 91 GLU B C 1
ATOM 1798 O O . GLU B 1 91 ? -19.955 20.835 21.991 1.00 23.02 91 GLU B O 1
ATOM 1804 N N . GLU B 1 92 ? -20.096 22.789 20.880 1.00 18.46 92 GLU B N 1
ATOM 1805 C CA . GLU B 1 92 ? -21.232 23.284 21.642 1.00 19.40 92 GLU B CA 1
ATOM 1806 C C . GLU B 1 92 ? -22.317 23.765 20.688 1.00 19.24 92 GLU B C 1
ATOM 1807 O O . GLU B 1 92 ? -22.049 24.540 19.770 1.00 21.61 92 GLU B O 1
ATOM 1813 N N . THR B 1 93 ? -23.539 23.308 20.914 1.00 19.07 93 THR B N 1
ATOM 1814 C CA . THR B 1 93 ? -24.693 23.726 20.121 1.00 19.90 93 THR B CA 1
ATOM 1815 C C . THR B 1 93 ? -25.727 24.353 21.058 1.00 20.30 93 THR B C 1
ATOM 1816 O O . THR B 1 93 ? -26.075 23.760 22.095 1.00 24.24 93 THR B O 1
ATOM 1820 N N . VAL B 1 94 ? -26.199 25.565 20.725 1.00 19.52 94 VAL B N 1
ATOM 1821 C CA . VAL B 1 94 ? -27.187 26.276 21.554 1.00 22.46 94 VAL B CA 1
ATOM 1822 C C . VAL B 1 94 ? -28.347 26.755 20.696 1.00 26.92 94 VAL B C 1
ATOM 1823 O O . VAL B 1 94 ? -28.139 27.285 19.595 1.00 28.06 94 VAL B O 1
ATOM 1827 N N . GLU B 1 95 ? -29.585 26.589 21.194 1.00 23.79 95 GLU B N 1
ATOM 1828 C CA . GLU B 1 95 ? -30.690 27.205 20.481 1.00 29.40 95 GLU B CA 1
ATOM 1829 C C . GLU B 1 95 ? -30.957 28.594 21.065 1.00 36.80 95 GLU B C 1
ATOM 1830 O O . GLU B 1 95 ? -30.848 28.821 22.276 1.00 35.93 95 GLU B O 1
ATOM 1836 N N . PHE B 1 96 ? -31.243 29.547 20.185 1.00 29.76 96 PHE B N 1
ATOM 1837 C CA . PHE B 1 96 ? -31.506 30.901 20.638 1.00 29.75 96 PHE B CA 1
ATOM 1838 C C . PHE B 1 96 ? -32.435 31.562 19.635 1.00 32.07 96 PHE B C 1
ATOM 1839 O O . PHE B 1 96 ? -32.577 31.100 18.504 1.00 34.45 96 PHE B O 1
ATOM 1847 N N . LYS B 1 97 ? -33.050 32.661 20.046 1.00 37.72 97 LYS B N 1
ATOM 1848 C CA . LYS B 1 97 ? -33.948 33.399 19.157 1.00 36.18 97 LYS B CA 1
ATOM 1849 C C . LYS B 1 97 ? -33.320 34.666 18.575 1.00 46.66 97 LYS B C 1
ATOM 1850 O O . LYS B 1 97 ? -32.376 35.241 19.112 1.00 38.21 97 LYS B O 1
ATOM 1856 N N . ALA B 1 98 ? -33.850 35.080 17.427 1.00 37.49 98 ALA B N 1
ATOM 1857 C CA . ALA B 1 98 ? -33.554 36.414 16.919 1.00 48.23 98 ALA B CA 1
ATOM 1858 C C . ALA B 1 98 ? -33.664 37.444 18.039 1.00 39.62 98 ALA B C 1
ATOM 1859 O O . ALA B 1 98 ? -34.626 37.441 18.812 1.00 42.73 98 ALA B O 1
ATOM 1861 N N . GLY B 1 99 ? -32.653 38.301 18.149 1.00 39.72 99 GLY B N 1
ATOM 1862 C CA . GLY B 1 99 ? -32.723 39.424 19.048 1.00 49.07 99 GLY B CA 1
ATOM 1863 C C . GLY B 1 99 ? -32.206 39.160 20.436 1.00 47.19 99 GLY B C 1
ATOM 1864 O O . GLY B 1 99 ? -32.148 40.099 21.240 1.00 51.41 99 GLY B O 1
ATOM 1865 N N . GLU B 1 100 ? -31.862 37.920 20.749 1.00 40.34 100 GLU B N 1
ATOM 1866 C CA . GLU B 1 100 ? -31.217 37.568 22.008 1.00 49.39 100 GLU B CA 1
ATOM 1867 C C . GLU B 1 100 ? -29.742 37.224 21.840 1.00 41.26 100 GLU B C 1
ATOM 1868 O O . GLU B 1 100 ? -29.311 36.637 20.832 1.00 33.96 100 GLU B O 1
ATOM 1874 N N . THR B 1 101 ? -28.969 37.591 22.854 1.00 43.31 101 THR B N 1
ATOM 1875 C CA . THR B 1 101 ? -27.555 37.306 22.844 1.00 32.15 101 THR B CA 1
ATOM 1876 C C . THR B 1 101 ? -27.321 35.841 23.186 1.00 32.20 101 THR B C 1
ATOM 1877 O O . THR B 1 101 ? -28.010 35.257 24.028 1.00 40.72 101 THR B O 1
ATOM 1881 N N . VAL B 1 102 ? -26.405 35.243 22.467 1.00 28.64 102 VAL B N 1
ATOM 1882 C CA . VAL B 1 102 ? -26.024 33.856 22.698 1.00 29.48 102 VAL B CA 1
ATOM 1883 C C . VAL B 1 102 ? -24.524 33.803 22.846 1.00 27.61 102 VAL B C 1
ATOM 1884 O O . VAL B 1 102 ? -23.794 34.560 22.197 1.00 24.45 102 VAL B O 1
ATOM 1888 N N . LYS B 1 103 ? -24.064 32.858 23.665 1.00 25.93 103 LYS B N 1
ATOM 1889 C CA . LYS B 1 103 ? -22.642 32.677 23.931 1.00 21.57 103 LYS B CA 1
ATOM 1890 C C . LYS B 1 103 ? -22.278 31.218 23.705 1.00 25.08 103 LYS B C 1
ATOM 1891 O O . LYS B 1 103 ? -22.901 30.321 24.287 1.00 29.58 103 LYS B O 1
ATOM 1897 N N . LEU B 1 104 ? -21.255 30.991 22.904 1.00 22.11 104 LEU B N 1
ATOM 1898 C CA . LEU B 1 104 ? -20.735 29.656 22.636 1.00 21.34 104 LEU B CA 1
ATOM 1899 C C . LEU B 1 104 ? -19.305 29.678 23.117 1.00 26.03 104 LEU B C 1
ATOM 1900 O O . LEU B 1 104 ? -18.580 30.624 22.803 1.00 24.21 104 LEU B O 1
ATOM 1905 N N . THR B 1 105 ? -18.902 28.659 23.883 1.00 23.56 105 THR B N 1
ATOM 1906 C CA . THR B 1 105 ? -17.545 28.579 24.423 1.00 22.76 105 THR B CA 1
ATOM 1907 C C . THR B 1 105 ? -16.975 27.192 24.210 1.00 21.98 105 THR B C 1
ATOM 1908 O O . THR B 1 105 ? -17.633 26.197 24.547 1.00 31.55 105 THR B O 1
ATOM 1912 N N . ILE B 1 106 ? -15.739 27.150 23.742 1.00 23.61 106 ILE B N 1
ATOM 1913 C CA . ILE B 1 106 ? -14.926 25.934 23.700 1.00 18.98 106 ILE B CA 1
ATOM 1914 C C . ILE B 1 106 ? -13.837 26.083 24.745 1.00 23.12 106 ILE B C 1
ATOM 1915 O O . ILE B 1 106 ? -13.078 27.055 24.706 1.00 25.74 106 ILE B O 1
ATOM 1920 N N . LYS B 1 107 ? -13.744 25.121 25.653 1.00 23.60 107 LYS B N 1
ATOM 1921 C CA . LYS B 1 107 ? -12.708 25.119 26.675 1.00 26.59 107 LYS B CA 1
ATOM 1922 C C . LYS B 1 107 ? -11.939 23.823 26.610 1.00 38.52 107 LYS B C 1
ATOM 1923 O O . LYS B 1 107 ? -12.518 22.729 26.721 1.00 31.56 107 LYS B O 1
ATOM 1929 N N . LEU B 1 108 ? -10.669 23.948 26.461 1.00 28.45 108 LEU B N 1
ATOM 1930 C CA . LEU B 1 108 ? -9.772 22.799 26.442 1.00 28.47 108 LEU B CA 1
ATOM 1931 C C . LEU B 1 108 ? -9.287 22.437 27.846 1.00 36.21 108 LEU B C 1
ATOM 1932 O O . LEU B 1 108 ? -9.333 23.264 28.764 1.00 37.96 108 LEU B O 1
ATOM 1937 N N . PRO B 1 109 ? -8.823 21.193 28.054 1.00 37.79 109 PRO B N 1
ATOM 1938 C CA . PRO B 1 109 ? -8.368 20.796 29.403 1.00 44.25 109 PRO B CA 1
ATOM 1939 C C . PRO B 1 109 ? -7.199 21.602 29.934 1.00 51.01 109 PRO B C 1
ATOM 1940 O O . PRO B 1 109 ? -7.014 21.651 31.158 1.00 52.81 109 PRO B O 1
ATOM 1944 N N . ASP B 1 110 ? -6.386 22.226 29.079 1.00 39.90 110 ASP B N 1
ATOM 1945 C CA . ASP B 1 110 ? -5.287 22.995 29.651 1.00 45.12 110 ASP B CA 1
ATOM 1946 C C . ASP B 1 110 ? -5.687 24.423 29.987 1.00 47.29 110 ASP B C 1
ATOM 1947 O O . ASP B 1 110 ? -4.820 25.220 30.352 1.00 49.31 110 ASP B O 1
ATOM 1952 N N . GLY B 1 111 ? -6.973 24.770 29.865 1.00 40.28 111 GLY B N 1
ATOM 1953 C CA . GLY B 1 111 ? -7.442 26.079 30.219 1.00 39.49 111 GLY B CA 1
ATOM 1954 C C . GLY B 1 111 ? -7.666 27.012 29.049 1.00 37.52 111 GLY B C 1
ATOM 1955 O O . GLY B 1 111 ? -8.350 28.025 29.225 1.00 39.39 111 GLY B O 1
ATOM 1956 N N . LYS B 1 112 ? -7.098 26.718 27.867 1.00 34.95 112 LYS B N 1
ATOM 1957 C CA . LYS B 1 112 ? -7.385 27.518 26.673 1.00 28.26 112 LYS B CA 1
ATOM 1958 C C . LYS B 1 112 ? -8.892 27.646 26.453 1.00 31.85 112 LYS B C 1
ATOM 1959 O O . LYS B 1 112 ? -9.633 26.668 26.571 1.00 29.46 112 LYS B O 1
ATOM 1965 N N . THR B 1 113 ? -9.338 28.840 26.094 1.00 24.70 113 THR B N 1
ATOM 1966 C CA . THR B 1 113 ? -10.773 29.096 25.905 1.00 27.61 113 THR B CA 1
ATOM 1967 C C . THR B 1 113 ? -10.991 29.899 24.641 1.00 26.37 113 THR B C 1
ATOM 1968 O O . THR B 1 113 ? -10.182 30.774 24.305 1.00 27.86 113 THR B O 1
ATOM 1972 N N . PHE B 1 114 ? -12.082 29.589 23.923 1.00 22.25 114 PHE B N 1
ATOM 1973 C CA . PHE B 1 114 ? -12.492 30.322 22.713 1.00 22.46 114 PHE B CA 1
ATOM 1974 C C . PHE B 1 114 ? -13.962 30.669 22.888 1.00 25.85 114 PHE B C 1
ATOM 1975 O O . PHE B 1 114 ? -14.770 29.762 23.073 1.00 23.68 114 PHE B O 1
ATOM 1983 N N . THR B 1 115 ? -14.319 31.962 22.855 1.00 20.53 115 THR B N 1
ATOM 1984 C CA . THR B 1 115 ? -15.703 32.354 23.164 1.00 22.75 115 THR B CA 1
ATOM 1985 C C . THR B 1 115 ? -16.248 33.243 22.061 1.00 25.12 115 THR B C 1
ATOM 1986 O O . THR B 1 115 ? -15.599 34.200 21.642 1.00 22.31 115 THR B O 1
ATOM 1990 N N . LEU B 1 116 ? -17.441 32.924 21.594 1.00 21.20 116 LEU B N 1
ATOM 1991 C CA . LEU B 1 116 ? -18.164 33.774 20.658 1.00 24.09 116 LEU B CA 1
ATOM 1992 C C . LEU B 1 116 ? -19.450 34.238 21.322 1.00 24.68 116 LEU B C 1
ATOM 1993 O O . LEU B 1 116 ? -20.172 33.415 21.886 1.00 23.59 116 LEU B O 1
ATOM 1998 N N . GLU B 1 117 ? -19.720 35.546 21.264 1.00 24.48 117 GLU B N 1
ATOM 1999 C CA . GLU B 1 117 ? -20.975 36.156 21.717 1.00 27.95 117 GLU B CA 1
ATOM 2000 C C . GLU B 1 117 ? -21.625 36.839 20.532 1.00 29.62 117 GLU B C 1
ATOM 2001 O O . GLU B 1 117 ? -20.989 37.649 19.867 1.00 32.22 117 GLU B O 1
ATOM 2007 N N A LEU B 1 118 ? -22.898 36.555 20.302 0.50 28.52 118 LEU B N 1
ATOM 2008 N N B LEU B 1 118 ? -22.883 36.491 20.270 0.50 28.43 118 LEU B N 1
ATOM 2009 C CA A LEU B 1 118 ? -23.516 36.881 19.024 0.50 33.72 118 LEU B CA 1
ATOM 2010 C CA B LEU B 1 118 ? -23.574 36.843 19.037 0.50 33.88 118 LEU B CA 1
ATOM 2011 C C A LEU B 1 118 ? -24.972 37.260 19.241 0.50 30.18 118 LEU B C 1
ATOM 2012 C C B LEU B 1 118 ? -24.961 37.365 19.356 0.50 30.43 118 LEU B C 1
ATOM 2013 O O A LEU B 1 118 ? -25.656 36.634 20.052 0.50 27.14 118 LEU B O 1
ATOM 2014 O O B LEU B 1 118 ? -25.586 36.935 20.324 0.50 29.91 118 LEU B O 1
ATOM 2023 N N . LYS B 1 119 ? -25.446 38.279 18.526 1.00 30.33 119 LYS B N 1
ATOM 2024 C CA . LYS B 1 119 ? -26.870 38.622 18.515 1.00 29.67 119 LYS B CA 1
ATOM 2025 C C . LYS B 1 119 ? -27.269 38.850 17.072 1.00 32.62 119 LYS B C 1
ATOM 2026 O O . LYS B 1 119 ? -26.638 39.651 16.372 1.00 32.18 119 LYS B O 1
ATOM 2032 N N . LEU B 1 120 ? -28.293 38.142 16.624 1.00 32.02 120 LEU B N 1
ATOM 2033 C CA . LEU B 1 120 ? -28.743 38.228 15.242 1.00 29.99 120 LEU B CA 1
ATOM 2034 C C . LEU B 1 120 ? -30.160 38.783 15.182 1.00 34.48 120 LEU B C 1
ATOM 2035 O O . LEU B 1 120 ? -31.021 38.416 15.989 1.00 46.99 120 LEU B O 1
ATOM 2040 N N . GLU B 1 121 ? -30.386 39.640 14.198 1.00 37.28 121 GLU B N 1
ATOM 2041 C CA . GLU B 1 121 ? -31.722 39.983 13.741 1.00 44.77 121 GLU B CA 1
ATOM 2042 C C . GLU B 1 121 ? -32.019 39.250 12.436 1.00 41.08 121 GLU B C 1
ATOM 2043 O O . GLU B 1 121 ? -31.117 38.950 11.650 1.00 43.31 121 GLU B O 1
ATOM 2049 N N . ALA B 1 122 ? -33.292 38.956 12.218 1.00 43.59 122 ALA B N 1
ATOM 2050 C CA . ALA B 1 122 ? -33.760 38.249 11.034 1.00 47.25 122 ALA B CA 1
ATOM 2051 C C . ALA B 1 122 ? -34.823 39.082 10.353 1.00 55.72 122 ALA B C 1
ATOM 2052 O O . ALA B 1 122 ? -35.768 39.527 11.011 1.00 56.91 122 ALA B O 1
ATOM 2054 N N . THR B 1 123 ? -34.690 39.279 9.041 1.00 47.83 123 THR B N 1
ATOM 2055 C CA . THR B 1 123 ? -35.632 40.098 8.292 1.00 52.69 123 THR B CA 1
ATOM 2056 C C . THR B 1 123 ? -36.191 39.236 7.178 1.00 54.33 123 THR B C 1
ATOM 2057 O O . THR B 1 123 ? -35.427 38.626 6.428 1.00 52.30 123 THR B O 1
ATOM 2061 N N . LYS B 1 124 ? -37.511 39.159 7.092 1.00 58.37 124 LYS B N 1
ATOM 2062 C CA . LYS B 1 124 ? -38.150 38.346 6.070 1.00 60.73 124 LYS B CA 1
ATOM 2063 C C . LYS B 1 124 ? -37.868 38.941 4.699 1.00 62.96 124 LYS B C 1
ATOM 2064 O O . LYS B 1 124 ? -38.005 40.151 4.496 1.00 69.61 124 LYS B O 1
ATOM 2070 N N . ILE B 1 125 ? -37.480 38.083 3.762 1.00 66.15 125 ILE B N 1
ATOM 2071 C CA . ILE B 1 125 ? -37.013 38.506 2.447 1.00 64.16 125 ILE B CA 1
ATOM 2072 C C . ILE B 1 125 ? -37.473 37.487 1.420 1.00 69.79 125 ILE B C 1
ATOM 2073 O O . ILE B 1 125 ? -38.591 36.970 1.508 1.00 74.52 125 ILE B O 1
ATOM 2078 N N . LYS C 1 1 ? -48.705 12.255 31.139 1.00 77.13 1 LYS C N 1
ATOM 2079 C CA . LYS C 1 1 ? -48.417 11.094 30.307 1.00 62.43 1 LYS C CA 1
ATOM 2080 C C . LYS C 1 1 ? -47.208 11.312 29.369 1.00 51.51 1 LYS C C 1
ATOM 2081 O O . LYS C 1 1 ? -46.120 10.792 29.650 1.00 57.18 1 LYS C O 1
ATOM 2087 N N . LYS C 1 2 ? -47.406 12.063 28.277 1.00 46.74 2 LYS C N 1
ATOM 2088 C CA . LYS C 1 2 ? -46.400 12.258 27.238 1.00 49.18 2 LYS C CA 1
ATOM 2089 C C . LYS C 1 2 ? -45.735 13.616 27.387 1.00 40.72 2 LYS C C 1
ATOM 2090 O O . LYS C 1 2 ? -46.383 14.617 27.725 1.00 36.90 2 LYS C O 1
ATOM 2096 N N . ILE C 1 3 ? -44.459 13.661 27.065 1.00 29.15 3 ILE C N 1
ATOM 2097 C CA . ILE C 1 3 ? -43.727 14.914 27.136 1.00 27.30 3 ILE C CA 1
ATOM 2098 C C . ILE C 1 3 ? -42.954 15.060 25.848 1.00 26.27 3 ILE C C 1
ATOM 2099 O O . ILE C 1 3 ? -42.625 14.082 25.160 1.00 27.58 3 ILE C O 1
ATOM 2104 N N . LYS C 1 4 ? -42.671 16.305 25.522 1.00 25.47 4 LYS C N 1
ATOM 2105 C CA . LYS C 1 4 ? -41.809 16.657 24.409 1.00 24.73 4 LYS C CA 1
ATOM 2106 C C . LYS C 1 4 ? -40.465 17.161 24.902 1.00 23.11 4 LYS C C 1
ATOM 2107 O O . LYS C 1 4 ? -40.410 17.957 25.822 1.00 23.03 4 LYS C O 1
ATOM 2113 N N . LEU C 1 5 ? -39.402 16.685 24.270 1.00 22.16 5 LEU C N 1
ATOM 2114 C CA . LEU C 1 5 ? -38.039 17.041 24.578 1.00 20.76 5 LEU C CA 1
ATOM 2115 C C . LEU C 1 5 ? -37.497 17.970 23.504 1.00 28.72 5 LEU C C 1
ATOM 2116 O O . LEU C 1 5 ? -37.727 17.768 22.294 1.00 25.51 5 LEU C O 1
ATOM 2121 N N . ASN C 1 6 ? -36.717 18.956 23.945 1.00 23.66 6 ASN C N 1
ATOM 2122 C CA . ASN C 1 6 ? -35.945 19.772 23.013 1.00 26.10 6 ASN C CA 1
ATOM 2123 C C . ASN C 1 6 ? -34.580 20.049 23.629 1.00 27.10 6 ASN C C 1
ATOM 2124 O O . ASN C 1 6 ? -34.487 20.277 24.823 1.00 23.54 6 ASN C O 1
ATOM 2129 N N . ILE C 1 7 ? -33.520 20.066 22.835 1.00 21.93 7 ILE C N 1
ATOM 2130 C CA . ILE C 1 7 ? -32.181 20.339 23.367 1.00 20.10 7 ILE C CA 1
ATOM 2131 C C . ILE C 1 7 ? -31.930 21.832 23.340 1.00 22.89 7 ILE C C 1
ATOM 2132 O O . ILE C 1 7 ? -31.819 22.434 22.266 1.00 34.16 7 ILE C O 1
ATOM 2137 N N . LYS C 1 8 ? -31.875 22.448 24.502 1.00 20.08 8 LYS C N 1
ATOM 2138 C CA . LYS C 1 8 ? -31.520 23.870 24.531 1.00 21.65 8 LYS C CA 1
ATOM 2139 C C . LYS C 1 8 ? -30.025 24.072 24.395 1.00 21.93 8 LYS C C 1
ATOM 2140 O O . LYS C 1 8 ? -29.588 25.049 23.778 1.00 24.08 8 LYS C O 1
ATOM 2146 N N . GLU C 1 9 ? -29.226 23.214 25.030 1.00 19.81 9 GLU C N 1
ATOM 2147 C CA . GLU C 1 9 ? -27.762 23.320 25.000 1.00 20.84 9 GLU C CA 1
ATOM 2148 C C . GLU C 1 9 ? -27.196 21.912 24.915 1.00 19.30 9 GLU C C 1
ATOM 2149 O O . GLU C 1 9 ? -27.685 20.992 25.594 1.00 17.13 9 GLU C O 1
ATOM 2155 N N . PHE C 1 10 ? -26.224 21.708 24.013 1.00 17.50 10 PHE C N 1
ATOM 2156 C CA . PHE C 1 10 ? -25.567 20.397 23.936 1.00 17.40 10 PHE C CA 1
ATOM 2157 C C . PHE C 1 10 ? -24.070 20.594 23.780 1.00 21.90 10 PHE C C 1
ATOM 2158 O O . PHE C 1 10 ? -23.642 21.311 22.880 1.00 19.50 10 PHE C O 1
ATOM 2166 N N . LYS C 1 11 ? -23.258 19.948 24.626 1.00 17.76 11 LYS C N 1
ATOM 2167 C CA . LYS C 1 11 ? -21.800 20.036 24.447 1.00 15.65 11 LYS C CA 1
ATOM 2168 C C . LYS C 1 11 ? -21.263 18.620 24.438 1.00 17.38 11 LYS C C 1
ATOM 2169 O O . LYS C 1 11 ? -21.635 17.819 25.286 1.00 20.01 11 LYS C O 1
ATOM 2175 N N . ALA C 1 12 ? -20.417 18.311 23.481 1.00 17.25 12 ALA C N 1
ATOM 2176 C CA . ALA C 1 12 ? -19.811 16.983 23.420 1.00 15.93 12 ALA C CA 1
ATOM 2177 C C . ALA C 1 12 ? -18.315 17.204 23.307 1.00 14.65 12 ALA C C 1
ATOM 2178 O O . ALA C 1 12 ? -17.883 18.059 22.530 1.00 16.54 12 ALA C O 1
ATOM 2180 N N . THR C 1 13 ? -17.525 16.435 24.081 1.00 14.82 13 THR C N 1
ATOM 2181 C CA . THR C 1 13 ? -16.063 16.567 24.064 1.00 15.28 13 THR C CA 1
ATOM 2182 C C . THR C 1 13 ? -15.476 15.166 24.068 1.00 16.35 13 THR C C 1
ATOM 2183 O O . THR C 1 13 ? -15.908 14.307 24.851 1.00 16.64 13 THR C O 1
ATOM 2187 N N . ALA C 1 14 ? -14.479 14.939 23.231 1.00 16.40 14 ALA C N 1
ATOM 2188 C CA . ALA C 1 14 ? -13.770 13.649 23.310 1.00 17.16 14 ALA C CA 1
ATOM 2189 C C . ALA C 1 14 ? -12.270 13.898 23.155 1.00 20.58 14 ALA C C 1
ATOM 2190 O O . ALA C 1 14 ? -11.858 14.674 22.288 1.00 20.10 14 ALA C O 1
ATOM 2192 N N . GLU C 1 15 ? -11.465 13.281 24.010 1.00 18.06 15 GLU C N 1
ATOM 2193 C CA . GLU C 1 15 ? -10.006 13.466 23.945 1.00 18.14 15 GLU C CA 1
ATOM 2194 C C . GLU C 1 15 ? -9.315 12.159 23.643 1.00 20.82 15 GLU C C 1
ATOM 2195 O O . GLU C 1 15 ? -9.666 11.130 24.202 1.00 23.04 15 GLU C O 1
ATOM 2201 N N . GLY C 1 16 ? -8.247 12.239 22.812 1.00 19.74 16 GLY C N 1
ATOM 2202 C CA . GLY C 1 16 ? -7.400 11.087 22.600 1.00 20.93 16 GLY C CA 1
ATOM 2203 C C . GLY C 1 16 ? -7.860 10.120 21.532 1.00 22.47 16 GLY C C 1
ATOM 2204 O O . GLY C 1 16 ? -7.264 9.033 21.407 1.00 25.10 16 GLY C O 1
ATOM 2205 N N . LEU C 1 17 ? -8.886 10.458 20.758 1.00 21.01 17 LEU C N 1
ATOM 2206 C CA . LEU C 1 17 ? -9.443 9.506 19.802 1.00 24.73 17 LEU C CA 1
ATOM 2207 C C . LEU C 1 17 ? -8.568 9.362 18.568 1.00 34.71 17 LEU C C 1
ATOM 2208 O O . LEU C 1 17 ? -8.007 10.342 18.067 1.00 30.61 17 LEU C O 1
ATOM 2213 N N . SER C 1 18 ? -8.497 8.133 18.057 1.00 27.71 18 SER C N 1
ATOM 2214 C CA . SER C 1 18 ? -7.962 7.901 16.713 1.00 27.53 18 SER C CA 1
ATOM 2215 C C . SER C 1 18 ? -8.927 8.451 15.657 1.00 27.86 18 SER C C 1
ATOM 2216 O O . SER C 1 18 ? -10.095 8.731 15.938 1.00 27.22 18 SER C O 1
ATOM 2219 N N . PRO C 1 19 ? -8.481 8.563 14.401 1.00 30.52 19 PRO C N 1
ATOM 2220 C CA . PRO C 1 19 ? -9.411 9.067 13.372 1.00 32.06 19 PRO C CA 1
ATOM 2221 C C . PRO C 1 19 ? -10.681 8.236 13.242 1.00 34.15 19 PRO C C 1
ATOM 2222 O O . PRO C 1 19 ? -11.778 8.816 13.156 1.00 27.87 19 PRO C O 1
ATOM 2226 N N . GLU C 1 20 ? -10.584 6.900 13.271 1.00 32.74 20 GLU C N 1
ATOM 2227 C CA . GLU C 1 20 ? -11.819 6.103 13.182 1.00 27.61 20 GLU C CA 1
ATOM 2228 C C . GLU C 1 20 ? -12.706 6.286 14.413 1.00 25.14 20 GLU C C 1
ATOM 2229 O O . GLU C 1 20 ? -13.936 6.281 14.296 1.00 26.87 20 GLU C O 1
ATOM 2235 N N . GLU C 1 21 ? -12.109 6.448 15.606 1.00 27.16 21 GLU C N 1
ATOM 2236 C CA . GLU C 1 21 ? -12.905 6.671 16.803 1.00 21.33 21 GLU C CA 1
ATOM 2237 C C . GLU C 1 21 ? -13.582 8.026 16.759 1.00 22.20 21 GLU C C 1
ATOM 2238 O O . GLU C 1 21 ? -14.742 8.152 17.177 1.00 22.63 21 GLU C O 1
ATOM 2244 N N . LYS C 1 22 ? -12.872 9.031 16.243 1.00 22.62 22 LYS C N 1
ATOM 2245 C CA . LYS C 1 22 ? -13.454 10.358 16.099 1.00 21.56 22 LYS C CA 1
ATOM 2246 C C . LYS C 1 22 ? -14.627 10.319 15.114 1.00 22.55 22 LYS C C 1
ATOM 2247 O O . LYS C 1 22 ? -15.663 10.959 15.361 1.00 21.62 22 LYS C O 1
ATOM 2253 N N . GLU C 1 23 ? -14.515 9.528 14.041 1.00 25.54 23 GLU C N 1
ATOM 2254 C CA . GLU C 1 23 ? -15.644 9.405 13.118 1.00 22.08 23 GLU C CA 1
ATOM 2255 C C . GLU C 1 23 ? -16.857 8.790 13.824 1.00 25.23 23 GLU C C 1
ATOM 2256 O O . GLU C 1 23 ? -17.992 9.261 13.648 1.00 23.88 23 GLU C O 1
ATOM 2262 N N . LEU C 1 24 ? -16.630 7.721 14.614 1.00 22.29 24 LEU C N 1
ATOM 2263 C CA . LEU C 1 24 ? -17.710 7.128 15.426 1.00 18.50 24 LEU C CA 1
ATOM 2264 C C . LEU C 1 24 ? -18.327 8.155 16.368 1.00 18.37 24 LEU C C 1
ATOM 2265 O O . LEU C 1 24 ? -19.548 8.271 16.475 1.00 17.98 24 LEU C O 1
ATOM 2270 N N . TRP C 1 25 ? -17.486 8.945 17.025 1.00 17.35 25 TRP C N 1
ATOM 2271 C CA . TRP C 1 25 ? -17.993 9.875 18.005 1.00 16.04 25 TRP C CA 1
ATOM 2272 C C . TRP C 1 25 ? -18.819 10.976 17.344 1.00 20.15 25 TRP C C 1
ATOM 2273 O O . TRP C 1 25 ? -19.872 11.362 17.858 1.00 18.59 25 TRP C O 1
ATOM 2284 N N . ASP C 1 26 ? -18.352 11.496 16.210 1.00 20.75 26 ASP C N 1
ATOM 2285 C CA . ASP C 1 26 ? -19.136 12.497 15.500 1.00 20.53 26 ASP C CA 1
ATOM 2286 C C . ASP C 1 26 ? -20.499 11.927 15.095 1.00 21.04 26 ASP C C 1
ATOM 2287 O O . ASP C 1 26 ? -21.535 12.624 15.170 1.00 21.33 26 ASP C O 1
ATOM 2292 N N . LYS C 1 27 ? -20.504 10.680 14.582 1.00 19.10 27 LYS C N 1
ATOM 2293 C CA . LYS C 1 27 ? -21.786 10.073 14.196 1.00 18.83 27 LYS C CA 1
ATOM 2294 C C . LYS C 1 27 ? -22.713 9.964 15.399 1.00 19.44 27 LYS C C 1
ATOM 2295 O O . LYS C 1 27 ? -23.944 10.211 15.303 1.00 20.25 27 LYS C O 1
ATOM 2301 N N . PHE C 1 28 ? -22.136 9.584 16.543 1.00 16.67 28 PHE C N 1
ATOM 2302 C CA . PHE C 1 28 ? -22.918 9.420 17.771 1.00 16.48 28 PHE C CA 1
ATOM 2303 C C . PHE C 1 28 ? -23.507 10.764 18.204 1.00 17.04 28 PHE C C 1
ATOM 2304 O O . PHE C 1 28 ? -24.693 10.862 18.555 1.00 19.36 28 PHE C O 1
ATOM 2312 N N . ALA C 1 29 ? -22.681 11.820 18.194 1.00 18.86 29 ALA C N 1
ATOM 2313 C CA . ALA C 1 29 ? -23.169 13.130 18.654 1.00 20.25 29 ALA C CA 1
ATOM 2314 C C . ALA C 1 29 ? -24.276 13.637 17.733 1.00 23.15 29 ALA C C 1
ATOM 2315 O O . ALA C 1 29 ? -25.282 14.207 18.203 1.00 21.92 29 ALA C O 1
ATOM 2317 N N . GLU C 1 30 ? -24.122 13.432 16.415 1.00 20.45 30 GLU C N 1
ATOM 2318 C CA . GLU C 1 30 ? -25.163 13.872 15.487 1.00 23.85 30 GLU C CA 1
ATOM 2319 C C . GLU C 1 30 ? -26.451 13.115 15.726 1.00 22.33 30 GLU C C 1
ATOM 2320 O O . GLU C 1 30 ? -27.543 13.701 15.651 1.00 23.13 30 GLU C O 1
ATOM 2326 N N . LYS C 1 31 ? -26.341 11.787 15.962 1.00 20.27 31 LYS C N 1
ATOM 2327 C CA . LYS C 1 31 ? -27.529 10.971 16.184 1.00 22.37 31 LYS C CA 1
ATOM 2328 C C . LYS C 1 31 ? -28.258 11.410 17.443 1.00 19.05 31 LYS C C 1
ATOM 2329 O O . LYS C 1 31 ? -29.491 11.463 17.460 1.00 24.14 31 LYS C O 1
ATOM 2335 N N . LEU C 1 32 ? -27.499 11.746 18.486 1.00 19.17 32 LEU C N 1
ATOM 2336 C CA . LEU C 1 32 ? -28.068 12.212 19.747 1.00 20.34 32 LEU C CA 1
ATOM 2337 C C . LEU C 1 32 ? -28.849 13.500 19.526 1.00 21.52 32 LEU C C 1
ATOM 2338 O O . LEU C 1 32 ? -30.024 13.639 19.941 1.00 22.14 32 LEU C O 1
ATOM 2343 N N . LYS C 1 33 ? -28.242 14.441 18.796 1.00 20.93 33 LYS C N 1
ATOM 2344 C CA . LYS C 1 33 ? -28.890 15.720 18.570 1.00 20.79 33 LYS C CA 1
ATOM 2345 C C . LYS C 1 33 ? -30.165 15.536 17.751 1.00 29.94 33 LYS C C 1
ATOM 2346 O O . LYS C 1 33 ? -31.196 16.175 18.013 1.00 28.26 33 LYS C O 1
ATOM 2352 N N . LYS C 1 34 ? -30.108 14.671 16.749 1.00 22.50 34 LYS C N 1
ATOM 2353 C CA . LYS C 1 34 ? -31.287 14.479 15.923 1.00 20.81 34 LYS C CA 1
ATOM 2354 C C . LYS C 1 34 ? -32.394 13.706 16.647 1.00 25.13 34 LYS C C 1
ATOM 2355 O O . LYS C 1 34 ? -33.578 14.024 16.471 1.00 26.32 34 LYS C O 1
ATOM 2361 N N . GLU C 1 35 ? -32.046 12.692 17.434 1.00 23.97 35 GLU C N 1
ATOM 2362 C CA . GLU C 1 35 ? -33.070 11.871 18.076 1.00 27.04 35 GLU C CA 1
ATOM 2363 C C . GLU C 1 35 ? -33.721 12.573 19.248 1.00 26.20 35 GLU C C 1
ATOM 2364 O O . GLU C 1 35 ? -34.929 12.405 19.460 1.00 34.09 35 GLU C O 1
ATOM 2370 N N . LEU C 1 36 ? -32.978 13.408 19.949 1.00 22.42 36 LEU C N 1
ATOM 2371 C CA . LEU C 1 36 ? -33.549 14.080 21.121 1.00 21.54 36 LEU C CA 1
ATOM 2372 C C . LEU C 1 36 ? -34.389 15.276 20.730 1.00 27.40 36 LEU C C 1
ATOM 2373 O O . LEU C 1 36 ? -35.302 15.635 21.472 1.00 35.56 36 LEU C O 1
ATOM 2378 N N . ASN C 1 37 ? -34.109 15.906 19.596 1.00 25.06 37 ASN C N 1
ATOM 2379 C CA . ASN C 1 37 ? -34.803 17.134 19.252 1.00 31.34 37 ASN C CA 1
ATOM 2380 C C . ASN C 1 37 ? -36.254 16.883 18.878 1.00 27.52 37 ASN C C 1
ATOM 2381 O O . ASN C 1 37 ? -36.555 16.081 17.993 1.00 30.72 37 ASN C O 1
ATOM 2386 N N . ASN C 1 38 ? -37.146 17.535 19.615 1.00 27.79 38 ASN C N 1
ATOM 2387 C CA . ASN C 1 38 ? -38.589 17.430 19.417 1.00 28.41 38 ASN C CA 1
ATOM 2388 C C . ASN C 1 38 ? -39.085 16.005 19.594 1.00 29.77 38 ASN C C 1
ATOM 2389 O O . ASN C 1 38 ? -40.074 15.613 18.987 1.00 32.70 38 ASN C O 1
ATOM 2394 N N . LYS C 1 39 ? -38.398 15.236 20.437 1.00 25.16 39 LYS C N 1
ATOM 2395 C CA . LYS C 1 39 ? -38.725 13.833 20.690 1.00 24.32 39 LYS C CA 1
ATOM 2396 C C . LYS C 1 39 ? -39.885 13.726 21.672 1.00 24.25 39 LYS C C 1
ATOM 2397 O O . LYS C 1 39 ? -39.864 14.365 22.724 1.00 23.95 39 LYS C O 1
ATOM 2403 N N . ILE C 1 40 ? -40.909 12.939 21.320 1.00 25.03 40 ILE C N 1
ATOM 2404 C CA . ILE C 1 40 ? -42.050 12.675 22.219 1.00 25.40 40 ILE C CA 1
ATOM 2405 C C . ILE C 1 40 ? -41.790 11.381 22.965 1.00 37.74 40 ILE C C 1
ATOM 2406 O O . ILE C 1 40 ? -41.589 10.328 22.337 1.00 39.34 40 ILE C O 1
ATOM 2411 N N . ILE C 1 41 ? -41.839 11.432 24.299 1.00 31.57 41 ILE C N 1
ATOM 2412 C CA . ILE C 1 41 ? -41.577 10.252 25.115 1.00 35.57 41 ILE C CA 1
ATOM 2413 C C . ILE C 1 41 ? -42.628 10.127 26.203 1.00 41.02 41 ILE C C 1
ATOM 2414 O O . ILE C 1 41 ? -43.185 11.117 26.682 1.00 39.23 41 ILE C O 1
ATOM 2419 N N . ASN C 1 42 ? -42.879 8.887 26.607 1.00 38.82 42 ASN C N 1
ATOM 2420 C CA . ASN C 1 42 ? -43.799 8.607 27.696 1.00 32.40 42 ASN C CA 1
ATOM 2421 C C . ASN C 1 42 ? -43.055 8.425 29.019 1.00 31.13 42 ASN C C 1
ATOM 2422 O O . ASN C 1 42 ? -41.885 8.030 29.057 1.00 33.95 42 ASN C O 1
ATOM 2427 N N . LEU C 1 43 ? -43.785 8.627 30.118 1.00 34.80 43 LEU C N 1
ATOM 2428 C CA . LEU C 1 43 ? -43.244 8.267 31.416 1.00 44.50 43 LEU C CA 1
ATOM 2429 C C . LEU C 1 43 ? -42.925 6.770 31.429 1.00 42.63 43 LEU C C 1
ATOM 2430 O O . LEU C 1 43 ? -43.710 5.941 30.948 1.00 38.22 43 LEU C O 1
ATOM 2435 N N . GLY C 1 44 ? -41.724 6.438 31.907 1.00 36.95 44 GLY C N 1
ATOM 2436 C CA . GLY C 1 44 ? -41.259 5.077 32.021 1.00 43.47 44 GLY C CA 1
ATOM 2437 C C . GLY C 1 44 ? -40.701 4.489 30.750 1.00 39.78 44 GLY C C 1
ATOM 2438 O O . GLY C 1 44 ? -40.275 3.332 30.764 1.00 45.79 44 GLY C O 1
ATOM 2439 N N . GLU C 1 45 ? -40.690 5.242 29.653 1.00 32.04 45 GLU C N 1
ATOM 2440 C CA . GLU C 1 45 ? -40.165 4.765 28.375 1.00 36.53 45 GLU C CA 1
ATOM 2441 C C . GLU C 1 45 ? -38.684 5.094 28.283 1.00 33.11 45 GLU C C 1
ATOM 2442 O O . GLU C 1 45 ? -38.295 6.245 28.476 1.00 36.35 45 GLU C O 1
ATOM 2448 N N . LYS C 1 46 ? -37.857 4.095 28.020 1.00 28.63 46 LYS C N 1
ATOM 2449 C CA . LYS C 1 46 ? -36.424 4.340 27.895 1.00 27.34 46 LYS C CA 1
ATOM 2450 C C . LYS C 1 46 ? -36.058 4.525 26.429 1.00 29.74 46 LYS C C 1
ATOM 2451 O O . LYS C 1 46 ? -36.471 3.731 25.577 1.00 40.23 46 LYS C O 1
ATOM 2457 N N . ILE C 1 47 ? -35.371 5.582 26.141 1.00 23.27 47 ILE C N 1
ATOM 2458 C CA . ILE C 1 47 ? -34.777 5.927 24.848 1.00 23.35 47 ILE C CA 1
ATOM 2459 C C . ILE C 1 47 ? -33.345 5.404 24.872 1.00 25.90 47 ILE C C 1
ATOM 2460 O O . ILE C 1 47 ? -32.636 5.642 25.854 1.00 23.00 47 ILE C O 1
ATOM 2465 N N . GLU C 1 48 ? -32.881 4.789 23.778 1.00 23.06 48 GLU C N 1
ATOM 2466 C CA . GLU C 1 48 ? -31.479 4.334 23.698 1.00 20.86 48 GLU C CA 1
ATOM 2467 C C . GLU C 1 48 ? -30.935 4.735 22.337 1.00 22.47 48 GLU C C 1
ATOM 2468 O O . GLU C 1 48 ? -31.614 4.538 21.308 1.00 22.30 48 GLU C O 1
ATOM 2474 N N . ILE C 1 49 ? -29.750 5.316 22.328 1.00 19.34 49 ILE C N 1
ATOM 2475 C CA . ILE C 1 49 ? -29.077 5.775 21.112 1.00 18.84 49 ILE C CA 1
ATOM 2476 C C . ILE C 1 49 ? -27.708 5.129 21.120 1.00 23.43 49 ILE C C 1
ATOM 2477 O O . ILE C 1 49 ? -26.950 5.321 22.079 1.00 20.85 49 ILE C O 1
ATOM 2482 N N . GLU C 1 50 ? -27.382 4.356 20.088 1.00 19.61 50 GLU C N 1
ATOM 2483 C CA . GLU C 1 50 ? -26.096 3.675 20.166 1.00 19.05 50 GLU C CA 1
ATOM 2484 C C . GLU C 1 50 ? -25.360 3.805 18.837 1.00 24.19 50 GLU C C 1
ATOM 2485 O O . GLU C 1 50 ? -25.961 3.960 17.760 1.00 25.16 50 GLU C O 1
ATOM 2491 N N . GLU C 1 51 ? -24.047 3.759 18.920 1.00 18.94 51 GLU C N 1
ATOM 2492 C CA . GLU C 1 51 ? -23.208 3.764 17.723 1.00 19.27 51 GLU C CA 1
ATOM 2493 C C . GLU C 1 51 ? -22.061 2.766 17.905 1.00 19.46 51 GLU C C 1
ATOM 2494 O O . GLU C 1 51 ? -21.446 2.702 18.968 1.00 19.30 51 GLU C O 1
ATOM 2500 N N . GLU C 1 52 ? -21.781 1.967 16.873 1.00 20.16 52 GLU C N 1
ATOM 2501 C CA . GLU C 1 52 ? -20.788 0.917 17.072 1.00 20.55 52 GLU C CA 1
ATOM 2502 C C . GLU C 1 52 ? -19.858 0.914 15.886 1.00 21.06 52 GLU C C 1
ATOM 2503 O O . GLU C 1 52 ? -20.315 1.079 14.742 1.00 21.76 52 GLU C O 1
ATOM 2509 N N . LEU C 1 53 ? -18.586 0.672 16.154 1.00 21.09 53 LEU C N 1
ATOM 2510 C CA . LEU C 1 53 ? -17.578 0.452 15.121 1.00 21.82 53 LEU C CA 1
ATOM 2511 C C . LEU C 1 53 ? -16.935 -0.901 15.360 1.00 22.45 53 LEU C C 1
ATOM 2512 O O . LEU C 1 53 ? -16.365 -1.136 16.430 1.00 22.29 53 LEU C O 1
ATOM 2517 N N . LYS C 1 54 ? -16.907 -1.735 14.306 1.00 23.59 54 LYS C N 1
ATOM 2518 C CA . LYS C 1 54 ? -16.187 -2.999 14.389 1.00 24.58 54 LYS C CA 1
ATOM 2519 C C . LYS C 1 54 ? -15.093 -2.952 13.343 1.00 25.23 54 LYS C C 1
ATOM 2520 O O . LYS C 1 54 ? -15.396 -2.668 12.172 1.00 26.85 54 LYS C O 1
ATOM 2526 N N . THR C 1 55 ? -13.831 -3.288 13.747 1.00 25.37 55 THR C N 1
ATOM 2527 C CA . THR C 1 55 ? -12.717 -3.363 12.798 1.00 26.24 55 THR C CA 1
ATOM 2528 C C . THR C 1 55 ? -12.104 -4.759 12.894 1.00 27.44 55 THR C C 1
ATOM 2529 O O . THR C 1 55 ? -12.543 -5.583 13.703 1.00 27.77 55 THR C O 1
ATOM 2533 N N . PRO C 1 56 ? -11.109 -5.087 12.078 1.00 28.48 56 PRO C N 1
ATOM 2534 C CA . PRO C 1 56 ? -10.572 -6.445 12.190 1.00 29.88 56 PRO C CA 1
ATOM 2535 C C . PRO C 1 56 ? -9.874 -6.717 13.505 1.00 29.67 56 PRO C C 1
ATOM 2536 O O . PRO C 1 56 ? -9.618 -7.886 13.803 1.00 31.10 56 PRO C O 1
ATOM 2540 N N . THR C 1 57 ? -9.554 -5.703 14.294 1.00 28.45 57 THR C N 1
ATOM 2541 C CA . THR C 1 57 ? -8.847 -5.936 15.541 1.00 29.70 57 THR C CA 1
ATOM 2542 C C . THR C 1 57 ? -9.609 -5.509 16.784 1.00 28.20 57 THR C C 1
ATOM 2543 O O . THR C 1 57 ? -9.246 -5.959 17.887 1.00 29.23 57 THR C O 1
ATOM 2547 N N . LYS C 1 58 ? -10.634 -4.661 16.656 1.00 30.14 58 LYS C N 1
ATOM 2548 C CA . LYS C 1 58 ? -11.197 -3.952 17.802 1.00 27.49 58 LYS C CA 1
ATOM 2549 C C . LYS C 1 58 ? -12.697 -3.760 17.550 1.00 29.99 58 LYS C C 1
ATOM 2550 O O . LYS C 1 58 ? -13.125 -3.643 16.406 1.00 26.51 58 LYS C O 1
ATOM 2556 N N . SER C 1 59 ? -13.482 -3.690 18.618 1.00 23.90 59 SER C N 1
ATOM 2557 C CA . SER C 1 59 ? -14.871 -3.205 18.591 1.00 22.93 59 SER C CA 1
ATOM 2558 C C . SER C 1 59 ? -15.050 -2.102 19.622 1.00 23.26 59 SER C C 1
ATOM 2559 O O . SER C 1 59 ? -14.546 -2.216 20.749 1.00 21.57 59 SER C O 1
ATOM 2562 N N A ILE C 1 60 ? -15.786 -1.035 19.275 0.50 18.69 60 ILE C N 1
ATOM 2563 N N B ILE C 1 60 ? -15.829 -1.071 19.276 0.50 18.69 60 ILE C N 1
ATOM 2564 C CA A ILE C 1 60 ? -16.104 0.012 20.252 0.50 16.84 60 ILE C CA 1
ATOM 2565 C CA B ILE C 1 60 ? -16.128 -0.001 20.223 0.50 16.85 60 ILE C CA 1
ATOM 2566 C C A ILE C 1 60 ? -17.565 0.377 20.081 0.50 18.09 60 ILE C C 1
ATOM 2567 C C B ILE C 1 60 ? -17.596 0.323 20.072 0.50 18.26 60 ILE C C 1
ATOM 2568 O O A ILE C 1 60 ? -18.012 0.655 18.961 0.50 20.65 60 ILE C O 1
ATOM 2569 O O B ILE C 1 60 ? -18.066 0.557 18.953 0.50 20.60 60 ILE C O 1
ATOM 2578 N N . LYS C 1 61 ? -18.322 0.343 21.176 1.00 16.33 61 LYS C N 1
ATOM 2579 C CA . LYS C 1 61 ? -19.753 0.659 21.141 1.00 18.66 61 LYS C CA 1
ATOM 2580 C C . LYS C 1 61 ? -20.077 1.689 22.191 1.00 17.47 61 LYS C C 1
ATOM 2581 O O . LYS C 1 61 ? -19.671 1.542 23.348 1.00 17.63 61 LYS C O 1
ATOM 2587 N N . ILE C 1 62 ? -20.773 2.766 21.782 1.00 13.84 62 ILE C N 1
ATOM 2588 C CA . ILE C 1 62 ? -21.104 3.840 22.721 1.00 14.86 62 ILE C CA 1
ATOM 2589 C C . ILE C 1 62 ? -22.611 3.893 22.776 1.00 18.55 62 ILE C C 1
ATOM 2590 O O . ILE C 1 62 ? -23.272 3.885 21.730 1.00 17.79 62 ILE C O 1
ATOM 2595 N N . THR C 1 63 ? -23.164 3.930 23.987 1.00 17.95 63 THR C N 1
ATOM 2596 C CA . THR C 1 63 ? -24.616 3.859 24.170 1.00 15.96 63 THR C CA 1
ATOM 2597 C C . THR C 1 63 ? -25.051 4.953 25.119 1.00 21.34 63 THR C C 1
ATOM 2598 O O . THR C 1 63 ? -24.458 5.113 26.179 1.00 19.92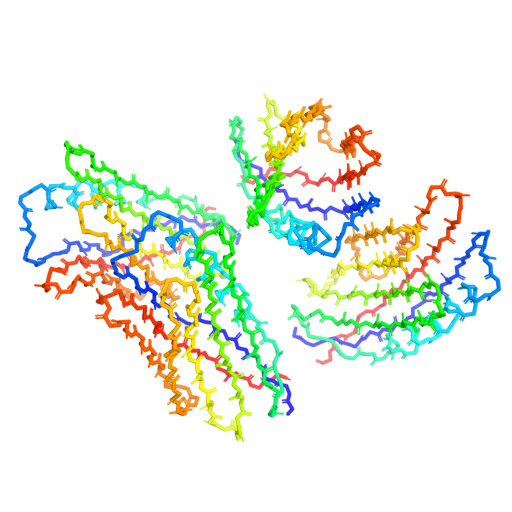 63 THR C O 1
ATOM 2602 N N . PHE C 1 64 ? -26.065 5.728 24.733 1.00 17.56 64 PHE C N 1
ATOM 2603 C CA . PHE C 1 64 ? -26.670 6.712 25.624 1.00 15.09 64 PHE C CA 1
ATOM 2604 C C . PHE C 1 64 ? -28.096 6.281 25.874 1.00 16.87 64 PHE C C 1
ATOM 2605 O O . PHE C 1 64 ? -28.792 5.856 24.948 1.00 17.41 64 PHE C O 1
ATOM 2613 N N A SER C 1 65 ? -28.551 6.353 27.124 0.50 14.72 65 SER C N 1
ATOM 2614 N N B SER C 1 65 ? -28.538 6.434 27.128 0.50 14.63 65 SER C N 1
ATOM 2615 C CA A SER C 1 65 ? -29.950 6.064 27.389 0.50 18.40 65 SER C CA 1
ATOM 2616 C CA B SER C 1 65 ? -29.881 6.049 27.505 0.50 18.64 65 SER C CA 1
ATOM 2617 C C A SER C 1 65 ? -30.550 7.184 28.216 0.50 15.82 65 SER C C 1
ATOM 2618 C C B SER C 1 65 ? -30.525 7.243 28.196 0.50 15.66 65 SER C C 1
ATOM 2619 O O A SER C 1 65 ? -29.891 7.769 29.065 0.50 17.97 65 SER C O 1
ATOM 2620 O O B SER C 1 65 ? -29.855 7.956 28.941 0.50 16.44 65 SER C O 1
ATOM 2625 N N . LEU C 1 66 ? -31.823 7.436 27.974 1.00 17.12 66 LEU C N 1
ATOM 2626 C CA . LEU C 1 66 ? -32.558 8.423 28.761 1.00 18.79 66 LEU C CA 1
ATOM 2627 C C . LEU C 1 66 ? -33.927 7.871 29.126 1.00 20.22 66 LEU C C 1
ATOM 2628 O O . LEU C 1 66 ? -34.632 7.337 28.280 1.00 21.37 66 LEU C O 1
ATOM 2633 N N . GLU C 1 67 ? -34.340 8.041 30.379 1.00 17.25 67 GLU C N 1
ATOM 2634 C CA . GLU C 1 67 ? -35.650 7.582 30.807 1.00 21.24 67 GLU C CA 1
ATOM 2635 C C . GLU C 1 67 ? -36.280 8.621 31.715 1.00 23.02 67 GLU C C 1
ATOM 2636 O O . GLU C 1 67 ? -35.608 9.167 32.590 1.00 20.48 67 GLU C O 1
ATOM 2642 N N . LEU C 1 68 ? -37.546 8.952 31.461 1.00 23.15 68 LEU C N 1
ATOM 2643 C CA . LEU C 1 68 ? -38.294 9.791 32.381 1.00 24.54 68 LEU C CA 1
ATOM 2644 C C . LEU C 1 68 ? -38.793 8.865 33.481 1.00 31.08 68 LEU C C 1
ATOM 2645 O O . LEU C 1 68 ? -39.700 8.063 33.261 1.00 32.34 68 LEU C O 1
ATOM 2650 N N . VAL C 1 69 ? -38.183 8.935 34.668 1.00 24.28 69 VAL C N 1
ATOM 2651 C CA . VAL C 1 69 ? -38.534 7.958 35.710 1.00 31.55 69 VAL C CA 1
ATOM 2652 C C . VAL C 1 69 ? -39.598 8.439 36.700 1.00 36.62 69 VAL C C 1
ATOM 2653 O O . VAL C 1 69 ? -40.149 7.626 37.466 1.00 35.03 69 VAL C O 1
ATOM 2657 N N . SER C 1 70 ? -39.892 9.729 36.723 1.00 29.11 70 SER C N 1
ATOM 2658 C CA . SER C 1 70 ? -40.981 10.295 37.491 1.00 31.99 70 SER C CA 1
ATOM 2659 C C . SER C 1 70 ? -41.422 11.532 36.725 1.00 31.52 70 SER C C 1
ATOM 2660 O O . SER C 1 70 ? -40.819 11.891 35.717 1.00 34.27 70 SER C O 1
ATOM 2663 N N . GLU C 1 71 ? -42.503 12.169 37.179 1.00 34.29 71 GLU C N 1
ATOM 2664 C CA . GLU C 1 71 ? -43.067 13.237 36.372 1.00 43.82 71 GLU C CA 1
ATOM 2665 C C . GLU C 1 71 ? -42.045 14.341 36.093 1.00 42.81 71 GLU C C 1
ATOM 2666 O O . GLU C 1 71 ? -42.166 15.059 35.090 1.00 43.16 71 GLU C O 1
ATOM 2672 N N . ASP C 1 72 ? -41.028 14.490 36.942 1.00 32.01 72 ASP C N 1
ATOM 2673 C CA . ASP C 1 72 ? -40.083 15.579 36.704 1.00 34.94 72 ASP C CA 1
ATOM 2674 C C . ASP C 1 72 ? -38.639 15.120 36.842 1.00 38.88 72 ASP C C 1
ATOM 2675 O O . ASP C 1 72 ? -37.753 15.967 36.994 1.00 29.34 72 ASP C O 1
ATOM 2680 N N . THR C 1 73 ? -38.374 13.819 36.896 1.00 25.07 73 THR C N 1
ATOM 2681 C CA . THR C 1 73 ? -36.999 13.349 37.073 1.00 23.02 73 THR C CA 1
ATOM 2682 C C . THR C 1 73 ? -36.612 12.429 35.928 1.00 23.27 73 THR C C 1
ATOM 2683 O O . THR C 1 73 ? -37.380 11.532 35.545 1.00 23.39 73 THR C O 1
ATOM 2687 N N . PHE C 1 74 ? -35.409 12.628 35.411 1.00 21.23 74 PHE C N 1
ATOM 2688 C CA . PHE C 1 74 ? -34.819 11.827 34.361 1.00 19.51 74 PHE C CA 1
ATOM 2689 C C . PHE C 1 74 ? -33.654 11.000 34.896 1.00 20.82 74 PHE C C 1
ATOM 2690 O O . PHE C 1 74 ? -33.027 11.344 35.882 1.00 20.71 74 PHE C O 1
ATOM 2698 N N . LYS C 1 75 ? -33.386 9.904 34.211 1.00 19.08 75 LYS C N 1
ATOM 2699 C CA . LYS C 1 75 ? -32.186 9.087 34.426 1.00 19.32 75 LYS C CA 1
ATOM 2700 C C . LYS C 1 75 ? -31.476 8.954 33.087 1.00 20.71 75 LYS C C 1
ATOM 2701 O O . LYS C 1 75 ? -32.060 8.447 32.104 1.00 17.45 75 LYS C O 1
ATOM 2707 N N . ALA C 1 76 ? -30.194 9.391 33.036 1.00 16.07 76 ALA C N 1
ATOM 2708 C CA . ALA C 1 76 ? -29.425 9.269 31.799 1.00 15.14 76 ALA C CA 1
ATOM 2709 C C . ALA C 1 76 ? -28.201 8.395 32.036 1.00 17.45 76 ALA C C 1
ATOM 2710 O O . ALA C 1 76 ? -27.575 8.441 33.098 1.00 15.72 76 ALA C O 1
ATOM 2712 N N . THR C 1 77 ? -27.832 7.649 30.992 1.00 14.44 77 THR C N 1
ATOM 2713 C CA . THR C 1 77 ? -26.665 6.758 31.140 1.00 15.87 77 THR C CA 1
ATOM 2714 C C . THR C 1 77 ? -25.772 6.949 29.943 1.00 14.61 77 THR C C 1
ATOM 2715 O O . THR C 1 77 ? -26.266 7.168 28.839 1.00 15.71 77 THR C O 1
ATOM 2719 N N . LEU C 1 78 ? -24.450 6.869 30.170 1.00 14.31 78 LEU C N 1
ATOM 2720 C CA . LEU C 1 78 ? -23.487 6.765 29.057 1.00 12.08 78 LEU C CA 1
ATOM 2721 C C . LEU C 1 78 ? -22.650 5.518 29.299 1.00 15.54 78 LEU C C 1
ATOM 2722 O O . LEU C 1 78 ? -22.122 5.311 30.400 1.00 14.87 78 LEU C O 1
ATOM 2727 N N . LYS C 1 79 ? -22.484 4.713 28.235 1.00 13.12 79 LYS C N 1
ATOM 2728 C CA . LYS C 1 79 ? -21.795 3.429 28.380 1.00 14.32 79 LYS C CA 1
ATOM 2729 C C . LYS C 1 79 ? -20.856 3.266 27.203 1.00 14.96 79 LYS C C 1
ATOM 2730 O O . LYS C 1 79 ? -21.198 3.590 26.048 1.00 15.50 79 LYS C O 1
ATOM 2736 N N . LEU C 1 80 ? -19.662 2.793 27.503 1.00 13.69 80 LEU C N 1
ATOM 2737 C CA . LEU C 1 80 ? -18.697 2.475 26.466 1.00 13.82 80 LEU C CA 1
ATOM 2738 C C . LEU C 1 80 ? -18.279 1.024 26.650 1.00 14.36 80 LEU C C 1
ATOM 2739 O O . LEU C 1 80 ? -17.909 0.581 27.764 1.00 16.55 80 LEU C O 1
ATOM 2744 N N . GLU C 1 81 ? -18.288 0.294 25.549 1.00 13.53 81 GLU C N 1
ATOM 2745 C CA . GLU C 1 81 ? -17.798 -1.084 25.552 1.00 15.77 81 GLU C CA 1
ATOM 2746 C C . GLU C 1 81 ? -16.705 -1.256 24.516 1.00 16.14 81 GLU C C 1
ATOM 2747 O O . GLU C 1 81 ? -16.932 -1.005 23.317 1.00 20.29 81 GLU C O 1
ATOM 2753 N N . ILE C 1 82 ? -15.548 -1.728 24.970 1.00 17.85 82 ILE C N 1
ATOM 2754 C CA . ILE C 1 82 ? -14.396 -2.006 24.104 1.00 19.22 82 ILE C CA 1
ATOM 2755 C C . ILE C 1 82 ? -14.207 -3.512 24.059 1.00 21.38 82 ILE C C 1
ATOM 2756 O O . ILE C 1 82 ? -14.198 -4.166 25.108 1.00 22.80 82 ILE C O 1
ATOM 2761 N N . LYS C 1 83 ? -13.964 -4.058 22.860 1.00 22.26 83 LYS C N 1
ATOM 2762 C CA . LYS C 1 83 ? -13.651 -5.481 22.772 1.00 28.56 83 LYS C CA 1
ATOM 2763 C C . LYS C 1 83 ? -12.487 -5.696 21.812 1.00 34.54 83 LYS C C 1
ATOM 2764 O O . LYS C 1 83 ? -12.175 -4.842 20.993 1.00 28.81 83 LYS C O 1
ATOM 2770 N N . GLY C 1 84 ? -11.817 -6.845 21.942 1.00 41.26 84 GLY C N 1
ATOM 2771 C CA . GLY C 1 84 ? -10.666 -7.162 21.106 1.00 34.68 84 GLY C CA 1
ATOM 2772 C C . GLY C 1 84 ? -9.470 -7.592 21.944 1.00 38.54 84 GLY C C 1
ATOM 2773 O O . GLY C 1 84 ? -9.596 -8.530 22.739 1.00 47.77 84 GLY C O 1
ATOM 2774 N N . LYS C 1 85 ? -8.335 -6.878 21.763 1.00 39.18 85 LYS C N 1
ATOM 2775 C CA . LYS C 1 85 ? -7.134 -6.956 22.597 1.00 52.43 85 LYS C CA 1
ATOM 2776 C C . LYS C 1 85 ? -7.470 -6.789 24.065 1.00 45.23 85 LYS C C 1
ATOM 2777 O O . LYS C 1 85 ? -6.851 -7.405 24.949 1.00 40.40 85 LYS C O 1
ATOM 2783 N N . GLU C 1 86 ? -8.404 -5.893 24.343 1.00 40.64 86 GLU C N 1
ATOM 2784 C CA . GLU C 1 86 ? -8.871 -5.637 25.691 1.00 41.39 86 GLU C CA 1
ATOM 2785 C C . GLU C 1 86 ? -10.389 -5.614 25.691 1.00 37.07 86 GLU C C 1
ATOM 2786 O O . GLU C 1 86 ? -11.047 -5.316 24.683 1.00 33.33 86 GLU C O 1
ATOM 2792 N N . THR C 1 87 ? -10.952 -6.031 26.809 1.00 26.61 87 THR C N 1
ATOM 2793 C CA . THR C 1 87 ? -12.392 -6.061 26.959 1.00 25.43 87 THR C CA 1
ATOM 2794 C C . THR C 1 87 ? -12.704 -5.233 28.180 1.00 23.78 87 THR C C 1
ATOM 2795 O O . THR C 1 87 ? -12.341 -5.617 29.301 1.00 24.31 87 THR C O 1
ATOM 2799 N N . ILE C 1 88 ? -13.302 -4.063 27.940 1.00 22.22 88 ILE C N 1
ATOM 2800 C CA . ILE C 1 88 ? -13.534 -3.075 29.009 1.00 20.87 88 ILE C CA 1
ATOM 2801 C C . ILE C 1 88 ? -14.945 -2.545 28.860 1.00 19.45 88 ILE C C 1
ATOM 2802 O O . ILE C 1 88 ? -15.415 -2.308 27.739 1.00 19.44 88 ILE C O 1
ATOM 2807 N N . VAL C 1 89 ? -15.624 -2.319 29.969 1.00 18.59 89 VAL C N 1
ATOM 2808 C CA . VAL C 1 89 ? -16.903 -1.607 29.946 1.00 17.31 89 VAL C CA 1
ATOM 2809 C C . VAL C 1 89 ? -16.798 -0.491 30.958 1.00 16.46 89 VAL C C 1
ATOM 2810 O O . VAL C 1 89 ? -16.395 -0.725 32.123 1.00 16.95 89 VAL C O 1
ATOM 2814 N N . GLU C 1 90 ? -17.233 0.691 30.558 1.00 15.62 90 GLU C N 1
ATOM 2815 C CA . GLU C 1 90 ? -17.368 1.820 31.473 1.00 15.10 90 GLU C CA 1
ATOM 2816 C C . GLU C 1 90 ? -18.804 2.319 31.430 1.00 17.00 90 GLU C C 1
ATOM 2817 O O . GLU C 1 90 ? -19.380 2.471 30.348 1.00 15.18 90 GLU C O 1
ATOM 2823 N N . GLU C 1 91 ? -19.398 2.660 32.590 1.00 13.94 91 GLU C N 1
ATOM 2824 C CA . GLU C 1 91 ? -20.759 3.166 32.512 1.00 13.70 91 GLU C CA 1
ATOM 2825 C C . GLU C 1 91 ? -20.973 4.187 33.612 1.00 18.45 91 GLU C C 1
ATOM 2826 O O . GLU C 1 91 ? -20.504 3.991 34.735 1.00 17.19 91 GLU C O 1
ATOM 2832 N N . GLU C 1 92 ? -21.677 5.268 33.299 1.00 12.84 92 GLU C N 1
ATOM 2833 C CA . GLU C 1 92 ? -22.046 6.254 34.323 1.00 12.35 92 GLU C CA 1
ATOM 2834 C C . GLU C 1 92 ? -23.537 6.518 34.144 1.00 17.38 92 GLU C C 1
ATOM 2835 O O . GLU C 1 92 ? -23.985 6.750 33.020 1.00 16.71 92 GLU C O 1
ATOM 2841 N N . THR C 1 93 ? -24.277 6.580 35.264 1.00 14.41 93 THR C N 1
ATOM 2842 C CA . THR C 1 93 ? -25.717 6.891 35.260 1.00 17.74 93 THR C CA 1
ATOM 2843 C C . THR C 1 93 ? -25.927 8.029 36.230 1.00 17.55 93 THR C C 1
ATOM 2844 O O . THR C 1 93 ? -25.362 8.014 37.329 1.00 15.87 93 THR C O 1
ATOM 2848 N N . VAL C 1 94 ? -26.658 9.066 35.808 1.00 14.13 94 VAL C N 1
ATOM 2849 C CA . VAL C 1 94 ? -26.935 10.212 36.681 1.00 14.36 94 VAL C CA 1
ATOM 2850 C C . VAL C 1 94 ? -28.418 10.519 36.587 1.00 17.47 94 VAL C C 1
ATOM 2851 O O . VAL C 1 94 ? -28.951 10.611 35.485 1.00 16.88 94 VAL C O 1
ATOM 2855 N N . GLU C 1 95 ? -29.072 10.778 37.732 1.00 15.49 95 GLU C N 1
ATOM 2856 C CA . GLU C 1 95 ? -30.463 11.233 37.736 1.00 18.81 95 GLU C CA 1
ATOM 2857 C C . GLU C 1 95 ? -30.460 12.746 37.823 1.00 19.32 95 GLU C C 1
ATOM 2858 O O . GLU C 1 95 ? -29.609 13.331 38.504 1.00 21.40 95 GLU C O 1
ATOM 2864 N N . PHE C 1 96 ? -31.405 13.389 37.136 1.00 16.52 96 PHE C N 1
ATOM 2865 C CA . PHE C 1 96 ? -31.421 14.849 37.169 1.00 19.46 96 PHE C CA 1
ATOM 2866 C C . PHE C 1 96 ? -32.864 15.303 37.048 1.00 22.10 96 PHE C C 1
ATOM 2867 O O . PHE C 1 96 ? -33.727 14.579 36.552 1.00 21.98 96 PHE C O 1
ATOM 2875 N N . LYS C 1 97 ? -33.137 16.527 37.509 1.00 21.26 97 LYS C N 1
ATOM 2876 C CA . LYS C 1 97 ? -34.483 17.073 37.428 1.00 22.63 97 LYS C CA 1
ATOM 2877 C C . LYS C 1 97 ? -34.718 17.758 36.079 1.00 21.97 97 LYS C C 1
ATOM 2878 O O . LYS C 1 97 ? -33.783 18.266 35.473 1.00 24.47 97 LYS C O 1
ATOM 2884 N N . ALA C 1 98 ? -35.976 17.769 35.611 1.00 25.42 98 ALA C N 1
ATOM 2885 C CA . ALA C 1 98 ? -36.282 18.646 34.480 1.00 26.46 98 ALA C CA 1
ATOM 2886 C C . ALA C 1 98 ? -35.904 20.085 34.822 1.00 23.30 98 ALA C C 1
ATOM 2887 O O . ALA C 1 98 ? -36.306 20.617 35.860 1.00 23.96 98 ALA C O 1
ATOM 2889 N N . GLY C 1 99 ? -35.090 20.670 33.958 1.00 22.40 99 GLY C N 1
ATOM 2890 C CA . GLY C 1 99 ? -34.559 22.010 34.155 1.00 26.79 99 GLY C CA 1
ATOM 2891 C C . GLY C 1 99 ? -33.106 22.024 34.592 1.00 22.90 99 GLY C C 1
ATOM 2892 O O . GLY C 1 99 ? -32.487 23.098 34.639 1.00 24.68 99 GLY C O 1
ATOM 2893 N N . GLU C 1 100 ? -32.546 20.857 34.905 1.00 18.63 100 GLU C N 1
ATOM 2894 C CA . GLU C 1 100 ? -31.151 20.722 35.295 1.00 19.18 100 GLU C CA 1
ATOM 2895 C C . GLU C 1 100 ? -30.363 20.227 34.095 1.00 21.86 100 GLU C C 1
ATOM 2896 O O . GLU C 1 100 ? -30.841 19.355 33.363 1.00 23.69 100 GLU C O 1
ATOM 2902 N N . THR C 1 101 ? -29.163 20.782 33.911 1.00 16.75 101 THR C N 1
ATOM 2903 C CA . THR C 1 101 ? -28.232 20.243 32.914 1.00 18.24 101 THR C CA 1
ATOM 2904 C C . THR C 1 101 ? -27.696 18.927 33.428 1.00 20.87 101 THR C C 1
ATOM 2905 O O . THR C 1 101 ? -27.460 18.753 34.634 1.00 24.77 101 THR C O 1
ATOM 2909 N N . VAL C 1 102 ? -27.529 17.957 32.545 1.00 14.80 102 VAL C N 1
ATOM 2910 C CA . VAL C 1 102 ? -26.905 16.712 32.987 1.00 20.49 102 VAL C CA 1
ATOM 2911 C C . VAL C 1 102 ? -25.529 16.619 32.334 1.00 21.00 102 VAL C C 1
ATOM 2912 O O . VAL C 1 102 ? -25.359 17.011 31.182 1.00 19.70 102 VAL C O 1
ATOM 2916 N N . LYS C 1 103 ? -24.547 16.129 33.079 1.00 15.09 103 LYS C N 1
ATOM 2917 C CA . LYS C 1 103 ? -23.190 15.953 32.528 1.00 16.38 103 LYS C CA 1
ATOM 2918 C C . LYS C 1 103 ? -22.795 14.495 32.720 1.00 18.67 103 LYS C C 1
ATOM 2919 O O . LYS C 1 103 ? -22.898 13.962 33.826 1.00 19.19 103 LYS C O 1
ATOM 2925 N N . LEU C 1 104 ? -22.375 13.825 31.645 1.00 13.74 104 LEU C N 1
ATOM 2926 C CA . LEU C 1 104 ? -22.012 12.415 31.710 1.00 12.81 104 LEU C CA 1
ATOM 2927 C C . LEU C 1 104 ? -20.605 12.317 31.178 1.00 15.71 104 LEU C C 1
ATOM 2928 O O . LEU C 1 104 ? -20.301 12.944 30.174 1.00 16.34 104 LEU C O 1
ATOM 2933 N N . THR C 1 105 ? -19.741 11.581 31.865 1.00 15.77 105 THR C N 1
ATOM 2934 C CA . THR C 1 105 ? -18.384 11.429 31.372 1.00 13.48 105 THR C CA 1
ATOM 2935 C C . THR C 1 105 ? -17.878 10.014 31.590 1.00 17.21 105 THR C C 1
ATOM 2936 O O . THR C 1 105 ? -18.175 9.364 32.593 1.00 20.51 105 THR C O 1
ATOM 2940 N N . ILE C 1 106 ? -17.053 9.574 30.654 1.00 14.67 106 ILE C N 1
ATOM 2941 C CA . ILE C 1 106 ? -16.453 8.245 30.660 1.00 13.07 106 ILE C CA 1
ATOM 2942 C C . ILE C 1 106 ? -14.974 8.442 30.397 1.00 14.61 106 ILE C C 1
ATOM 2943 O O . ILE C 1 106 ? -14.626 9.244 29.513 1.00 18.90 106 ILE C O 1
ATOM 2948 N N . LYS C 1 107 ? -14.110 7.729 31.126 1.00 14.42 107 LYS C N 1
ATOM 2949 C CA . LYS C 1 107 ? -12.690 7.750 30.781 1.00 15.84 107 LYS C CA 1
ATOM 2950 C C . LYS C 1 107 ? -12.207 6.320 30.719 1.00 18.00 107 LYS C C 1
ATOM 2951 O O . LYS C 1 107 ? -12.428 5.555 31.670 1.00 21.92 107 LYS C O 1
ATOM 2957 N N . LEU C 1 108 ? -11.497 5.958 29.624 1.00 16.55 108 LEU C N 1
ATOM 2958 C CA . LEU C 1 108 ? -10.953 4.605 29.520 1.00 18.08 108 LEU C CA 1
ATOM 2959 C C . LEU C 1 108 ? -9.614 4.535 30.238 1.00 25.35 108 LEU C C 1
ATOM 2960 O O . LEU C 1 108 ? -8.935 5.555 30.456 1.00 24.11 108 LEU C O 1
ATOM 2965 N N . PRO C 1 109 ? -9.175 3.343 30.625 1.00 23.59 109 PRO C N 1
ATOM 2966 C CA . PRO C 1 109 ? -7.881 3.283 31.299 1.00 23.22 109 PRO C CA 1
ATOM 2967 C C . PRO C 1 109 ? -6.723 3.795 30.436 1.00 28.73 109 PRO C C 1
ATOM 2968 O O . PRO C 1 109 ? -5.712 4.201 31.012 1.00 30.73 109 PRO C O 1
ATOM 2972 N N . ASP C 1 110 ? -6.843 3.837 29.088 1.00 27.31 110 ASP C N 1
ATOM 2973 C CA . ASP C 1 110 ? -5.766 4.398 28.266 1.00 32.67 110 ASP C CA 1
ATOM 2974 C C . ASP C 1 110 ? -5.837 5.918 28.167 1.00 27.60 110 ASP C C 1
ATOM 2975 O O . ASP C 1 110 ? -5.021 6.529 27.436 1.00 34.68 110 ASP C O 1
ATOM 2980 N N . GLY C 1 111 ? -6.752 6.520 28.882 1.00 28.15 111 GLY C N 1
ATOM 2981 C CA . GLY C 1 111 ? -6.847 7.960 28.982 1.00 29.02 111 GLY C CA 1
ATOM 2982 C C . GLY C 1 111 ? -7.839 8.600 28.032 1.00 27.15 111 GLY C C 1
ATOM 2983 O O . GLY C 1 111 ? -8.098 9.793 28.163 1.00 26.01 111 GLY C O 1
ATOM 2984 N N . LYS C 1 112 ? -8.414 7.862 27.091 1.00 22.01 112 LYS C N 1
ATOM 2985 C CA . LYS C 1 112 ? -9.411 8.493 26.216 1.00 20.90 112 LYS C CA 1
ATOM 2986 C C . LYS C 1 112 ? -10.619 8.929 27.022 1.00 19.00 112 LYS C C 1
ATOM 2987 O O . LYS C 1 112 ? -11.033 8.219 27.948 1.00 20.39 112 LYS C O 1
ATOM 2993 N N . THR C 1 113 ? -11.192 10.092 26.683 1.00 16.77 113 THR C N 1
ATOM 2994 C CA . THR C 1 113 ? -12.336 10.574 27.447 1.00 20.20 113 THR C CA 1
ATOM 2995 C C . THR C 1 113 ? -13.470 10.965 26.524 1.00 17.91 113 THR C C 1
ATOM 2996 O O . THR C 1 113 ? -13.254 11.441 25.406 1.00 20.09 113 THR C O 1
ATOM 3000 N N . PHE C 1 114 ? -14.697 10.792 27.049 1.00 15.79 114 PHE C N 1
ATOM 3001 C CA . PHE C 1 114 ? -15.924 11.053 26.290 1.00 16.87 114 PHE C CA 1
ATOM 3002 C C . PHE C 1 114 ? -16.875 11.772 27.223 1.00 16.23 114 PHE C C 1
ATOM 3003 O O . PHE C 1 114 ? -17.202 11.233 28.293 1.00 17.32 114 PHE C O 1
ATOM 3011 N N . THR C 1 115 ? -17.356 12.956 26.832 1.00 16.12 115 THR C N 1
ATOM 3012 C CA . THR C 1 115 ? -18.160 13.741 27.774 1.00 13.35 115 THR C CA 1
ATOM 3013 C C . THR C 1 115 ? -19.334 14.360 27.033 1.00 14.16 115 THR C C 1
ATOM 3014 O O . THR C 1 115 ? -19.175 14.849 25.918 1.00 16.08 115 THR C O 1
ATOM 3018 N N . LEU C 1 116 ? -20.513 14.273 27.644 1.00 15.43 116 LEU C N 1
ATOM 3019 C CA . LEU C 1 116 ? -21.731 14.911 27.107 1.00 14.67 116 LEU C CA 1
ATOM 3020 C C . LEU C 1 116 ? -22.273 15.833 28.178 1.00 14.74 116 LEU C C 1
ATOM 3021 O O . LEU C 1 116 ? -22.322 15.463 29.348 1.00 18.44 116 LEU C O 1
ATOM 3026 N N . GLU C 1 117 ? -22.702 17.043 27.782 1.00 14.93 117 GLU C N 1
ATOM 3027 C CA . GLU C 1 117 ? -23.368 17.946 28.693 1.00 14.04 117 GLU C CA 1
ATOM 3028 C C . GLU C 1 117 ? -24.652 18.346 27.952 1.00 17.42 117 GLU C C 1
ATOM 3029 O O . GLU C 1 117 ? -24.581 18.829 26.816 1.00 22.21 117 GLU C O 1
ATOM 3035 N N A LEU C 1 118 ? -25.824 18.078 28.544 0.50 15.22 118 LEU C N 1
ATOM 3036 N N B LEU C 1 118 ? -25.818 18.133 28.572 0.50 15.19 118 LEU C N 1
ATOM 3037 C CA A LEU C 1 118 ? -27.080 18.294 27.822 0.50 16.46 118 LEU C CA 1
ATOM 3038 C CA B LEU C 1 118 ? -27.096 18.259 27.867 0.50 16.64 118 LEU C CA 1
ATOM 3039 C C A LEU C 1 118 ? -28.026 19.068 28.719 0.50 18.77 118 LEU C C 1
ATOM 3040 C C B LEU C 1 118 ? -28.053 19.055 28.731 0.50 18.72 118 LEU C C 1
ATOM 3041 O O A LEU C 1 118 ? -28.256 18.651 29.853 0.50 21.26 118 LEU C O 1
ATOM 3042 O O B LEU C 1 118 ? -28.330 18.635 29.854 0.50 21.45 118 LEU C O 1
ATOM 3051 N N . LYS C 1 119 ? -28.575 20.175 28.203 1.00 15.36 119 LYS C N 1
ATOM 3052 C CA . LYS C 1 119 ? -29.677 20.918 28.840 1.00 15.20 119 LYS C CA 1
ATOM 3053 C C . LYS C 1 119 ? -30.932 20.658 28.004 1.00 18.33 119 LYS C C 1
ATOM 3054 O O . LYS C 1 119 ? -31.059 21.163 26.884 1.00 17.94 119 LYS C O 1
ATOM 3060 N N . LEU C 1 120 ? -31.815 19.779 28.515 1.00 16.92 120 LEU C N 1
ATOM 3061 C CA . LEU C 1 120 ? -33.103 19.493 27.857 1.00 16.50 120 LEU C CA 1
ATOM 3062 C C . LEU C 1 120 ? -34.194 20.391 28.403 1.00 22.07 120 LEU C C 1
ATOM 3063 O O . LEU C 1 120 ? -34.210 20.691 29.604 1.00 23.08 120 LEU C O 1
ATOM 3068 N N . GLU C 1 121 ? -35.106 20.823 27.516 1.00 17.17 121 GLU C N 1
ATOM 3069 C CA . GLU C 1 121 ? -36.378 21.386 27.922 1.00 19.45 121 GLU C CA 1
ATOM 3070 C C . GLU C 1 121 ? -37.422 20.299 27.753 1.00 21.83 121 GLU C C 1
ATOM 3071 O O . GLU C 1 121 ? -37.503 19.678 26.686 1.00 23.86 121 GLU C O 1
ATOM 3077 N N . ALA C 1 122 ? -38.202 20.051 28.798 1.00 18.43 122 ALA C N 1
ATOM 3078 C CA . ALA C 1 122 ? -39.193 18.975 28.761 1.00 18.90 122 ALA C CA 1
ATOM 3079 C C . ALA C 1 122 ? -40.548 19.584 29.053 1.00 25.13 122 ALA C C 1
ATOM 3080 O O . ALA C 1 122 ? -40.722 20.224 30.094 1.00 24.74 122 ALA C O 1
ATOM 3082 N N . THR C 1 123 ? -41.509 19.442 28.135 1.00 23.28 123 THR C N 1
ATOM 3083 C CA . THR C 1 123 ? -42.808 20.038 28.374 1.00 25.30 123 THR C CA 1
ATOM 3084 C C . THR C 1 123 ? -43.928 19.043 28.114 1.00 26.02 123 THR C C 1
ATOM 3085 O O . THR C 1 123 ? -43.753 18.088 27.373 1.00 29.28 123 THR C O 1
ATOM 3089 N N . LYS C 1 124 ? -45.076 19.279 28.754 1.00 28.17 124 LYS C N 1
ATOM 3090 C CA . LYS C 1 124 ? -46.215 18.389 28.566 1.00 30.38 124 LYS C CA 1
ATOM 3091 C C . LYS C 1 124 ? -46.749 18.514 27.156 1.00 35.16 124 LYS C C 1
ATOM 3092 O O . LYS C 1 124 ? -46.826 19.613 26.611 1.00 36.87 124 LYS C O 1
ATOM 3098 N N . ILE C 1 125 ? -47.222 17.398 26.607 1.00 34.69 125 ILE C N 1
ATOM 3099 C CA . ILE C 1 125 ? -47.843 17.377 25.290 1.00 52.53 125 ILE C CA 1
ATOM 3100 C C . ILE C 1 125 ? -48.631 16.078 25.133 1.00 61.45 125 ILE C C 1
ATOM 3101 O O . ILE C 1 125 ? -49.622 15.868 25.821 1.00 73.75 125 ILE C O 1
ATOM 3106 N N . LYS D 1 1 ? -50.082 20.465 15.082 1.00 69.57 1 LYS D N 1
ATOM 3107 C CA . LYS D 1 1 ? -50.060 20.349 16.536 1.00 66.50 1 LYS D CA 1
ATOM 3108 C C . LYS D 1 1 ? -50.393 18.901 16.949 1.00 73.16 1 LYS D C 1
ATOM 3109 O O . LYS D 1 1 ? -49.518 18.040 16.911 1.00 57.77 1 LYS D O 1
ATOM 3115 N N . LYS D 1 2 ? -51.640 18.636 17.350 1.00 58.41 2 LYS D N 1
ATOM 3116 C CA . LYS D 1 2 ? -52.102 17.289 17.679 1.00 56.98 2 LYS D CA 1
ATOM 3117 C C . LYS D 1 2 ? -53.292 16.959 16.793 1.00 52.55 2 LYS D C 1
ATOM 3118 O O . LYS D 1 2 ? -54.154 17.812 16.571 1.00 63.67 2 LYS D O 1
ATOM 3124 N N . ILE D 1 3 ? -53.348 15.732 16.276 1.00 48.97 3 ILE D N 1
ATOM 3125 C CA . ILE D 1 3 ? -54.519 15.299 15.524 1.00 46.01 3 ILE D CA 1
ATOM 3126 C C . ILE D 1 3 ? -54.983 13.948 16.053 1.00 44.19 3 ILE D C 1
ATOM 3127 O O . ILE D 1 3 ? -54.239 13.220 16.707 1.00 44.67 3 ILE D O 1
ATOM 3132 N N . LYS D 1 4 ? -56.245 13.635 15.783 1.00 41.69 4 LYS D N 1
ATOM 3133 C CA . LYS D 1 4 ? -56.800 12.306 15.957 1.00 41.77 4 LYS D CA 1
ATOM 3134 C C . LYS D 1 4 ? -56.971 11.666 14.584 1.00 43.73 4 LYS D C 1
ATOM 3135 O O . LYS D 1 4 ? -57.501 12.309 13.663 1.00 40.21 4 LYS D O 1
ATOM 3141 N N . LEU D 1 5 ? -56.519 10.420 14.460 1.00 34.97 5 LEU D N 1
ATOM 3142 C CA . LEU D 1 5 ? -56.607 9.664 13.207 1.00 34.92 5 LEU D CA 1
ATOM 3143 C C . LEU D 1 5 ? -57.939 8.956 13.063 1.00 47.98 5 LEU D C 1
ATOM 3144 O O . LEU D 1 5 ? -58.391 8.287 13.995 1.00 45.16 5 LEU D O 1
ATOM 3149 N N . ASN D 1 6 ? -58.555 9.101 11.885 1.00 39.07 6 ASN D N 1
ATOM 3150 C CA . ASN D 1 6 ? -59.697 8.297 11.463 1.00 49.91 6 ASN D CA 1
ATOM 3151 C C . ASN D 1 6 ? -59.256 7.418 10.299 1.00 47.98 6 ASN D C 1
ATOM 3152 O O . ASN D 1 6 ? -58.769 7.931 9.292 1.00 46.71 6 ASN D O 1
ATOM 3157 N N . ILE D 1 7 ? -59.432 6.107 10.432 1.00 41.81 7 ILE D N 1
ATOM 3158 C CA . ILE D 1 7 ? -59.215 5.191 9.310 1.00 33.30 7 ILE D CA 1
ATOM 3159 C C . ILE D 1 7 ? -60.430 5.254 8.381 1.00 42.01 7 ILE D C 1
ATOM 3160 O O . ILE D 1 7 ? -61.524 4.816 8.743 1.00 40.24 7 ILE D O 1
ATOM 3165 N N . LYS D 1 8 ? -60.244 5.778 7.176 1.00 36.27 8 LYS D N 1
ATOM 3166 C CA . LYS D 1 8 ? -61.318 5.738 6.202 1.00 33.35 8 LYS D CA 1
ATOM 3167 C C . LYS D 1 8 ? -61.282 4.458 5.371 1.00 43.22 8 LYS D C 1
ATOM 3168 O O . LYS D 1 8 ? -62.340 3.919 5.034 1.00 41.76 8 LYS D O 1
ATOM 3174 N N . GLU D 1 9 ? -60.100 3.928 5.092 1.00 32.94 9 GLU D N 1
ATOM 3175 C CA . GLU D 1 9 ? -59.918 2.705 4.318 1.00 35.35 9 GLU D CA 1
ATOM 3176 C C . GLU D 1 9 ? -58.693 1.964 4.841 1.00 31.24 9 GLU D C 1
ATOM 3177 O O . GLU D 1 9 ? -57.678 2.579 5.191 1.00 29.33 9 GLU D O 1
ATOM 3183 N N . PHE D 1 10 ? -58.803 0.634 4.918 1.00 31.80 10 PHE D N 1
ATOM 3184 C CA . PHE D 1 10 ? -57.711 -0.209 5.400 1.00 32.40 10 PHE D CA 1
ATOM 3185 C C . PHE D 1 10 ? -57.922 -1.558 4.734 1.00 40.55 10 PHE D C 1
ATOM 3186 O O . PHE D 1 10 ? -58.956 -2.199 4.945 1.00 33.79 10 PHE D O 1
ATOM 3194 N N . LYS D 1 11 ? -56.995 -1.952 3.872 1.00 31.02 11 LYS D N 1
ATOM 3195 C CA . LYS D 1 11 ? -57.061 -3.252 3.230 1.00 32.52 11 LYS D CA 1
ATOM 3196 C C . LYS D 1 11 ? -55.667 -3.846 3.256 1.00 31.75 11 LYS D C 1
ATOM 3197 O O . LYS D 1 11 ? -54.735 -3.239 2.702 1.00 30.79 11 LYS D O 1
ATOM 3203 N N . ALA D 1 12 ? -55.542 -5.010 3.896 1.00 29.40 12 ALA D N 1
ATOM 3204 C CA . ALA D 1 12 ? -54.313 -5.789 3.929 1.00 28.27 12 ALA D CA 1
ATOM 3205 C C . ALA D 1 12 ? -54.548 -7.047 3.118 1.00 34.85 12 ALA D C 1
ATOM 3206 O O . ALA D 1 12 ? -55.406 -7.849 3.472 1.00 36.62 12 ALA D O 1
ATOM 3208 N N . THR D 1 13 ? -53.806 -7.208 2.033 1.00 27.14 13 THR D N 1
ATOM 3209 C CA . THR D 1 13 ? -53.953 -8.315 1.089 1.00 29.72 13 THR D CA 1
ATOM 3210 C C . THR D 1 13 ? -52.605 -8.985 0.889 1.00 29.31 13 THR D C 1
ATOM 3211 O O . THR D 1 13 ? -51.560 -8.465 1.285 1.00 27.86 13 THR D O 1
ATOM 3215 N N . ALA D 1 14 ? -52.619 -10.181 0.305 1.00 28.59 14 ALA D N 1
ATOM 3216 C CA . ALA D 1 14 ? -51.346 -10.844 0.096 1.00 25.43 14 ALA D CA 1
ATOM 3217 C C . ALA D 1 14 ? -51.478 -11.853 -1.030 1.00 27.42 14 ALA D C 1
ATOM 3218 O O . ALA D 1 14 ? -52.590 -12.234 -1.431 1.00 30.51 14 ALA D O 1
ATOM 3220 N N . GLU D 1 15 ? -50.328 -12.297 -1.525 1.00 25.18 15 GLU D N 1
ATOM 3221 C CA . GLU D 1 15 ? -50.304 -13.298 -2.583 1.00 29.58 15 GLU D CA 1
ATOM 3222 C C . GLU D 1 15 ? -49.173 -14.268 -2.341 1.00 26.41 15 GLU D C 1
ATOM 3223 O O . GLU D 1 15 ? -48.063 -13.856 -2.014 1.00 27.93 15 GLU D O 1
ATOM 3229 N N . GLY D 1 16 ? -49.476 -15.562 -2.506 1.00 29.37 16 GLY D N 1
ATOM 3230 C CA . GLY D 1 16 ? -48.450 -16.568 -2.516 1.00 27.79 16 GLY D CA 1
ATOM 3231 C C . GLY D 1 16 ? -47.960 -17.019 -1.161 1.00 23.22 16 GLY D C 1
ATOM 3232 O O . GLY D 1 16 ? -47.010 -17.808 -1.111 1.00 31.33 16 GLY D O 1
ATOM 3233 N N . LEU D 1 17 ? -48.577 -16.571 -0.083 1.00 25.08 17 LEU D N 1
ATOM 3234 C CA . LEU D 1 17 ? -48.019 -16.780 1.249 1.00 24.96 17 LEU D CA 1
ATOM 3235 C C . LEU D 1 17 ? -48.214 -18.212 1.729 1.00 29.39 17 LEU D C 1
ATOM 3236 O O . LEU D 1 17 ? -49.185 -18.889 1.383 1.00 29.53 17 LEU D O 1
ATOM 3241 N N . SER D 1 18 ? -47.269 -18.669 2.523 1.00 24.90 18 SER D N 1
ATOM 3242 C CA . SER D 1 18 ? -47.461 -19.926 3.248 1.00 28.09 18 SER D CA 1
ATOM 3243 C C . SER D 1 18 ? -48.417 -19.676 4.409 1.00 26.10 18 SER D C 1
ATOM 3244 O O . SER D 1 18 ? -48.688 -18.519 4.763 1.00 27.27 18 SER D O 1
ATOM 3247 N N . PRO D 1 19 ? -48.971 -20.727 5.001 1.00 27.12 19 PRO D N 1
ATOM 3248 C CA . PRO D 1 19 ? -50.003 -20.497 6.028 1.00 24.19 19 PRO D CA 1
ATOM 3249 C C . PRO D 1 19 ? -49.478 -19.719 7.228 1.00 24.22 19 PRO D C 1
ATOM 3250 O O . PRO D 1 19 ? -50.211 -18.889 7.786 1.00 24.46 19 PRO D O 1
ATOM 3254 N N . GLU D 1 20 ? -48.225 -19.958 7.645 1.00 25.47 20 GLU D N 1
ATOM 3255 C CA . GLU D 1 20 ? -47.718 -19.242 8.814 1.00 24.63 20 GLU D CA 1
ATOM 3256 C C . GLU D 1 20 ? -47.390 -17.798 8.444 1.00 23.53 20 GLU D C 1
ATOM 3257 O O . GLU D 1 20 ? -47.559 -16.890 9.278 1.00 23.95 20 GLU D O 1
ATOM 3263 N N . GLU D 1 21 ? -47.017 -17.556 7.189 1.00 21.67 21 GLU D N 1
ATOM 3264 C CA . GLU D 1 21 ? -46.820 -16.162 6.752 1.00 24.00 21 GLU D CA 1
ATOM 3265 C C . GLU D 1 21 ? -48.128 -15.409 6.696 1.00 22.11 21 GLU D C 1
ATOM 3266 O O . GLU D 1 21 ? -48.194 -14.231 7.094 1.00 20.89 21 GLU D O 1
ATOM 3272 N N . LYS D 1 22 ? -49.177 -16.080 6.223 1.00 22.95 22 LYS D N 1
ATOM 3273 C CA . LYS D 1 22 ? -50.492 -15.466 6.138 1.00 23.68 22 LYS D CA 1
ATOM 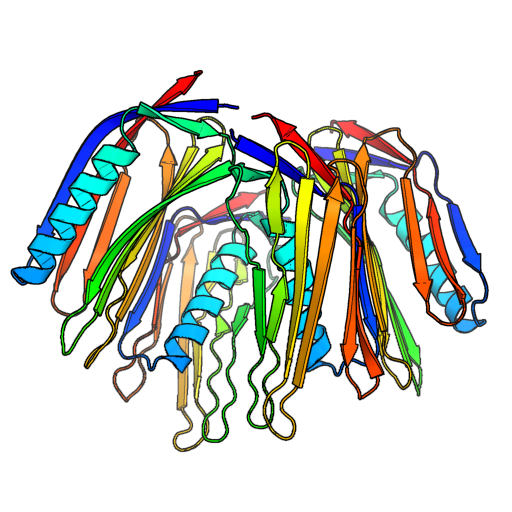3274 C C . LYS D 1 22 ? -51.060 -15.213 7.520 1.00 28.13 22 LYS D C 1
ATOM 3275 O O . LYS D 1 22 ? -51.662 -14.163 7.767 1.00 25.04 22 LYS D O 1
ATOM 3281 N N . GLU D 1 23 ? -50.810 -16.122 8.463 1.00 22.67 23 GLU D N 1
ATOM 3282 C CA . GLU D 1 23 ? -51.306 -15.894 9.808 1.00 24.14 23 GLU D CA 1
ATOM 3283 C C . GLU D 1 23 ? -50.598 -14.706 10.442 1.00 21.06 23 GLU D C 1
ATOM 3284 O O . GLU D 1 23 ? -51.228 -13.889 11.140 1.00 23.92 23 GLU D O 1
ATOM 3290 N N . LEU D 1 24 ? -49.286 -14.612 10.229 1.00 23.06 24 LEU D N 1
ATOM 3291 C CA . LEU D 1 24 ? -48.552 -13.486 10.799 1.00 19.32 24 LEU D CA 1
ATOM 3292 C C . LEU D 1 24 ? -49.030 -12.161 10.190 1.00 17.94 24 LEU D C 1
ATOM 3293 O O . LEU D 1 24 ? -49.267 -11.180 10.908 1.00 20.90 24 LEU D O 1
ATOM 3298 N N . TRP D 1 25 ? -49.207 -12.144 8.895 1.00 17.81 25 TRP D N 1
ATOM 3299 C CA . TRP D 1 25 ? -49.628 -10.907 8.218 1.00 19.29 25 TRP D CA 1
ATOM 3300 C C . TRP D 1 25 ? -51.020 -10.474 8.673 1.00 21.12 25 TRP D C 1
ATOM 3301 O O . TRP D 1 25 ? -51.236 -9.296 8.971 1.00 22.65 25 TRP D O 1
ATOM 3312 N N . ASP D 1 26 ? -51.949 -11.422 8.824 1.00 23.40 26 ASP D N 1
ATOM 3313 C CA . ASP D 1 26 ? -53.268 -11.100 9.377 1.00 22.34 26 ASP D CA 1
ATOM 3314 C C . ASP D 1 26 ? -53.193 -10.548 10.785 1.00 24.58 26 ASP D C 1
ATOM 3315 O O . ASP D 1 26 ? -53.939 -9.626 11.140 1.00 26.35 26 ASP D O 1
ATOM 3320 N N . LYS D 1 27 ? -52.371 -11.165 11.638 1.00 23.65 27 LYS D N 1
ATOM 3321 C CA . LYS D 1 27 ? -52.240 -10.703 13.011 1.00 25.00 27 LYS D CA 1
ATOM 3322 C C . LYS D 1 27 ? -51.671 -9.294 13.038 1.00 25.77 27 LYS D C 1
ATOM 3323 O O . LYS D 1 27 ? -52.150 -8.430 13.793 1.00 28.50 27 LYS D O 1
ATOM 3329 N N . PHE D 1 28 ? -50.635 -9.068 12.228 1.00 21.81 28 PHE D N 1
ATOM 3330 C CA . PHE D 1 28 ? -50.033 -7.750 12.101 1.00 21.45 28 PHE D CA 1
ATOM 3331 C C . PHE D 1 28 ? -51.074 -6.732 11.654 1.00 25.52 28 PHE D C 1
ATOM 3332 O O . PHE D 1 28 ? -51.183 -5.642 12.217 1.00 22.09 28 PHE D O 1
ATOM 3340 N N . ALA D 1 29 ? -51.851 -7.081 10.633 1.00 22.25 29 ALA D N 1
ATOM 3341 C CA . ALA D 1 29 ? -52.836 -6.148 10.085 1.00 26.52 29 ALA D CA 1
ATOM 3342 C C . ALA D 1 29 ? -53.874 -5.772 11.114 1.00 29.76 29 ALA D C 1
ATOM 3343 O O . ALA D 1 29 ? -54.242 -4.590 11.225 1.00 27.16 29 ALA D O 1
ATOM 3345 N N . GLU D 1 30 ? -54.376 -6.767 11.873 1.00 27.11 30 GLU D N 1
ATOM 3346 C CA . GLU D 1 30 ? -55.374 -6.475 12.904 1.00 27.66 30 GLU D CA 1
ATOM 3347 C C . GLU D 1 30 ? -54.794 -5.585 13.984 1.00 33.55 30 GLU D C 1
ATOM 3348 O O . GLU D 1 30 ? -55.464 -4.643 14.443 1.00 32.06 30 GLU D O 1
ATOM 3354 N N . LYS D 1 31 ? -53.546 -5.858 14.390 1.00 31.44 31 LYS D N 1
ATOM 3355 C CA . LYS D 1 31 ? -52.882 -5.043 15.403 1.00 32.12 31 LYS D CA 1
ATOM 3356 C C . LYS D 1 31 ? -52.698 -3.614 14.915 1.00 25.43 31 LYS D C 1
ATOM 3357 O O . LYS D 1 31 ? -52.916 -2.663 15.681 1.00 30.36 31 LYS D O 1
ATOM 3363 N N . LEU D 1 32 ? -52.253 -3.456 13.662 1.00 24.88 32 LEU D N 1
ATOM 3364 C CA . LEU D 1 32 ? -52.064 -2.117 13.089 1.00 28.24 32 LEU D CA 1
ATOM 3365 C C . LEU D 1 32 ? -53.382 -1.340 13.039 1.00 28.00 32 LEU D C 1
ATOM 3366 O O . LEU D 1 32 ? -53.442 -0.172 13.444 1.00 25.93 32 LEU D O 1
ATOM 3371 N N . LYS D 1 33 ? -54.442 -1.952 12.512 1.00 26.59 33 LYS D N 1
ATOM 3372 C CA . LYS D 1 33 ? -55.748 -1.276 12.502 1.00 31.41 33 LYS D CA 1
ATOM 3373 C C . LYS D 1 33 ? -56.167 -0.821 13.899 1.00 34.65 33 LYS D C 1
ATOM 3374 O O . LYS D 1 33 ? -56.593 0.330 14.082 1.00 33.06 33 LYS D O 1
ATOM 3380 N N . LYS D 1 34 ? -56.114 -1.739 14.876 1.00 28.01 34 LYS D N 1
ATOM 3381 C CA . LYS D 1 34 ? -56.308 -1.447 16.303 1.00 34.79 34 LYS D CA 1
ATOM 3382 C C . LYS D 1 34 ? -55.602 -0.162 16.697 1.00 36.30 34 LYS D C 1
ATOM 3383 O O . LYS D 1 34 ? -56.181 0.728 17.324 1.00 36.39 34 LYS D O 1
ATOM 3389 N N . GLU D 1 35 ? -54.286 -0.137 16.447 1.00 30.80 35 GLU D N 1
ATOM 3390 C CA . GLU D 1 35 ? -53.473 0.949 16.984 1.00 40.10 35 GLU D CA 1
ATOM 3391 C C . GLU D 1 35 ? -53.793 2.263 16.301 1.00 26.79 35 GLU D C 1
ATOM 3392 O O . GLU D 1 35 ? -53.866 3.313 16.958 1.00 32.93 35 GLU D O 1
ATOM 3398 N N . LEU D 1 36 ? -53.999 2.230 14.985 1.00 25.97 36 LEU D N 1
ATOM 3399 C CA . LEU D 1 36 ? -54.232 3.481 14.245 1.00 26.15 36 LEU D CA 1
ATOM 3400 C C . LEU D 1 36 ? -55.634 4.052 14.520 1.00 31.27 36 LEU D C 1
ATOM 3401 O O . LEU D 1 36 ? -55.845 5.268 14.448 1.00 31.66 36 LEU D O 1
ATOM 3406 N N . ASN D 1 37 ? -56.624 3.208 14.781 1.00 30.28 37 ASN D N 1
ATOM 3407 C CA . ASN D 1 37 ? -57.989 3.719 14.855 1.00 30.61 37 ASN D CA 1
ATOM 3408 C C . ASN D 1 37 ? -58.157 4.657 16.050 1.00 31.12 37 ASN D C 1
ATOM 3409 O O . ASN D 1 37 ? -57.937 4.255 17.194 1.00 36.73 37 ASN D O 1
ATOM 3414 N N . ASN D 1 38 ? -58.556 5.903 15.780 1.00 32.40 38 ASN D N 1
ATOM 3415 C CA . ASN D 1 38 ? -58.786 6.913 16.799 1.00 32.25 38 ASN D CA 1
ATOM 3416 C C . ASN D 1 38 ? -57.532 7.275 17.584 1.00 40.04 38 ASN D C 1
ATOM 3417 O O . ASN D 1 38 ? -57.639 7.819 18.683 1.00 40.87 38 ASN D O 1
ATOM 3422 N N . LYS D 1 39 ? -56.348 7.001 17.033 1.00 40.09 39 LYS D N 1
ATOM 3423 C CA . LYS D 1 39 ? -55.083 7.345 17.685 1.00 36.31 39 LYS D CA 1
ATOM 3424 C C . LYS D 1 39 ? -54.847 8.854 17.675 1.00 37.30 39 LYS D C 1
ATOM 3425 O O . LYS D 1 39 ? -55.068 9.520 16.662 1.00 33.54 39 LYS D O 1
ATOM 3431 N N . ILE D 1 40 ? -54.355 9.392 18.787 1.00 39.99 40 ILE D N 1
ATOM 3432 C CA . ILE D 1 40 ? -53.928 10.796 18.844 1.00 42.99 40 ILE D CA 1
ATOM 3433 C C . ILE D 1 40 ? -52.426 10.849 18.624 1.00 41.92 40 ILE D C 1
ATOM 3434 O O . ILE D 1 40 ? -51.667 10.171 19.327 1.00 50.71 40 ILE D O 1
ATOM 3439 N N . ILE D 1 41 ? -51.996 11.609 17.610 1.00 39.39 41 ILE D N 1
ATOM 3440 C CA . ILE D 1 41 ? -50.575 11.742 17.280 1.00 40.68 41 ILE D CA 1
ATOM 3441 C C . ILE D 1 41 ? -50.234 13.212 17.265 1.00 49.19 41 ILE D C 1
ATOM 3442 O O . ILE D 1 41 ? -51.010 14.048 16.793 1.00 40.87 41 ILE D O 1
ATOM 3447 N N . ASN D 1 42 ? -49.021 13.495 17.700 1.00 44.77 42 ASN D N 1
ATOM 3448 C CA . ASN D 1 42 ? -48.461 14.824 17.750 1.00 45.01 42 ASN D CA 1
ATOM 3449 C C . ASN D 1 42 ? -47.574 14.999 16.531 1.00 37.06 42 ASN D C 1
ATOM 3450 O O . ASN D 1 42 ? -47.031 14.022 16.000 1.00 37.82 42 ASN D O 1
ATOM 3455 N N . LEU D 1 43 ? -47.472 16.240 16.068 1.00 47.87 43 LEU D N 1
ATOM 3456 C CA . LEU D 1 43 ? -46.515 16.564 15.023 1.00 46.89 43 LEU D CA 1
ATOM 3457 C C . LEU D 1 43 ? -45.154 16.019 15.377 1.00 46.27 43 LEU D C 1
ATOM 3458 O O . LEU D 1 43 ? -44.631 16.313 16.451 1.00 43.87 43 LEU D O 1
ATOM 3463 N N . GLY D 1 44 ? -44.593 15.209 14.479 1.00 43.03 44 GLY D N 1
ATOM 3464 C CA . GLY D 1 44 ? -43.273 14.643 14.665 1.00 49.43 44 GLY D CA 1
ATOM 3465 C C . GLY D 1 44 ? -43.205 13.469 15.610 1.00 44.87 44 GLY D C 1
ATOM 3466 O O . GLY D 1 44 ? -42.097 13.011 15.926 1.00 54.99 44 GLY D O 1
ATOM 3467 N N . GLU D 1 45 ? -44.341 12.978 16.102 1.00 36.57 45 GLU D N 1
ATOM 3468 C CA . GLU D 1 45 ? -44.338 11.721 16.832 1.00 35.54 45 GLU D CA 1
ATOM 3469 C C . GLU D 1 45 ? -44.335 10.592 15.813 1.00 42.80 45 GLU D C 1
ATOM 3470 O O . GLU D 1 45 ? -45.022 10.659 14.791 1.00 38.82 45 GLU D O 1
ATOM 3476 N N . LYS D 1 46 ? -43.510 9.582 16.056 1.00 33.04 46 LYS D N 1
ATOM 3477 C CA . LYS D 1 46 ? -43.453 8.393 15.213 1.00 32.56 46 LYS D CA 1
ATOM 3478 C C . LYS D 1 46 ? -44.093 7.269 15.994 1.00 46.80 46 LYS D C 1
ATOM 3479 O O . LYS D 1 46 ? -43.711 7.010 17.140 1.00 47.44 46 LYS D O 1
ATOM 3485 N N . ILE D 1 47 ? -45.105 6.644 15.427 1.00 30.42 47 ILE D N 1
ATOM 3486 C CA . ILE D 1 47 ? -45.696 5.496 16.086 1.00 31.31 47 ILE D CA 1
ATOM 3487 C C . ILE D 1 47 ? -45.283 4.246 15.332 1.00 30.61 47 ILE D C 1
ATOM 3488 O O . ILE D 1 47 ? -45.174 4.250 14.098 1.00 29.04 47 ILE D O 1
ATOM 3493 N N . GLU D 1 48 ? -44.993 3.204 16.085 1.00 27.46 48 GLU D N 1
ATOM 3494 C CA . GLU D 1 48 ? -44.392 1.991 15.549 1.00 26.82 48 GLU D CA 1
ATOM 3495 C C . GLU D 1 48 ? -45.169 0.786 16.047 1.00 25.75 48 GLU D C 1
ATOM 3496 O O . GLU D 1 48 ? -45.540 0.711 17.224 1.00 31.16 48 GLU D O 1
ATOM 3502 N N . ILE D 1 49 ? -45.409 -0.155 15.156 1.00 22.80 49 ILE D N 1
ATOM 3503 C CA . ILE D 1 49 ? -46.168 -1.377 15.451 1.00 23.88 49 ILE D CA 1
ATOM 3504 C C . ILE D 1 49 ? -45.353 -2.523 14.860 1.00 30.66 49 ILE D C 1
ATOM 3505 O O . ILE D 1 49 ? -44.935 -2.443 13.701 1.00 25.46 49 ILE D O 1
ATOM 3510 N N . GLU D 1 50 ? -45.132 -3.587 15.635 1.00 21.52 50 GLU D N 1
ATOM 3511 C CA . GLU D 1 50 ? -44.332 -4.675 15.086 1.00 20.99 50 GLU D CA 1
ATOM 3512 C C . GLU D 1 50 ? -44.944 -6.006 15.494 1.00 22.79 50 GLU D C 1
ATOM 3513 O O . GLU D 1 50 ? -45.594 -6.118 16.541 1.00 26.61 50 GLU D O 1
ATOM 3519 N N . GLU D 1 51 ? -44.748 -7.015 14.639 1.00 22.58 51 GLU D N 1
ATOM 3520 C CA . GLU D 1 51 ? -45.204 -8.381 14.926 1.00 23.48 51 GLU D CA 1
ATOM 3521 C C . GLU D 1 51 ? -44.153 -9.368 14.435 1.00 19.31 51 GLU D C 1
ATOM 3522 O O . GLU D 1 51 ? -43.574 -9.159 13.373 1.00 21.23 51 GLU D O 1
ATOM 3528 N N . GLU D 1 52 ? -43.836 -10.375 15.255 1.00 19.63 52 GLU D N 1
ATOM 3529 C CA . GLU D 1 52 ? -42.763 -11.286 14.894 1.00 21.56 52 GLU D CA 1
ATOM 3530 C C . GLU D 1 52 ? -43.246 -12.722 15.022 1.00 20.55 52 GLU D C 1
ATOM 3531 O O . GLU D 1 52 ? -44.087 -13.052 15.865 1.00 22.13 52 GLU D O 1
ATOM 3537 N N . LEU D 1 53 ? -42.678 -13.564 14.181 1.00 18.93 53 LEU D N 1
ATOM 3538 C CA . LEU D 1 53 ? -42.864 -15.010 14.283 1.00 19.44 53 LEU D CA 1
ATOM 3539 C C . LEU D 1 53 ? -41.491 -15.642 14.381 1.00 19.16 53 LEU D C 1
ATOM 3540 O O . LEU D 1 53 ? -40.633 -15.400 13.534 1.00 19.50 53 LEU D O 1
ATOM 3545 N N . LYS D 1 54 ? -41.316 -16.472 15.401 1.00 20.07 54 LYS D N 1
ATOM 3546 C CA . LYS D 1 54 ? -40.054 -17.228 15.553 1.00 20.57 54 LYS D CA 1
ATOM 3547 C C . LYS D 1 54 ? -40.366 -18.722 15.382 1.00 20.07 54 LYS D C 1
ATOM 3548 O O . LYS D 1 54 ? -41.311 -19.196 16.008 1.00 23.36 54 LYS D O 1
ATOM 3554 N N . THR D 1 55 ? -39.616 -19.397 14.526 1.00 19.83 55 THR D N 1
ATOM 3555 C CA . THR D 1 55 ? -39.786 -20.836 14.285 1.00 20.10 55 THR D CA 1
ATOM 3556 C C . THR D 1 55 ? -38.423 -21.482 14.499 1.00 20.40 55 THR D C 1
ATOM 3557 O O . THR D 1 55 ? -37.460 -20.763 14.729 1.00 22.36 55 THR D O 1
ATOM 3561 N N . PRO D 1 56 ? -38.319 -22.821 14.515 1.00 21.86 56 PRO D N 1
ATOM 3562 C CA . PRO D 1 56 ? -37.020 -23.519 14.702 1.00 28.23 56 PRO D CA 1
ATOM 3563 C C . PRO D 1 56 ? -36.019 -23.189 13.598 1.00 27.85 56 PRO D C 1
ATOM 3564 O O . PRO D 1 56 ? -34.813 -23.375 13.839 1.00 33.07 56 PRO D O 1
ATOM 3568 N N . THR D 1 57 ? -36.485 -22.709 12.450 1.00 24.36 57 THR D N 1
ATOM 3569 C CA . THR D 1 57 ? -35.593 -22.484 11.293 1.00 27.72 57 THR D CA 1
ATOM 3570 C C . THR D 1 57 ? -35.629 -21.055 10.781 1.00 25.99 57 THR D C 1
ATOM 3571 O O . THR D 1 57 ? -34.734 -20.723 9.999 1.00 26.13 57 THR D O 1
ATOM 3575 N N . LYS D 1 58 ? -36.559 -20.221 11.236 1.00 24.81 58 LYS D N 1
ATOM 3576 C CA . LYS D 1 58 ? -36.753 -18.935 10.586 1.00 25.05 58 LYS D CA 1
ATOM 3577 C C . LYS D 1 58 ? -37.235 -17.931 11.619 1.00 25.24 58 LYS D C 1
ATOM 3578 O O . LYS D 1 58 ? -37.846 -18.313 12.598 1.00 23.93 58 LYS D O 1
ATOM 3584 N N . SER D 1 59 ? -36.986 -16.659 11.398 1.00 20.89 59 SER D N 1
ATOM 3585 C CA . SER D 1 59 ? -37.805 -15.648 12.054 1.00 19.71 59 SER D CA 1
ATOM 3586 C C . SER D 1 59 ? -38.259 -14.633 11.029 1.00 20.73 59 SER D C 1
ATOM 3587 O O . SER D 1 59 ? -37.546 -14.356 10.052 1.00 21.72 59 SER D O 1
ATOM 3590 N N . ILE D 1 60 ? -39.468 -14.101 11.220 1.00 17.28 60 ILE D N 1
ATOM 3591 C CA . ILE D 1 60 ? -40.024 -13.106 10.307 1.00 17.84 60 ILE D CA 1
ATOM 3592 C C . ILE D 1 60 ? -40.508 -11.978 11.189 1.00 22.23 60 ILE D C 1
ATOM 3593 O O . ILE D 1 60 ? -41.290 -12.218 12.103 1.00 20.84 60 ILE D O 1
ATOM 3598 N N . LYS D 1 61 ? -40.038 -10.763 10.947 1.00 18.31 61 LYS D N 1
ATOM 3599 C CA . LYS D 1 61 ? -40.495 -9.597 11.696 1.00 18.84 61 LYS D CA 1
ATOM 3600 C C . LYS D 1 61 ? -41.105 -8.596 10.717 1.00 19.70 61 LYS D C 1
ATOM 3601 O O . LYS D 1 61 ? -40.479 -8.254 9.699 1.00 19.61 61 LYS D O 1
ATOM 3607 N N . ILE D 1 62 ? -42.316 -8.122 11.017 1.00 17.62 62 ILE D N 1
ATOM 3608 C CA . ILE D 1 62 ? -42.978 -7.105 10.198 1.00 21.91 62 ILE D CA 1
ATOM 3609 C C . ILE D 1 62 ? -43.105 -5.842 11.037 1.00 22.60 62 ILE D C 1
ATOM 3610 O O . ILE D 1 62 ? -43.622 -5.894 12.171 1.00 21.95 62 ILE D O 1
ATOM 3615 N N . THR D 1 63 ? -42.654 -4.696 10.484 1.00 19.89 63 THR D N 1
ATOM 3616 C CA . THR D 1 63 ? -42.663 -3.466 11.258 1.00 23.08 63 THR D CA 1
ATOM 3617 C C . THR D 1 63 ? -43.383 -2.395 10.437 1.00 24.22 63 THR D C 1
ATOM 3618 O O . THR D 1 63 ? -43.170 -2.285 9.227 1.00 22.68 63 THR D O 1
ATOM 3622 N N . PHE D 1 64 ? -44.237 -1.605 11.080 1.00 22.02 64 PHE D N 1
ATOM 3623 C CA . PHE D 1 64 ? -44.855 -0.452 10.426 1.00 22.96 64 PHE D CA 1
ATOM 3624 C C . PHE D 1 64 ? -44.601 0.787 11.269 1.00 24.02 64 PHE D C 1
ATOM 3625 O O . PHE D 1 64 ? -44.736 0.753 12.495 1.00 25.14 64 PHE D O 1
ATOM 3633 N N . SER D 1 65 ? -44.266 1.891 10.630 1.00 20.37 65 SER D N 1
ATOM 3634 C CA . SER D 1 65 ? -44.261 3.139 11.373 1.00 23.38 65 SER D CA 1
ATOM 3635 C C . SER D 1 65 ? -45.004 4.220 10.608 1.00 23.77 65 SER D C 1
ATOM 3636 O O . SER D 1 65 ? -45.097 4.210 9.373 1.00 22.90 65 SER D O 1
ATOM 3639 N N . LEU D 1 66 ? -45.548 5.133 11.387 1.00 21.39 66 LEU D N 1
ATOM 3640 C CA . LEU D 1 66 ? -46.261 6.283 10.852 1.00 22.65 66 LEU D CA 1
ATOM 3641 C C . LEU D 1 66 ? -45.791 7.520 11.572 1.00 28.68 66 LEU D C 1
ATOM 3642 O O . LEU D 1 66 ? -45.812 7.575 12.810 1.00 30.52 66 LEU D O 1
ATOM 3647 N N . GLU D 1 67 ? -45.444 8.542 10.801 1.00 25.26 67 GLU D N 1
ATOM 3648 C CA . GLU D 1 67 ? -45.014 9.816 11.360 1.00 33.18 67 GLU D CA 1
ATOM 3649 C C . GLU D 1 67 ? -45.837 10.927 10.739 1.00 29.29 67 GLU D C 1
ATOM 3650 O O . GLU D 1 67 ? -46.066 10.935 9.525 1.00 29.67 67 GLU D O 1
ATOM 3656 N N . LEU D 1 68 ? -46.297 11.854 11.566 1.00 30.58 68 LEU D N 1
ATOM 3657 C CA . LEU D 1 68 ? -46.922 13.066 11.074 1.00 32.59 68 LEU D CA 1
ATOM 3658 C C . LEU D 1 68 ? -45.806 14.076 10.851 1.00 36.36 68 LEU D C 1
ATOM 3659 O O . LEU D 1 68 ? -45.240 14.595 11.813 1.00 41.41 68 LEU D O 1
ATOM 3664 N N . VAL D 1 69 ? -45.466 14.335 9.594 1.00 37.69 69 VAL D N 1
ATOM 3665 C CA . VAL D 1 69 ? -44.307 15.189 9.338 1.00 48.62 69 VAL D CA 1
ATOM 3666 C C . VAL D 1 69 ? -44.714 16.657 9.174 1.00 41.18 69 VAL D C 1
ATOM 3667 O O . VAL D 1 69 ? -43.943 17.558 9.523 1.00 49.11 69 VAL D O 1
ATOM 3671 N N . SER D 1 70 ? -45.919 16.919 8.670 1.00 41.81 70 SER D N 1
ATOM 3672 C CA . SER D 1 70 ? -46.402 18.268 8.457 1.00 50.57 70 SER D CA 1
ATOM 3673 C C . SER D 1 70 ? -47.915 18.235 8.628 1.00 49.84 70 SER D C 1
ATOM 3674 O O . SER D 1 70 ? -48.496 17.169 8.863 1.00 44.93 70 SER D O 1
ATOM 3677 N N . GLU D 1 71 ? -48.547 19.408 8.491 1.00 44.50 71 GLU D N 1
ATOM 3678 C CA . GLU D 1 71 ? -49.944 19.596 8.864 1.00 67.30 71 GLU D CA 1
ATOM 3679 C C . GLU D 1 71 ? -50.848 18.419 8.501 1.00 68.09 71 GLU D C 1
ATOM 3680 O O . GLU D 1 71 ? -51.489 17.819 9.377 1.00 62.91 71 GLU D O 1
ATOM 3686 N N . ASP D 1 72 ? -50.946 18.099 7.213 1.00 39.98 72 ASP D N 1
ATOM 3687 C CA . ASP D 1 72 ? -51.730 16.949 6.775 1.00 38.11 72 ASP D CA 1
ATOM 3688 C C . ASP D 1 72 ? -50.876 16.030 5.940 1.00 40.08 72 ASP D C 1
ATOM 3689 O O . ASP D 1 72 ? -51.304 15.505 4.910 1.00 47.00 72 ASP D O 1
ATOM 3694 N N . THR D 1 73 ? -49.673 15.769 6.414 1.00 36.88 73 THR D N 1
ATOM 3695 C CA . THR D 1 73 ? -48.747 14.982 5.622 1.00 32.27 73 THR D CA 1
ATOM 3696 C C . THR D 1 73 ? -48.081 13.927 6.486 1.00 30.46 73 THR D C 1
ATOM 3697 O O . THR D 1 73 ? -47.545 14.242 7.550 1.00 36.11 73 THR D O 1
ATOM 3701 N N . PHE D 1 74 ? -48.130 12.679 6.020 1.00 28.00 74 PHE D N 1
ATOM 3702 C CA . PHE D 1 74 ? -47.638 11.524 6.735 1.00 26.21 74 PHE D CA 1
ATOM 3703 C C . PHE D 1 74 ? -46.482 10.913 5.979 1.00 25.41 74 PHE D C 1
ATOM 3704 O O . PHE D 1 74 ? -46.409 11.015 4.759 1.00 28.28 74 PHE D O 1
ATOM 3712 N N . LYS D 1 75 ? -45.651 10.186 6.730 1.00 24.64 75 LYS D N 1
ATOM 3713 C CA . LYS D 1 75 ? -44.644 9.286 6.186 1.00 26.12 75 LYS D CA 1
ATOM 3714 C C . LYS D 1 75 ? -44.882 7.929 6.800 1.00 24.03 75 LYS D C 1
ATOM 3715 O O . LYS D 1 75 ? -44.928 7.819 8.032 1.00 24.91 75 LYS D O 1
ATOM 3721 N N . ALA D 1 76 ? -45.131 6.900 5.966 1.00 22.02 76 ALA D N 1
ATOM 3722 C CA . ALA D 1 76 ? -45.334 5.569 6.481 1.00 20.38 76 ALA D CA 1
ATOM 3723 C C . ALA D 1 76 ? -44.198 4.694 6.010 1.00 21.06 76 ALA D C 1
ATOM 3724 O O . ALA D 1 76 ? -43.709 4.864 4.882 1.00 23.08 76 ALA D O 1
ATOM 3726 N N . THR D 1 77 ? -43.797 3.744 6.871 1.00 21.98 77 THR D N 1
ATOM 3727 C CA . THR D 1 77 ? -42.754 2.786 6.515 1.00 20.46 77 THR D CA 1
ATOM 3728 C C . THR D 1 77 ? -43.293 1.398 6.790 1.00 21.24 77 THR D C 1
ATOM 3729 O O . THR D 1 77 ? -43.847 1.138 7.868 1.00 23.17 77 THR D O 1
ATOM 3733 N N . LEU D 1 78 ? -43.121 0.500 5.832 1.00 19.55 78 LEU D N 1
ATOM 3734 C CA . LEU D 1 78 ? -43.445 -0.914 6.039 1.00 17.03 78 LEU D CA 1
ATOM 3735 C C . LEU D 1 78 ? -42.154 -1.705 5.797 1.00 17.38 78 LEU D C 1
ATOM 3736 O O . LEU D 1 78 ? -41.518 -1.541 4.766 1.00 20.19 78 LEU D O 1
ATOM 3741 N N . LYS D 1 79 ? -41.799 -2.587 6.746 1.00 17.95 79 LYS D N 1
ATOM 3742 C CA . LYS D 1 79 ? -40.540 -3.318 6.648 1.00 20.46 79 LYS D CA 1
ATOM 3743 C C . LYS D 1 79 ? -40.777 -4.773 6.986 1.00 18.20 79 LYS D C 1
ATOM 3744 O O . LYS D 1 79 ? -41.511 -5.098 7.907 1.00 21.55 79 LYS D O 1
ATOM 3750 N N . LEU D 1 80 ? -40.118 -5.634 6.224 1.00 16.55 80 LEU D N 1
ATOM 3751 C CA . LEU D 1 80 ? -40.200 -7.068 6.507 1.00 18.67 80 LEU D CA 1
ATOM 3752 C C . LEU D 1 80 ? -38.785 -7.589 6.575 1.00 18.57 80 LEU D C 1
ATOM 3753 O O . LEU D 1 80 ? -37.989 -7.309 5.672 1.00 19.52 80 LEU D O 1
ATOM 3758 N N . GLU D 1 81 ? -38.487 -8.420 7.585 1.00 18.22 81 GLU D N 1
ATOM 3759 C CA A GLU D 1 81 ? -37.170 -9.032 7.712 0.50 20.87 81 GLU D CA 1
ATOM 3760 C CA B GLU D 1 81 ? -37.176 -9.039 7.717 0.50 20.90 81 GLU D CA 1
ATOM 3761 C C . GLU D 1 81 ? -37.366 -10.534 7.919 1.00 20.73 81 GLU D C 1
ATOM 3762 O O . GLU D 1 81 ? -38.097 -10.941 8.830 1.00 19.92 81 GLU D O 1
ATOM 3773 N N . ILE D 1 82 ? -36.686 -11.353 7.112 1.00 18.94 82 ILE D N 1
ATOM 3774 C CA . ILE D 1 82 ? -36.700 -12.806 7.319 1.00 20.72 82 ILE D CA 1
ATOM 3775 C C . ILE D 1 82 ? -35.263 -13.231 7.566 1.00 24.06 82 ILE D C 1
ATOM 3776 O O . ILE D 1 82 ? -34.365 -12.976 6.733 1.00 26.81 82 ILE D O 1
ATOM 3781 N N . LYS D 1 83 ? -35.050 -13.910 8.702 1.00 24.69 83 LYS D N 1
ATOM 3782 C CA . LYS D 1 83 ? -33.758 -14.453 9.089 1.00 24.91 83 LYS D CA 1
ATOM 3783 C C . LYS D 1 83 ? -33.832 -15.973 9.102 1.00 27.29 83 LYS D C 1
ATOM 3784 O O . LYS D 1 83 ? -34.844 -16.566 9.479 1.00 29.80 83 LYS D O 1
ATOM 3790 N N . GLY D 1 84 ? -32.793 -16.602 8.656 1.00 32.37 84 GLY D N 1
ATOM 3791 C CA . GLY D 1 84 ? -32.798 -18.063 8.737 1.00 30.26 84 GLY D CA 1
ATOM 3792 C C . GLY D 1 84 ? -31.878 -18.622 7.678 1.00 66.96 84 GLY D C 1
ATOM 3793 O O . GLY D 1 84 ? -30.772 -18.108 7.497 1.00 72.03 84 GLY D O 1
ATOM 3794 N N . LYS D 1 85 ? -32.359 -19.651 6.987 1.00 64.31 85 LYS D N 1
ATOM 3795 C CA . LYS D 1 85 ? -31.571 -20.242 5.919 1.00 89.27 85 LYS D CA 1
ATOM 3796 C C . LYS D 1 85 ? -31.486 -19.308 4.720 1.00 91.05 85 LYS D C 1
ATOM 3797 O O . LYS D 1 85 ? -30.466 -19.278 4.018 1.00 95.58 85 LYS D O 1
ATOM 3803 N N . GLU D 1 86 ? -32.530 -18.520 4.479 1.00 65.32 86 GLU D N 1
ATOM 3804 C CA . GLU D 1 86 ? -32.502 -17.583 3.365 1.00 74.98 86 GLU D CA 1
ATOM 3805 C C . GLU D 1 86 ? -33.125 -16.257 3.790 1.00 75.41 86 GLU D C 1
ATOM 3806 O O . GLU D 1 86 ? -34.315 -16.127 4.098 1.00 45.81 86 GLU D O 1
ATOM 3812 N N . THR D 1 87 ? -32.264 -15.276 3.849 1.00 44.21 87 THR D N 1
ATOM 3813 C CA . THR D 1 87 ? -32.554 -14.007 4.470 1.00 33.39 87 THR D CA 1
ATOM 3814 C C . THR D 1 87 ? -32.969 -12.983 3.434 1.00 31.46 87 THR D C 1
ATOM 3815 O O . THR D 1 87 ? -32.585 -13.036 2.253 1.00 35.32 87 THR D O 1
ATOM 3819 N N . ILE D 1 88 ? -33.838 -12.104 3.880 1.00 29.39 88 ILE D N 1
ATOM 3820 C CA . ILE D 1 88 ? -34.225 -10.948 3.073 1.00 27.80 88 ILE D CA 1
ATOM 3821 C C . ILE D 1 88 ? -34.604 -9.851 4.035 1.00 25.44 88 ILE D C 1
ATOM 3822 O O . ILE D 1 88 ? -35.173 -10.089 5.105 1.00 25.47 88 ILE D O 1
ATOM 3827 N N . VAL D 1 89 ? -34.315 -8.620 3.642 1.00 24.00 89 VAL D N 1
ATOM 3828 C CA . VAL D 1 89 ? -34.856 -7.461 4.321 1.00 22.25 89 VAL D CA 1
ATOM 3829 C C . VAL D 1 89 ? -35.358 -6.511 3.258 1.00 21.50 89 VAL D C 1
ATOM 3830 O O . VAL D 1 89 ? -34.699 -6.301 2.224 1.00 22.25 89 VAL D O 1
ATOM 3834 N N . GLU D 1 90 ? -36.534 -5.928 3.520 1.00 20.49 90 GLU D N 1
ATOM 3835 C CA . GLU D 1 90 ? -37.115 -5.036 2.525 1.00 20.00 90 GLU D CA 1
ATOM 3836 C C . GLU D 1 90 ? -37.929 -3.972 3.243 1.00 18.67 90 GLU D C 1
ATOM 3837 O O . GLU D 1 90 ? -38.699 -4.282 4.162 1.00 20.25 90 GLU D O 1
ATOM 3843 N N . GLU D 1 91 ? -37.762 -2.704 2.840 1.00 18.11 91 GLU D N 1
ATOM 3844 C CA . GLU D 1 91 ? -38.441 -1.620 3.548 1.00 17.33 91 GLU D CA 1
ATOM 3845 C C . GLU D 1 91 ? -38.969 -0.680 2.463 1.00 21.21 91 GLU D C 1
ATOM 3846 O O . GLU D 1 91 ? -38.252 -0.383 1.497 1.00 24.15 91 GLU D O 1
ATOM 3852 N N . GLU D 1 92 ? -40.210 -0.198 2.604 1.00 19.50 92 GLU D N 1
ATOM 3853 C CA . GLU D 1 92 ? -40.716 0.809 1.677 1.00 18.90 92 GLU D CA 1
ATOM 3854 C C . GLU D 1 92 ? -41.196 1.963 2.536 1.00 20.45 92 GLU D C 1
ATOM 3855 O O . GLU D 1 92 ? -41.910 1.755 3.523 1.00 21.81 92 GLU D O 1
ATOM 3861 N N . THR D 1 93 ? -40.802 3.182 2.156 1.00 19.72 93 THR D N 1
ATOM 3862 C CA . THR D 1 93 ? -41.199 4.377 2.875 1.00 21.87 93 THR D CA 1
ATOM 3863 C C . THR D 1 93 ? -41.877 5.279 1.857 1.00 24.08 93 THR D C 1
ATOM 3864 O O . THR D 1 93 ? -41.333 5.484 0.758 1.00 24.62 93 THR D O 1
ATOM 3868 N N . VAL D 1 94 ? -43.038 5.823 2.213 1.00 20.86 94 VAL D N 1
ATOM 3869 C CA . VAL D 1 94 ? -43.812 6.651 1.277 1.00 22.39 94 VAL D CA 1
ATOM 3870 C C . VAL D 1 94 ? -44.401 7.853 1.996 1.00 20.93 94 VAL D C 1
ATOM 3871 O O . VAL D 1 94 ? -44.947 7.708 3.095 1.00 22.70 94 VAL D O 1
ATOM 3875 N N . GLU D 1 95 ? -44.304 9.052 1.360 1.00 19.82 95 GLU D N 1
ATOM 3876 C CA . GLU D 1 95 ? -45.013 10.219 1.894 1.00 21.21 95 GLU D CA 1
ATOM 3877 C C . GLU D 1 95 ? -46.399 10.270 1.255 1.00 25.94 95 GLU D C 1
ATOM 3878 O O . GLU D 1 95 ? -46.541 10.028 0.054 1.00 28.21 95 GLU D O 1
ATOM 3884 N N . PHE D 1 96 ? -47.423 10.620 2.050 1.00 25.67 96 PHE D N 1
ATOM 3885 C CA . PHE D 1 96 ? -48.778 10.711 1.513 1.00 29.74 96 PHE D CA 1
ATOM 3886 C C . PHE D 1 96 ? -49.571 11.703 2.343 1.00 30.93 96 PHE D C 1
ATOM 3887 O O . PHE D 1 96 ? -49.189 12.065 3.460 1.00 27.12 96 PHE D O 1
ATOM 3895 N N . LYS D 1 97 ? -50.680 12.168 1.764 1.00 31.16 97 LYS D N 1
ATOM 3896 C CA . LYS D 1 97 ? -51.512 13.183 2.375 1.00 35.75 97 LYS D CA 1
ATOM 3897 C C . LYS D 1 97 ? -52.722 12.582 3.083 1.00 31.99 97 LYS D C 1
ATOM 3898 O O . LYS D 1 97 ? -53.239 11.540 2.688 1.00 29.62 97 LYS D O 1
ATOM 3904 N N . ALA D 1 98 ? -53.191 13.265 4.119 1.00 36.08 98 ALA D N 1
ATOM 3905 C CA . ALA D 1 98 ? -54.476 12.880 4.691 1.00 37.66 98 ALA D CA 1
ATOM 3906 C C . ALA D 1 98 ? -55.548 12.852 3.601 1.00 36.34 98 ALA D C 1
ATOM 3907 O O . ALA D 1 98 ? -55.638 13.754 2.759 1.00 36.93 98 ALA D O 1
ATOM 3909 N N . GLY D 1 99 ? -56.350 11.799 3.598 1.00 33.84 99 GLY D N 1
ATOM 3910 C CA . GLY D 1 99 ? -57.441 11.736 2.664 1.00 34.53 99 GLY D CA 1
ATOM 3911 C C . GLY D 1 99 ? -57.110 11.130 1.321 1.00 41.65 99 GLY D C 1
ATOM 3912 O O . GLY D 1 99 ? -58.009 11.006 0.489 1.00 44.00 99 GLY D O 1
ATOM 3913 N N . GLU D 1 100 ? -55.858 10.761 1.077 1.00 33.50 100 GLU D N 1
ATOM 3914 C CA . GLU D 1 100 ? -55.472 10.085 -0.150 1.00 34.60 100 GLU D CA 1
ATOM 3915 C C . GLU D 1 100 ? -55.091 8.651 0.173 1.00 28.85 100 GLU D C 1
ATOM 3916 O O . GLU D 1 100 ? -54.547 8.354 1.248 1.00 29.18 100 GLU D O 1
ATOM 3922 N N . THR D 1 101 ? -55.350 7.762 -0.774 1.00 33.79 101 THR D N 1
ATOM 3923 C CA . THR D 1 101 ? -54.976 6.374 -0.550 1.00 28.43 101 THR D CA 1
ATOM 3924 C C . THR D 1 101 ? -53.476 6.214 -0.724 1.00 24.64 101 THR D C 1
ATOM 3925 O O . THR D 1 101 ? -52.879 6.750 -1.666 1.00 32.45 101 THR D O 1
ATOM 3929 N N . VAL D 1 102 ? -52.872 5.446 0.159 1.00 24.44 102 VAL D N 1
ATOM 3930 C CA . VAL D 1 102 ? -51.475 5.079 -0.018 1.00 25.90 102 VAL D CA 1
ATOM 3931 C C . VAL D 1 102 ? -51.409 3.560 -0.028 1.00 22.58 102 VAL D C 1
ATOM 3932 O O . VAL D 1 102 ? -52.207 2.890 0.634 1.00 23.27 102 VAL D O 1
ATOM 3936 N N . LYS D 1 103 ? -50.557 3.042 -0.899 1.00 23.53 103 LYS D N 1
ATOM 3937 C CA . LYS D 1 103 ? -50.316 1.611 -1.027 1.00 25.80 103 LYS D CA 1
ATOM 3938 C C . LYS D 1 103 ? -48.867 1.324 -0.713 1.00 22.38 103 LYS D C 1
ATOM 3939 O O . LYS D 1 103 ? -47.969 1.899 -1.345 1.00 27.93 103 LYS D O 1
ATOM 3945 N N . LEU D 1 104 ? -48.631 0.419 0.231 1.00 21.09 104 LEU D N 1
ATOM 3946 C CA . LEU D 1 104 ? -47.287 -0.057 0.538 1.00 19.20 104 LEU D CA 1
ATOM 3947 C C . LEU D 1 104 ? -47.211 -1.541 0.198 1.00 23.67 104 LEU D C 1
ATOM 3948 O O . LEU D 1 104 ? -48.087 -2.299 0.614 1.00 26.15 104 LEU D O 1
ATOM 3953 N N . THR D 1 105 ? -46.190 -1.955 -0.562 1.00 23.16 105 THR D N 1
ATOM 3954 C CA . THR D 1 105 ? -46.095 -3.355 -0.964 1.00 24.73 105 THR D CA 1
ATOM 3955 C C . THR D 1 105 ? -44.698 -3.887 -0.663 1.00 24.25 105 THR D C 1
ATOM 3956 O O . THR D 1 105 ? -43.704 -3.237 -1.014 1.00 27.48 105 THR D O 1
ATOM 3960 N N . ILE D 1 106 ? -44.626 -5.065 -0.026 1.00 24.79 106 ILE D N 1
ATOM 3961 C CA . ILE D 1 106 ? -43.390 -5.848 0.073 1.00 21.56 106 ILE D CA 1
ATOM 3962 C C . ILE D 1 106 ? -43.514 -7.001 -0.913 1.00 26.71 106 ILE D C 1
ATOM 3963 O O . ILE D 1 106 ? -44.456 -7.794 -0.823 1.00 26.82 106 ILE D O 1
ATOM 3968 N N . LYS D 1 107 ? -42.542 -7.135 -1.806 1.00 25.41 107 LYS D N 1
ATOM 3969 C CA . LYS D 1 107 ? -42.516 -8.189 -2.807 1.00 32.71 107 LYS D CA 1
ATOM 3970 C C . LYS D 1 107 ? -41.239 -8.993 -2.627 1.00 34.66 107 LYS D C 1
ATOM 3971 O O . LYS D 1 107 ? -40.135 -8.439 -2.703 1.00 38.70 107 LYS D O 1
ATOM 3977 N N . LEU D 1 108 ? -41.382 -10.316 -2.422 1.00 31.41 108 LEU D N 1
ATOM 3978 C CA . LEU D 1 108 ? -40.223 -11.187 -2.241 1.00 32.75 108 LEU D CA 1
ATOM 3979 C C . LEU D 1 108 ? -39.794 -11.813 -3.570 1.00 48.88 108 LEU D C 1
ATOM 3980 O O . LEU D 1 108 ? -40.582 -11.900 -4.514 1.00 38.65 108 LEU D O 1
ATOM 3985 N N . PRO D 1 109 ? -38.541 -12.263 -3.689 1.00 40.19 109 PRO D N 1
ATOM 3986 C CA . PRO D 1 109 ? -38.034 -12.667 -5.017 1.00 44.78 109 PRO D CA 1
ATOM 3987 C C . PRO D 1 109 ? -38.742 -13.881 -5.608 1.00 65.06 109 PRO D C 1
ATOM 3988 O O . PRO D 1 109 ? -38.589 -14.151 -6.808 1.00 60.49 109 PRO D O 1
ATOM 3992 N N . ASP D 1 110 ? -39.492 -14.633 -4.806 1.00 48.13 110 ASP D N 1
ATOM 3993 C CA . ASP D 1 110 ? -40.266 -15.762 -5.303 1.00 49.33 110 ASP D CA 1
ATOM 3994 C C . ASP D 1 110 ? -41.701 -15.386 -5.684 1.00 39.63 110 ASP D C 1
ATOM 3995 O O . ASP D 1 110 ? -42.488 -16.273 -6.047 1.00 50.37 110 ASP D O 1
ATOM 4000 N N . GLY D 1 111 ? -42.050 -14.104 -5.633 1.00 39.35 111 GLY D N 1
ATOM 4001 C CA . GLY D 1 111 ? -43.371 -13.658 -6.028 1.00 45.17 111 GLY D CA 1
ATOM 4002 C C . GLY D 1 111 ? -44.341 -13.465 -4.884 1.00 36.23 111 GLY D C 1
ATOM 4003 O O . GLY D 1 111 ? -45.427 -12.927 -5.099 1.00 39.21 111 GLY D O 1
ATOM 4004 N N . LYS D 1 112 ? -43.988 -13.882 -3.679 1.00 32.38 112 LYS D N 1
ATOM 4005 C CA . LYS D 1 112 ? -44.818 -13.567 -2.521 1.00 29.00 112 LYS D CA 1
ATOM 4006 C C . LYS D 1 112 ? -44.965 -12.064 -2.335 1.00 34.84 112 LYS D C 1
ATOM 4007 O O . LYS D 1 112 ? -44.008 -11.310 -2.528 1.00 30.37 112 LYS D O 1
ATOM 4013 N N . THR D 1 113 ? -46.190 -11.619 -2.015 1.00 25.29 113 THR D N 1
ATOM 4014 C CA . THR D 1 113 ? -46.432 -10.185 -1.821 1.00 24.82 113 THR D CA 1
ATOM 4015 C C . THR D 1 113 ? -47.303 -9.918 -0.598 1.00 28.91 113 THR D C 1
ATOM 4016 O O . THR D 1 113 ? -48.209 -10.683 -0.271 1.00 24.77 113 THR D O 1
ATOM 4020 N N . PHE D 1 114 ? -46.993 -8.831 0.090 1.00 23.50 114 PHE D N 1
ATOM 4021 C CA . PHE D 1 114 ? -47.757 -8.322 1.231 1.00 21.59 114 PHE D CA 1
ATOM 4022 C C . PHE D 1 114 ? -48.132 -6.889 0.866 1.00 23.75 114 PHE D C 1
ATOM 4023 O O . PHE D 1 114 ? 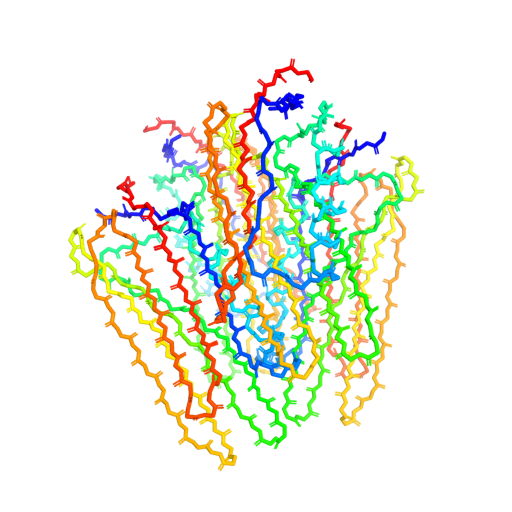-47.238 -6.078 0.610 1.00 24.76 114 PHE D O 1
ATOM 4031 N N . THR D 1 115 ? -49.427 -6.558 0.849 1.00 20.69 115 THR D N 1
ATOM 4032 C CA . THR D 1 115 ? -49.839 -5.205 0.448 1.00 23.55 115 THR D CA 1
ATOM 4033 C C . THR D 1 115 ? -50.733 -4.570 1.493 1.00 31.87 115 THR D C 1
ATOM 4034 O O . THR D 1 115 ? -51.671 -5.201 1.966 1.00 26.11 115 THR D O 1
ATOM 4038 N N . LEU D 1 116 ? -50.433 -3.330 1.859 1.00 23.10 116 LEU D N 1
ATOM 4039 C CA . LEU D 1 116 ? -51.250 -2.539 2.767 1.00 22.67 116 LEU D CA 1
ATOM 4040 C C . LEU D 1 116 ? -51.766 -1.324 2.002 1.00 26.16 116 LEU D C 1
ATOM 4041 O O . LEU D 1 116 ? -50.982 -0.572 1.437 1.00 26.00 116 LEU D O 1
ATOM 4046 N N . GLU D 1 117 ? -53.065 -1.141 1.968 1.00 23.70 117 GLU D N 1
ATOM 4047 C CA . GLU D 1 117 ? -53.671 0.041 1.353 1.00 22.11 117 GLU D CA 1
ATOM 4048 C C . GLU D 1 117 ? -54.448 0.763 2.430 1.00 35.16 117 GLU D C 1
ATOM 4049 O O . GLU D 1 117 ? -55.267 0.149 3.125 1.00 30.68 117 GLU D O 1
ATOM 4055 N N . LEU D 1 118 ? -54.186 2.053 2.585 1.00 27.04 118 LEU D N 1
ATOM 4056 C CA . LEU D 1 118 ? -54.886 2.730 3.656 1.00 28.59 118 LEU D CA 1
ATOM 4057 C C . LEU D 1 118 ? -55.153 4.188 3.310 1.00 31.46 118 LEU D C 1
ATOM 4058 O O . LEU D 1 118 ? -54.466 4.795 2.486 1.00 27.23 118 LEU D O 1
ATOM 4063 N N . LYS D 1 119 ? -56.211 4.712 3.910 1.00 27.25 119 LYS D N 1
ATOM 4064 C CA . LYS D 1 119 ? -56.582 6.108 3.750 1.00 25.52 119 LYS D CA 1
ATOM 4065 C C . LYS D 1 119 ? -56.901 6.631 5.132 1.00 27.79 119 LYS D C 1
ATOM 4066 O O . LYS D 1 119 ? -57.747 6.051 5.815 1.00 30.14 119 LYS D O 1
ATOM 4072 N N . LEU D 1 120 ? -56.233 7.716 5.532 1.00 26.74 120 LEU D N 1
ATOM 4073 C CA . LEU D 1 120 ? -56.352 8.310 6.868 1.00 27.31 120 LEU D CA 1
ATOM 4074 C C . LEU D 1 120 ? -56.932 9.720 6.800 1.00 35.54 120 LEU D C 1
ATOM 4075 O O . LEU D 1 120 ? -56.445 10.555 6.034 1.00 38.60 120 LEU D O 1
ATOM 4080 N N . GLU D 1 121 ? -57.951 9.984 7.615 1.00 35.95 121 GLU D N 1
ATOM 4081 C CA . GLU D 1 121 ? -58.396 11.329 7.976 1.00 43.88 121 GLU D CA 1
ATOM 4082 C C . GLU D 1 121 ? -57.643 11.832 9.204 1.00 50.21 121 GLU D C 1
ATOM 4083 O O . GLU D 1 121 ? -57.328 11.061 10.111 1.00 41.36 121 GLU D O 1
ATOM 4089 N N . ALA D 1 122 ? -57.441 13.148 9.277 1.00 46.96 122 ALA D N 1
ATOM 4090 C CA . ALA D 1 122 ? -56.798 13.755 10.434 1.00 54.38 122 ALA D CA 1
ATOM 4091 C C . ALA D 1 122 ? -57.675 14.874 10.964 1.00 49.71 122 ALA D C 1
ATOM 4092 O O . ALA D 1 122 ? -58.180 15.701 10.200 1.00 64.86 122 ALA D O 1
ATOM 4094 N N . THR D 1 123 ? -57.888 14.876 12.274 1.00 53.54 123 THR D N 1
ATOM 4095 C CA . THR D 1 123 ? -58.793 15.814 12.913 1.00 57.57 123 THR D CA 1
ATOM 4096 C C . THR D 1 123 ? -58.027 16.572 13.987 1.00 50.64 123 THR D C 1
ATOM 4097 O O . THR D 1 123 ? -57.335 15.948 14.786 1.00 56.19 123 THR D O 1
ATOM 4101 N N . LYS D 1 124 ? -58.140 17.905 14.024 1.00 53.43 124 LYS D N 1
ATOM 4102 C CA . LYS D 1 124 ? -57.701 18.614 15.232 1.00 64.55 124 LYS D CA 1
ATOM 4103 C C . LYS D 1 124 ? -58.410 18.182 16.513 1.00 59.04 124 LYS D C 1
ATOM 4104 O O . LYS D 1 124 ? -59.604 18.427 16.692 1.00 72.04 124 LYS D O 1
ATOM 4110 N N . ILE D 1 125 ? -57.650 17.534 17.396 1.00 73.37 125 ILE D N 1
ATOM 4111 C CA . ILE D 1 125 ? -58.070 16.964 18.681 1.00 65.13 125 ILE D CA 1
ATOM 4112 C C . ILE D 1 125 ? -56.802 16.728 19.486 1.00 77.13 125 ILE D C 1
ATOM 4113 O O . ILE D 1 125 ? -56.027 17.662 19.712 1.00 96.06 125 ILE D O 1
#

Secondary structure (DSSP, 8-state):
-EEEEEEEEEEEEEES--HHHHHHHHHHHHHHHHHHTTEEEETTPEEEEEEEEE-SSEEEEEEEEEEEEETTEEEEEEEEEEEESS-EEEEEEEEEETTS-EEEEEE-TTS-EEEEEEEEEEEE-/-EEEEEEEEEEEEEES--HHHHHHHHHHHHHHHHHHTT-EEETT-EEEEEEEEE-SS-EEEEEEEEEEEETTEEEEEEEEEEESSS-EEEEEEEEEETTSEEEEEEE-TTS-EEEEEEEEEEEE-/-EEEEEEEEEEEEEES--HHHHHHHHHHHHHHHHHHTTEEEETTPEEEEEEEEE-SSEEEEEEEEEEEEETTEEEEEEEEEEEESS-EEEEEEEEEETTS-EEEEEE-TTS-EEEEEEEEEEEE-/-EEEEEEEEEEEEEES--HHHHHHHHHHHHHHHHHHTT-EEETT-EEEEEEEEE-SSEEEEEEEEEEEEETTEEEEEEEEEEEESS-EEEEEEEEEETTS-EEEEEE-TTS-EEEEEEEEEEEE-

Nearest PDB structures (foldseek):
  2lme-assembly1_A  TM=5.410E-01  e=2.034E+00  Yersinia enterocolitica subsp. enterocolitica 8081
  6d0t-assembly2_B  TM=3.058E-01  e=4.415E-01  synthetic construct
  5onu-assembly1_C  TM=5.128E-01  e=2.791E+00  Vibrio cholerae
  4fqe-assembly1_A  TM=2.512E-01  e=4.484E+00  Dickeya dadantii 3937
  2lme-assembly1_A  TM=5.970E-01  e=2.882E+00  Yersinia enterocolitica subsp. enterocolitica 8081